Protein AF-A0ABD6EZX1-F1 (afdb_monomer)

Structure (mmCIF, N/CA/C/O backbone):
data_AF-A0ABD6EZX1-F1
#
_entry.id   AF-A0ABD6EZX1-F1
#
loop_
_atom_site.group_PDB
_atom_site.id
_atom_site.type_symbol
_atom_site.label_atom_id
_atom_site.label_alt_id
_atom_site.label_comp_id
_atom_site.label_asym_id
_atom_site.label_entity_id
_atom_site.label_seq_id
_atom_site.pdbx_PDB_ins_code
_atom_site.Cartn_x
_atom_site.Cartn_y
_atom_site.Cartn_z
_atom_site.occupancy
_atom_site.B_iso_or_equiv
_atom_site.auth_seq_id
_atom_site.auth_comp_id
_atom_site.auth_asym_id
_atom_site.auth_atom_id
_atom_site.pdbx_PDB_model_num
ATOM 1 N N . MET A 1 1 ? 20.249 -20.708 8.966 1.00 37.97 1 MET A N 1
ATOM 2 C CA . MET A 1 1 ? 19.880 -19.512 9.747 1.00 37.97 1 MET A CA 1
ATOM 3 C C . MET A 1 1 ? 21.130 -19.026 10.443 1.00 37.97 1 MET A C 1
ATOM 5 O O . MET A 1 1 ? 21.779 -19.834 11.094 1.00 37.97 1 MET A O 1
ATOM 9 N N . ALA A 1 2 ? 21.524 -17.777 10.199 1.00 37.38 2 ALA A N 1
ATOM 10 C CA . ALA A 1 2 ? 22.667 -17.176 10.873 1.00 37.38 2 ALA A CA 1
ATOM 11 C C . ALA A 1 2 ? 22.335 -17.024 12.365 1.00 37.38 2 ALA A C 1
ATOM 13 O O . ALA A 1 2 ? 21.270 -16.522 12.713 1.00 37.38 2 ALA A O 1
ATOM 14 N N . GLU A 1 3 ? 23.211 -17.531 13.223 1.00 50.78 3 GLU A N 1
ATOM 15 C CA . GLU A 1 3 ? 23.008 -17.590 14.668 1.00 50.78 3 GLU A CA 1
ATOM 16 C C . GLU A 1 3 ? 23.220 -16.188 15.264 1.00 50.78 3 GLU A C 1
ATOM 18 O O . GLU A 1 3 ? 24.321 -15.633 15.209 1.00 50.78 3 GLU A O 1
ATOM 23 N N . VAL A 1 4 ? 22.144 -15.583 15.770 1.00 57.59 4 VAL A N 1
ATOM 24 C CA . VAL A 1 4 ? 22.177 -14.297 16.479 1.00 57.59 4 VAL A CA 1
ATOM 25 C C . VAL A 1 4 ? 22.844 -14.555 17.834 1.00 57.59 4 VAL A C 1
ATOM 27 O O . VAL A 1 4 ? 22.287 -15.251 18.678 1.00 57.59 4 VAL A O 1
ATOM 30 N N . ARG A 1 5 ? 24.072 -14.051 18.029 1.00 60.81 5 ARG A N 1
ATOM 31 C CA . ARG A 1 5 ? 24.817 -14.227 19.292 1.00 60.81 5 ARG A CA 1
ATOM 32 C C . ARG A 1 5 ? 24.122 -13.544 20.475 1.00 60.81 5 ARG A C 1
ATOM 34 O O . ARG A 1 5 ? 23.451 -12.525 20.307 1.00 60.81 5 ARG A O 1
ATOM 41 N N . SER A 1 6 ? 24.303 -14.104 21.671 1.00 61.53 6 SER A N 1
ATOM 42 C CA . SER A 1 6 ? 23.833 -13.495 22.917 1.00 61.53 6 SER A CA 1
ATOM 43 C C . SER A 1 6 ? 24.505 -12.139 23.121 1.00 61.53 6 SER A C 1
ATOM 45 O O . SER A 1 6 ? 25.699 -11.995 22.876 1.00 61.53 6 SER A O 1
ATOM 47 N N . VAL A 1 7 ? 23.750 -11.154 23.613 1.00 57.66 7 VAL A N 1
ATOM 48 C CA . VAL A 1 7 ? 24.270 -9.808 23.926 1.00 57.66 7 VAL A CA 1
ATOM 49 C C . VAL A 1 7 ? 25.392 -9.858 24.975 1.00 57.66 7 VAL A C 1
ATOM 51 O O . VAL A 1 7 ? 26.218 -8.960 25.033 1.00 57.66 7 VAL A O 1
ATOM 54 N N . VAL A 1 8 ? 25.461 -10.941 25.757 1.00 56.22 8 VAL A N 1
ATOM 55 C CA . VAL A 1 8 ? 26.504 -11.189 26.767 1.00 56.22 8 VAL A CA 1
ATOM 56 C C . VAL A 1 8 ? 27.870 -11.531 26.146 1.00 56.22 8 VAL A C 1
ATOM 58 O O . VAL A 1 8 ? 28.884 -11.351 26.808 1.00 56.22 8 VAL A O 1
ATOM 61 N N . ASP A 1 9 ? 27.914 -11.971 24.884 1.00 57.88 9 ASP A N 1
ATOM 62 C CA . ASP A 1 9 ? 29.142 -12.416 24.199 1.00 57.88 9 ASP A CA 1
ATOM 63 C C . ASP A 1 9 ? 29.724 -11.344 23.249 1.00 57.88 9 ASP A C 1
ATOM 65 O O . ASP A 1 9 ? 30.585 -11.638 22.415 1.00 57.88 9 ASP A O 1
ATOM 69 N N . LEU A 1 10 ? 29.205 -10.112 23.303 1.00 64.12 10 LEU A N 1
ATOM 70 C CA . LEU A 1 10 ? 29.638 -8.996 22.461 1.00 64.12 10 LEU A CA 1
ATOM 71 C C . LEU A 1 10 ? 30.652 -8.149 23.241 1.00 64.12 10 LEU A C 1
ATOM 73 O O . LEU A 1 10 ? 30.267 -7.285 24.016 1.00 64.12 10 LEU A O 1
ATOM 77 N N . GLU A 1 11 ? 31.942 -8.442 23.061 1.00 63.09 11 GLU A N 1
ATOM 78 C CA . GLU A 1 11 ? 33.039 -7.817 23.824 1.00 63.09 11 GLU A CA 1
ATOM 79 C C . GLU A 1 11 ? 33.514 -6.470 23.243 1.00 63.09 11 GLU A C 1
ATOM 81 O O . GLU A 1 11 ? 34.068 -5.659 23.978 1.00 63.09 11 GLU A O 1
ATOM 86 N N . ASP A 1 12 ? 33.272 -6.216 21.950 1.00 69.44 12 ASP A N 1
ATOM 87 C CA . ASP A 1 12 ? 33.777 -5.042 21.228 1.00 69.44 12 ASP A CA 1
ATOM 88 C C . ASP A 1 12 ? 32.668 -4.309 20.449 1.00 69.44 12 ASP A C 1
ATOM 90 O O . ASP A 1 12 ? 31.756 -4.925 19.890 1.00 69.44 12 ASP A O 1
ATOM 94 N N . GLU A 1 13 ? 32.810 -2.989 20.296 1.00 63.91 13 GLU A N 1
ATOM 95 C CA . GLU A 1 13 ? 31.897 -2.108 19.540 1.00 63.91 13 GLU A CA 1
ATOM 96 C C . GLU A 1 13 ? 31.703 -2.572 18.079 1.00 63.91 13 GLU A C 1
ATOM 98 O O . GLU A 1 13 ? 30.592 -2.578 17.549 1.00 63.91 13 GLU A O 1
ATOM 103 N N . SER A 1 14 ? 32.758 -3.113 17.453 1.00 66.88 14 SER A N 1
ATOM 104 C CA . SER A 1 14 ? 32.678 -3.720 16.115 1.00 66.88 14 SER A CA 1
ATOM 105 C C . SER A 1 14 ? 31.788 -4.972 16.066 1.00 66.88 14 SER A C 1
ATOM 107 O O . SER A 1 14 ? 31.205 -5.257 15.018 1.00 66.88 14 SER A O 1
ATOM 109 N N . ALA A 1 15 ? 31.693 -5.739 17.157 1.00 69.56 15 ALA A N 1
ATOM 110 C CA . ALA A 1 15 ? 30.834 -6.921 17.241 1.00 69.56 15 ALA A CA 1
ATOM 111 C C . ALA A 1 15 ? 29.364 -6.522 17.447 1.00 69.56 15 ALA A C 1
ATOM 113 O O . ALA A 1 15 ? 28.467 -7.150 16.878 1.00 69.56 15 ALA A O 1
ATOM 114 N N . VAL A 1 16 ? 29.123 -5.443 18.200 1.00 70.56 16 VAL A N 1
ATOM 115 C CA . VAL A 1 16 ? 27.800 -4.826 18.368 1.00 70.56 16 VAL A CA 1
ATOM 116 C C . VAL A 1 16 ? 27.284 -4.289 17.033 1.00 70.56 16 VAL A C 1
ATOM 118 O O . VAL A 1 16 ? 26.168 -4.623 16.635 1.00 70.56 16 VAL A O 1
ATOM 121 N N . GLU A 1 17 ? 28.100 -3.549 16.279 1.00 71.56 17 GLU A N 1
ATOM 122 C CA . GLU A 1 17 ? 27.718 -3.055 14.950 1.00 71.56 17 GLU A CA 1
ATOM 123 C C . GLU A 1 17 ? 27.384 -4.183 13.964 1.00 71.56 17 GLU A C 1
ATOM 125 O O . GLU A 1 17 ? 26.407 -4.098 13.213 1.00 71.56 17 GLU A O 1
ATOM 130 N N . GLU A 1 18 ? 28.185 -5.253 13.943 1.00 76.25 18 GLU A N 1
ATOM 131 C CA . GLU A 1 18 ? 27.935 -6.401 13.070 1.00 76.25 18 GLU A CA 1
ATOM 132 C C . GLU A 1 18 ? 26.616 -7.099 13.436 1.00 76.25 18 GLU A C 1
ATOM 134 O O . GLU A 1 18 ? 25.849 -7.497 12.554 1.00 76.25 18 GLU A O 1
ATOM 139 N N . GLN A 1 19 ? 26.321 -7.208 14.733 1.00 78.56 19 GLN A N 1
ATOM 140 C CA . GLN A 1 19 ? 25.079 -7.780 15.238 1.00 78.56 19 GLN A CA 1
ATOM 141 C C . GLN A 1 19 ? 23.859 -6.912 14.893 1.00 78.56 19 GLN A C 1
ATOM 143 O O . GLN A 1 19 ? 22.831 -7.445 14.471 1.00 78.56 19 GLN A O 1
ATOM 148 N N . VAL A 1 20 ? 23.975 -5.585 14.998 1.00 78.50 20 VAL A N 1
ATOM 149 C CA . VAL A 1 20 ? 22.918 -4.641 14.601 1.00 78.50 20 VAL A CA 1
ATOM 150 C C . VAL A 1 20 ? 22.624 -4.750 13.104 1.00 78.50 20 VAL A C 1
ATOM 152 O O . VAL A 1 20 ? 21.460 -4.870 12.724 1.00 78.50 20 VAL A O 1
ATOM 155 N N . ARG A 1 21 ? 23.652 -4.809 12.243 1.00 80.19 21 ARG A N 1
ATOM 156 C CA . ARG A 1 21 ? 23.456 -4.995 10.791 1.00 80.19 21 ARG A CA 1
ATOM 157 C C . ARG A 1 21 ? 22.767 -6.322 10.464 1.00 80.19 21 ARG A C 1
ATOM 159 O O . ARG A 1 21 ? 21.935 -6.378 9.559 1.00 80.19 21 ARG A O 1
ATOM 166 N N . LYS A 1 22 ? 23.091 -7.396 11.194 1.00 80.25 22 LYS A N 1
ATOM 167 C CA . LYS A 1 22 ? 22.432 -8.703 11.034 1.00 80.25 22 LYS A CA 1
ATOM 168 C C . LYS A 1 22 ? 20.963 -8.656 11.450 1.00 80.25 22 LYS A C 1
ATOM 170 O O . LYS A 1 22 ? 20.132 -9.189 10.722 1.00 80.25 22 LYS A O 1
ATOM 175 N N . LEU A 1 23 ? 20.639 -8.003 12.568 1.00 82.25 23 LEU A N 1
ATOM 176 C CA . LEU A 1 23 ? 19.254 -7.840 13.022 1.00 82.25 23 LEU A CA 1
ATOM 177 C C . LEU A 1 23 ? 18.429 -6.992 12.051 1.00 82.25 23 LEU A C 1
ATOM 179 O O . LEU A 1 23 ? 17.342 -7.415 11.690 1.00 82.25 23 LEU A O 1
ATOM 183 N N . GLN A 1 24 ? 18.970 -5.878 11.550 1.00 82.88 24 GLN A N 1
ATOM 184 C CA . GLN A 1 24 ? 18.295 -5.042 10.547 1.00 82.88 24 GLN A CA 1
ATOM 185 C C . GLN A 1 24 ? 18.042 -5.793 9.232 1.00 82.88 24 GLN A C 1
ATOM 187 O O . GLN A 1 24 ? 16.992 -5.640 8.616 1.00 82.88 24 GLN A O 1
ATOM 192 N N . SER A 1 25 ? 18.989 -6.634 8.803 1.00 86.75 25 SER A N 1
ATOM 193 C CA . SER A 1 25 ? 18.814 -7.492 7.625 1.00 86.75 25 SER A CA 1
ATOM 194 C C . SER A 1 25 ? 17.710 -8.539 7.832 1.00 86.75 25 SER A C 1
ATOM 196 O O . SER A 1 25 ? 16.893 -8.759 6.939 1.00 86.75 25 SER A O 1
ATOM 198 N N . LEU A 1 26 ? 17.644 -9.154 9.020 1.00 83.25 26 LEU A N 1
ATOM 199 C CA . LEU A 1 26 ? 16.590 -10.110 9.378 1.00 83.25 26 LEU A CA 1
ATOM 200 C C . LEU A 1 26 ? 15.216 -9.442 9.522 1.00 83.25 26 LEU A C 1
ATOM 202 O O . LEU A 1 26 ? 14.224 -10.007 9.070 1.00 83.25 26 LEU A O 1
ATOM 206 N N . GLU A 1 27 ? 15.162 -8.249 10.112 1.00 84.44 27 GLU A N 1
ATOM 207 C CA . GLU A 1 27 ? 13.952 -7.429 10.224 1.00 84.44 27 GLU A CA 1
ATOM 208 C C . GLU A 1 27 ? 13.418 -7.079 8.833 1.00 84.44 27 GLU A C 1
ATOM 210 O O . GLU A 1 27 ? 12.264 -7.364 8.531 1.00 84.44 27 GLU A O 1
ATOM 215 N N . HIS A 1 28 ? 14.281 -6.594 7.937 1.00 83.62 28 HIS A N 1
ATOM 216 C CA . HIS A 1 28 ? 13.883 -6.265 6.571 1.00 83.62 28 HIS A CA 1
ATOM 217 C C . HIS A 1 28 ? 13.411 -7.490 5.770 1.00 83.62 28 HIS A C 1
ATOM 219 O O . HIS A 1 28 ? 12.444 -7.407 5.010 1.00 83.62 28 HIS A O 1
ATOM 225 N N . ALA A 1 29 ? 14.061 -8.645 5.953 1.00 85.81 29 ALA A N 1
ATOM 226 C CA . ALA A 1 29 ? 13.625 -9.892 5.330 1.00 85.81 29 ALA A CA 1
ATOM 227 C C . ALA A 1 29 ? 12.218 -10.294 5.810 1.00 85.81 29 ALA A C 1
ATOM 229 O O . ALA A 1 29 ? 11.347 -10.566 4.982 1.00 85.81 29 ALA A O 1
ATOM 230 N N . LEU A 1 30 ? 11.958 -10.239 7.121 1.00 87.94 30 LEU A N 1
ATOM 231 C CA . LEU A 1 30 ? 10.631 -10.506 7.689 1.00 87.94 30 LEU A CA 1
ATOM 232 C C . LEU A 1 30 ? 9.580 -9.489 7.228 1.00 87.94 30 LEU A C 1
ATOM 234 O O . LEU A 1 30 ? 8.453 -9.866 6.927 1.00 87.94 30 LEU A O 1
ATOM 238 N N . GLU A 1 31 ? 9.922 -8.210 7.112 1.00 87.25 31 GLU A N 1
ATOM 239 C CA . GLU A 1 31 ? 9.001 -7.209 6.565 1.00 87.25 31 GLU A CA 1
ATOM 240 C C . GLU A 1 31 ? 8.613 -7.523 5.114 1.00 87.25 31 GLU A C 1
ATOM 242 O O . GLU A 1 31 ? 7.440 -7.415 4.751 1.00 87.25 31 GLU A O 1
ATOM 247 N N . SER A 1 32 ? 9.576 -7.957 4.294 1.00 87.81 32 SER A N 1
ATOM 248 C CA . SER A 1 32 ? 9.323 -8.301 2.892 1.00 87.81 32 SER A CA 1
ATOM 249 C C . SER A 1 32 ? 8.432 -9.543 2.737 1.00 87.81 32 SER A C 1
ATOM 251 O O . SER A 1 32 ? 7.501 -9.544 1.925 1.00 87.81 32 SER A O 1
ATOM 253 N N . GLU A 1 33 ? 8.641 -10.563 3.574 1.00 88.75 33 GLU A N 1
ATOM 254 C CA . GLU A 1 33 ? 7.891 -11.825 3.537 1.00 88.75 33 GLU A CA 1
ATOM 255 C C . GLU A 1 33 ? 6.531 -11.743 4.258 1.00 88.75 33 GLU A C 1
ATOM 257 O O . GLU A 1 33 ? 5.684 -12.625 4.100 1.00 88.75 33 GLU A O 1
ATOM 262 N N . HIS A 1 34 ? 6.253 -10.665 5.003 1.00 88.44 34 HIS A N 1
ATOM 263 C CA . HIS A 1 34 ? 4.986 -10.496 5.724 1.00 88.44 34 HIS A CA 1
ATOM 264 C C . HIS A 1 34 ? 3.763 -10.565 4.795 1.00 88.44 34 HIS A C 1
ATOM 266 O O . HIS A 1 34 ? 2.730 -11.143 5.142 1.00 88.44 34 HIS A O 1
ATOM 272 N N . SER A 1 35 ? 3.889 -10.013 3.585 1.00 87.81 35 SER A N 1
ATOM 273 C CA . SER A 1 35 ? 2.831 -10.066 2.571 1.00 87.81 35 SER A CA 1
ATOM 274 C C . SER A 1 35 ? 2.530 -11.498 2.105 1.00 87.81 35 SER A C 1
ATOM 276 O O . SER A 1 35 ? 1.368 -11.850 1.890 1.00 87.81 35 SER A O 1
ATOM 278 N N . GLU A 1 36 ? 3.548 -12.356 2.024 1.00 91.12 36 GLU A N 1
ATOM 279 C CA . GLU A 1 36 ? 3.399 -13.761 1.645 1.00 91.12 36 GLU A CA 1
ATOM 280 C C . GLU A 1 36 ? 2.713 -14.570 2.749 1.00 91.12 36 GLU A C 1
ATOM 282 O O . GLU A 1 36 ? 1.825 -15.374 2.455 1.00 91.12 36 GLU A O 1
ATOM 287 N N . LEU A 1 37 ? 3.034 -14.304 4.021 1.00 91.12 37 LEU A N 1
ATOM 288 C CA . LEU A 1 37 ? 2.350 -14.925 5.159 1.00 91.12 37 LEU A CA 1
ATOM 289 C C . LEU A 1 37 ? 0.850 -14.589 5.180 1.00 91.12 37 LEU A C 1
ATOM 291 O O . LEU A 1 37 ? 0.020 -15.470 5.431 1.00 91.12 37 LEU A O 1
ATOM 2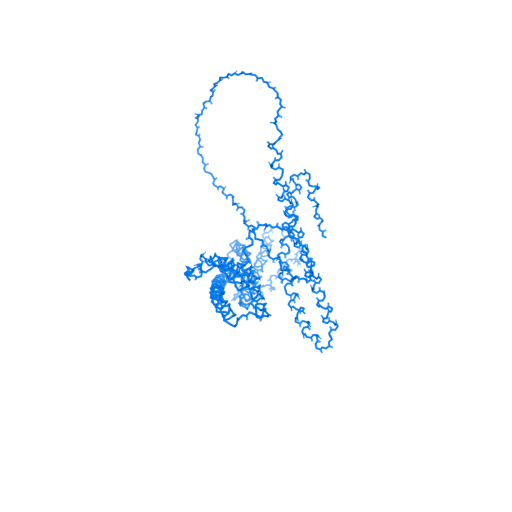95 N N . ILE A 1 38 ? 0.488 -13.334 4.890 1.00 90.38 38 ILE A N 1
ATOM 296 C CA . ILE A 1 38 ? -0.917 -12.914 4.781 1.00 90.38 38 ILE A CA 1
ATOM 297 C C . ILE A 1 38 ? -1.610 -13.676 3.647 1.00 90.38 38 ILE A C 1
ATOM 299 O O . ILE A 1 38 ? -2.695 -14.223 3.856 1.00 90.38 38 ILE A O 1
ATOM 303 N N . ASN A 1 39 ? -0.975 -13.767 2.476 1.00 90.44 39 ASN A N 1
ATOM 304 C CA . ASN A 1 39 ? -1.526 -14.485 1.325 1.00 90.44 39 ASN A CA 1
ATOM 305 C C . ASN A 1 39 ? -1.739 -15.976 1.632 1.00 90.44 39 ASN A C 1
ATOM 307 O O . ASN A 1 39 ? -2.802 -16.521 1.336 1.00 90.44 39 ASN A O 1
ATOM 311 N N . ILE A 1 40 ? -0.769 -16.636 2.272 1.00 91.25 40 ILE A N 1
ATOM 312 C CA . ILE A 1 40 ? -0.877 -18.044 2.685 1.00 91.25 40 ILE A CA 1
ATOM 313 C C . ILE A 1 40 ? -2.015 -18.233 3.697 1.00 91.25 40 ILE A C 1
ATOM 315 O O . ILE A 1 40 ? -2.798 -19.174 3.568 1.00 91.25 40 ILE A O 1
ATOM 319 N N . SER A 1 41 ? -2.155 -17.320 4.661 1.00 90.69 41 SER A N 1
ATOM 320 C CA . SER A 1 41 ? -3.232 -17.363 5.657 1.00 90.69 41 SER A CA 1
ATOM 321 C C . SER A 1 41 ? -4.613 -17.217 5.006 1.00 90.69 41 SER A C 1
ATOM 323 O O . SER A 1 41 ? -5.534 -17.963 5.334 1.00 90.69 41 SER A O 1
ATOM 325 N N . GLN A 1 42 ? -4.760 -16.314 4.031 1.00 89.31 42 GLN A N 1
ATOM 326 C CA . GLN A 1 42 ? -6.004 -16.139 3.270 1.00 89.31 42 GLN A CA 1
ATOM 327 C C . GLN A 1 42 ? -6.335 -17.371 2.416 1.00 89.31 42 GLN A C 1
ATOM 329 O O . GLN A 1 42 ? -7.455 -17.881 2.480 1.00 89.31 42 GLN A O 1
ATOM 334 N N . LEU A 1 43 ? -5.353 -17.904 1.680 1.00 91.50 43 LEU A N 1
ATOM 335 C CA . LEU A 1 43 ? -5.519 -19.118 0.875 1.00 91.50 43 LEU A CA 1
ATOM 336 C C . LEU A 1 43 ? -5.901 -20.328 1.732 1.00 91.50 43 LEU A C 1
ATOM 338 O O . LEU A 1 43 ? -6.715 -21.152 1.315 1.00 91.50 43 LEU A O 1
ATOM 342 N N . ALA A 1 44 ? -5.349 -20.439 2.938 1.00 88.44 44 ALA A N 1
ATOM 343 C CA . ALA A 1 44 ? -5.693 -21.512 3.853 1.00 88.44 44 ALA A CA 1
ATOM 344 C C . ALA A 1 44 ? -7.111 -21.377 4.419 1.00 88.44 44 ALA A C 1
ATOM 346 O O . ALA A 1 44 ? -7.806 -22.385 4.527 1.00 88.44 44 ALA A O 1
ATOM 347 N N . VAL A 1 45 ? -7.584 -20.160 4.709 1.00 89.62 45 VAL A N 1
ATOM 348 C CA . VAL A 1 45 ? -8.989 -19.917 5.088 1.00 89.62 45 VAL A CA 1
ATOM 349 C C . VAL A 1 45 ? -9.934 -20.319 3.952 1.00 89.62 45 VAL A C 1
ATOM 351 O O . VAL A 1 45 ? -10.924 -21.017 4.185 1.00 89.62 45 VAL A O 1
ATOM 354 N N . GLU A 1 46 ? -9.607 -19.960 2.707 1.00 90.38 46 GLU A N 1
ATOM 355 C CA . GLU A 1 46 ? -10.373 -20.398 1.537 1.00 90.38 46 GLU A CA 1
ATOM 356 C C . GLU A 1 46 ? -10.361 -21.925 1.384 1.00 90.38 46 GLU A C 1
ATOM 358 O O . GLU A 1 46 ? -11.408 -22.535 1.153 1.00 90.38 46 GLU A O 1
ATOM 363 N N . LEU A 1 47 ? -9.202 -22.564 1.549 1.00 88.69 47 LEU A N 1
ATOM 364 C CA . LEU A 1 47 ? -9.055 -24.014 1.454 1.00 88.69 47 LEU A CA 1
ATOM 365 C C . LEU A 1 47 ? -9.864 -24.741 2.537 1.00 88.69 47 LEU A C 1
ATOM 367 O O . LEU A 1 47 ? -10.586 -25.688 2.224 1.00 88.69 47 LEU A O 1
ATOM 371 N N . VAL A 1 48 ? -9.802 -24.267 3.7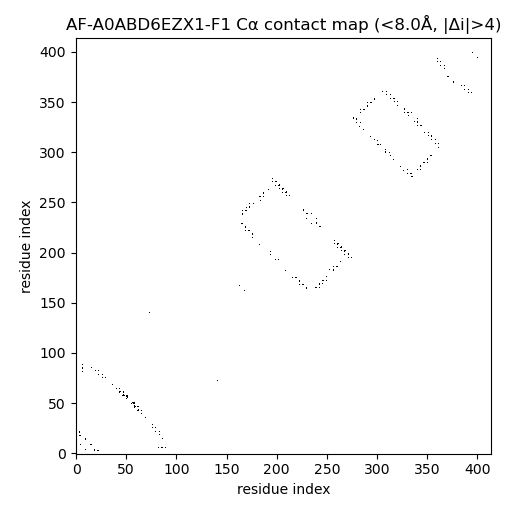84 1.00 91.56 48 VAL A N 1
ATOM 372 C CA . VAL A 1 48 ? -10.597 -24.782 4.908 1.00 91.56 48 VAL A CA 1
ATOM 373 C C . VAL A 1 48 ? -12.082 -24.685 4.579 1.00 91.56 48 VAL A C 1
ATOM 375 O O . VAL A 1 48 ? -12.768 -25.699 4.642 1.00 91.56 48 VAL A O 1
ATOM 378 N N . SER A 1 49 ? -12.561 -23.529 4.107 1.00 90.25 49 SER A N 1
ATOM 379 C CA . SER A 1 49 ? -13.977 -23.345 3.756 1.00 90.25 49 SER A CA 1
ATOM 380 C C . SER A 1 49 ? -14.470 -24.297 2.654 1.00 90.25 49 SER A C 1
ATOM 382 O O . SER A 1 49 ? -15.633 -24.703 2.653 1.00 90.25 49 SER A O 1
ATOM 384 N N . ARG A 1 50 ? -13.586 -24.696 1.724 1.00 90.19 50 ARG A N 1
ATOM 385 C CA . ARG A 1 50 ? -13.899 -25.638 0.636 1.00 90.19 50 ARG A CA 1
ATOM 386 C C . ARG A 1 50 ? -13.858 -27.097 1.079 1.00 90.19 50 ARG A C 1
ATOM 388 O O . ARG A 1 50 ? -14.638 -27.900 0.571 1.00 90.19 50 ARG A O 1
ATOM 395 N N . ILE A 1 51 ? -12.944 -27.452 1.982 1.00 90.06 51 ILE A N 1
ATOM 396 C CA . ILE A 1 51 ? -12.735 -28.840 2.414 1.00 90.06 51 ILE A CA 1
ATOM 397 C C . ILE A 1 51 ? -13.662 -29.208 3.576 1.00 90.06 51 ILE A C 1
ATOM 399 O O . ILE A 1 51 ? -14.147 -30.336 3.618 1.00 90.06 51 ILE A O 1
ATOM 403 N N . GLU A 1 52 ? -13.990 -28.273 4.466 1.00 90.50 52 GLU A N 1
ATOM 404 C CA . GLU A 1 52 ? -14.806 -28.487 5.670 1.00 90.50 52 GLU A CA 1
ATOM 405 C C . GLU A 1 52 ? -16.159 -29.197 5.442 1.00 90.50 52 GLU A C 1
ATOM 407 O O . GLU A 1 52 ? -16.479 -30.092 6.228 1.00 90.50 52 GLU A O 1
ATOM 412 N N . PRO A 1 53 ? -16.918 -28.943 4.353 1.00 87.75 53 PRO A N 1
ATOM 413 C CA . PRO A 1 53 ? -18.161 -29.669 4.068 1.00 87.75 53 PRO A CA 1
ATOM 414 C C . PRO A 1 53 ? -17.956 -31.146 3.694 1.00 87.75 53 PRO A C 1
ATOM 416 O O . PRO A 1 53 ? -18.891 -31.939 3.782 1.00 87.75 53 PRO A O 1
ATOM 419 N N . SER A 1 54 ? -16.759 -31.507 3.220 1.00 86.38 54 SER A N 1
ATOM 420 C CA . SER A 1 54 ? -16.448 -32.826 2.647 1.00 86.38 54 SER A CA 1
ATOM 421 C C . SER A 1 54 ? -15.517 -33.667 3.524 1.00 86.38 54 SER A C 1
ATOM 423 O O . SER A 1 54 ? -15.668 -34.886 3.581 1.00 86.38 54 SER A O 1
ATOM 425 N N . ASN A 1 55 ? -14.579 -33.027 4.226 1.00 87.44 55 ASN A N 1
ATOM 426 C CA . ASN A 1 55 ? -13.600 -33.669 5.090 1.00 87.44 55 ASN A CA 1
ATOM 427 C C . ASN A 1 55 ? -13.117 -32.718 6.204 1.00 87.44 55 ASN A C 1
ATOM 429 O O . ASN A 1 55 ? -12.061 -32.091 6.116 1.00 87.44 55 ASN A O 1
ATOM 433 N N . GLY A 1 56 ? -13.874 -32.650 7.301 1.00 84.75 56 GLY A N 1
ATOM 434 C CA . GLY A 1 56 ? -13.515 -31.827 8.462 1.00 84.75 56 GLY A CA 1
ATOM 435 C C . GLY A 1 56 ? -12.177 -32.198 9.123 1.00 84.75 56 GLY A C 1
ATOM 436 O O . GLY A 1 56 ? -11.568 -31.348 9.768 1.00 84.75 56 GLY A O 1
ATOM 437 N N . SER A 1 57 ? -11.679 -33.430 8.944 1.00 89.69 57 SER A N 1
ATOM 438 C CA . SER A 1 57 ? -10.373 -33.847 9.480 1.00 89.69 57 SER A CA 1
ATOM 439 C C . SER A 1 57 ? -9.225 -33.118 8.783 1.00 89.69 57 SER A C 1
ATOM 441 O O . SER A 1 57 ? -8.352 -32.570 9.452 1.00 89.69 57 SER A O 1
ATOM 443 N N . ASP A 1 58 ? -9.248 -33.053 7.453 1.00 86.75 58 ASP A N 1
ATOM 444 C CA . ASP A 1 58 ? -8.205 -32.374 6.673 1.00 86.75 58 ASP A CA 1
ATOM 445 C C . ASP A 1 58 ? -8.267 -30.854 6.873 1.00 86.75 58 ASP A C 1
ATOM 447 O O . ASP A 1 58 ? -7.235 -30.199 7.001 1.00 86.75 58 ASP A O 1
ATOM 451 N N . ALA A 1 59 ? -9.474 -30.292 7.004 1.00 88.62 59 ALA A N 1
ATOM 452 C CA . ALA A 1 59 ? -9.661 -28.885 7.359 1.00 88.62 59 ALA A CA 1
ATOM 453 C C . ALA A 1 59 ? -9.039 -28.541 8.729 1.00 88.62 59 ALA A C 1
ATOM 455 O O . ALA A 1 59 ? -8.410 -27.493 8.879 1.00 88.62 59 ALA A O 1
ATOM 456 N N . ASN A 1 60 ? -9.143 -29.440 9.718 1.00 88.38 60 ASN A N 1
ATOM 457 C CA . ASN A 1 60 ? -8.482 -29.271 11.016 1.00 88.38 60 ASN A CA 1
ATOM 458 C C . ASN A 1 60 ? -6.948 -29.304 10.903 1.00 88.38 60 ASN A C 1
ATOM 460 O O . ASN A 1 60 ? -6.281 -28.540 11.599 1.00 88.38 60 ASN A O 1
ATOM 464 N N . VAL A 1 61 ? -6.390 -30.148 10.026 1.00 93.06 61 VAL A N 1
ATOM 465 C CA . VAL A 1 61 ? -4.938 -30.204 9.777 1.00 93.06 61 VAL A CA 1
ATOM 466 C C . VAL A 1 61 ? -4.443 -28.893 9.169 1.00 93.06 61 VAL A C 1
ATOM 468 O O . VAL A 1 61 ? -3.445 -28.353 9.636 1.00 93.06 61 VAL A O 1
ATOM 471 N N . VAL A 1 62 ? -5.160 -28.347 8.182 1.00 89.31 62 VAL A N 1
ATOM 472 C CA . VAL A 1 62 ? -4.805 -27.061 7.559 1.00 89.31 62 VAL A CA 1
ATOM 473 C C . VAL A 1 62 ? -4.864 -25.915 8.576 1.00 89.31 62 VAL A C 1
ATOM 475 O O . VAL A 1 62 ? -3.937 -25.111 8.620 1.00 89.31 62 VAL A O 1
ATOM 478 N N . ARG A 1 63 ? -5.892 -25.868 9.442 1.00 91.50 63 ARG A N 1
ATOM 479 C CA . ARG A 1 63 ? -5.967 -24.867 10.526 1.00 91.50 63 ARG A CA 1
ATOM 480 C C . ARG A 1 63 ? -4.768 -24.969 11.473 1.00 91.50 63 ARG A C 1
ATOM 482 O O . ARG A 1 63 ? -4.086 -23.976 11.685 1.00 91.50 63 ARG A O 1
ATOM 489 N N . SER A 1 64 ? -4.445 -26.179 11.934 1.00 92.56 64 SER A N 1
ATOM 490 C CA . SER A 1 64 ? -3.291 -26.405 12.815 1.00 92.56 64 SER A CA 1
ATOM 491 C C . SER A 1 64 ? -1.958 -26.005 12.174 1.00 92.56 64 SER A C 1
ATOM 493 O O . SER A 1 64 ? -1.086 -25.493 12.864 1.00 92.56 64 SER A O 1
ATOM 495 N N . GLN A 1 65 ? -1.777 -26.242 10.871 1.00 92.00 65 GLN A N 1
ATOM 496 C CA . GLN A 1 65 ? -0.539 -25.881 10.175 1.00 92.00 65 GLN A CA 1
ATOM 497 C C . GLN A 1 65 ? -0.368 -24.368 10.036 1.00 92.00 65 GLN A C 1
ATOM 499 O O . GLN A 1 65 ? 0.749 -23.875 10.170 1.00 92.00 65 GLN A O 1
ATOM 504 N N . ILE A 1 66 ? -1.451 -23.632 9.780 1.00 93.12 66 ILE A N 1
ATOM 505 C CA . ILE A 1 66 ? -1.402 -22.167 9.747 1.00 93.12 66 ILE A CA 1
ATOM 506 C C . ILE A 1 66 ? -1.143 -21.599 11.133 1.00 93.12 66 ILE A C 1
ATOM 508 O O . ILE A 1 66 ? -0.269 -20.748 11.259 1.00 93.12 66 ILE A O 1
ATOM 512 N N . ASP A 1 67 ? -1.813 -22.119 12.161 1.00 91.25 67 ASP A N 1
ATOM 513 C CA . ASP A 1 67 ? -1.577 -21.698 13.543 1.00 91.25 67 ASP A CA 1
ATOM 514 C C . ASP A 1 67 ? -0.100 -21.899 13.939 1.00 91.25 67 ASP A C 1
ATOM 516 O O . ASP A 1 67 ? 0.523 -20.988 14.486 1.00 91.25 67 ASP A O 1
ATOM 520 N N . ASP A 1 68 ? 0.501 -23.042 13.582 1.00 92.44 68 ASP A N 1
ATOM 521 C CA . ASP A 1 68 ? 1.924 -23.323 13.813 1.00 92.44 68 ASP A CA 1
ATOM 522 C C . ASP A 1 68 ? 2.850 -22.345 13.064 1.00 92.44 68 ASP A C 1
ATOM 524 O O . ASP A 1 68 ? 3.875 -21.914 13.602 1.00 92.44 68 ASP A O 1
ATOM 528 N N . ILE A 1 69 ? 2.526 -22.002 11.812 1.00 90.62 69 ILE A N 1
ATOM 529 C CA . ILE A 1 69 ? 3.316 -21.064 10.999 1.00 90.62 69 ILE A CA 1
ATOM 530 C C . ILE A 1 69 ? 3.223 -19.650 11.581 1.00 90.62 69 ILE A C 1
ATOM 532 O O . ILE A 1 69 ? 4.257 -19.007 11.770 1.00 90.62 69 ILE A O 1
ATOM 536 N N . THR A 1 70 ? 2.020 -19.182 11.915 1.00 90.56 70 THR A N 1
ATOM 537 C CA . THR A 1 70 ? 1.797 -17.870 12.536 1.00 90.56 70 THR A CA 1
ATOM 538 C C . THR A 1 70 ? 2.491 -17.782 13.893 1.00 90.56 70 THR A C 1
ATOM 540 O O . THR A 1 70 ? 3.205 -16.819 14.152 1.00 90.56 70 THR A O 1
ATOM 543 N N . GLN A 1 71 ? 2.405 -18.824 14.724 1.00 89.56 71 GLN A N 1
ATOM 544 C CA . GLN A 1 71 ? 3.100 -18.855 16.011 1.00 89.56 71 GLN A CA 1
ATOM 545 C C . GLN A 1 71 ? 4.627 -18.785 15.851 1.00 89.56 71 GLN A C 1
ATOM 547 O O . GLN A 1 71 ? 5.308 -18.113 16.631 1.00 89.56 71 GLN A O 1
ATOM 552 N N . ARG A 1 72 ? 5.194 -19.473 14.851 1.00 89.50 72 ARG A N 1
ATOM 553 C CA . ARG A 1 72 ? 6.635 -19.396 14.554 1.00 89.50 72 ARG A CA 1
ATOM 554 C C . ARG A 1 72 ? 7.042 -18.008 14.083 1.00 89.50 72 ARG A C 1
ATOM 556 O O . ARG A 1 72 ? 8.093 -17.528 14.500 1.00 89.50 72 ARG A O 1
ATOM 563 N N . TRP A 1 73 ? 6.221 -17.380 13.246 1.00 90.44 73 TRP A N 1
ATOM 564 C CA . TRP A 1 73 ? 6.430 -16.008 12.799 1.00 90.44 73 TRP A CA 1
ATOM 565 C C . TRP A 1 73 ? 6.463 -15.034 13.980 1.00 90.44 73 TRP A C 1
ATOM 567 O O . TRP A 1 73 ? 7.443 -14.313 14.153 1.00 90.44 73 TRP A O 1
ATOM 577 N N . ASP A 1 74 ? 5.453 -15.087 14.849 1.00 85.88 74 ASP A N 1
ATOM 578 C CA . ASP A 1 74 ? 5.377 -14.249 16.050 1.00 85.88 74 ASP A CA 1
ATOM 579 C C . ASP A 1 74 ? 6.577 -14.481 16.980 1.00 85.88 74 ASP A C 1
ATOM 581 O O . ASP A 1 74 ? 7.124 -13.540 17.559 1.00 85.88 74 ASP A O 1
ATOM 585 N N . GLY A 1 75 ? 7.032 -15.733 17.089 1.00 86.50 75 GLY A N 1
ATOM 586 C CA . GLY A 1 75 ? 8.240 -16.091 17.827 1.00 86.50 75 GLY A CA 1
ATOM 587 C C . GLY A 1 75 ? 9.507 -15.448 17.256 1.00 86.50 75 GLY A C 1
ATOM 588 O O . GLY A 1 75 ? 10.333 -14.954 18.023 1.00 86.50 75 GLY A O 1
ATOM 589 N N . LEU A 1 76 ? 9.662 -15.413 15.928 1.00 85.56 76 LEU A N 1
ATOM 590 C CA . LEU A 1 76 ? 10.799 -14.761 15.267 1.00 85.56 76 LEU A CA 1
ATOM 591 C C . LEU A 1 76 ? 10.781 -13.244 15.475 1.00 85.56 76 LEU A C 1
ATOM 593 O O . LEU A 1 76 ? 11.809 -12.676 15.843 1.00 85.56 76 LEU A O 1
ATOM 597 N N . VAL A 1 77 ? 9.618 -12.609 15.308 1.00 86.56 77 VAL A N 1
ATOM 598 C CA . VAL A 1 77 ? 9.441 -11.165 15.532 1.00 86.56 77 VAL A CA 1
ATOM 599 C C . VAL A 1 77 ? 9.759 -10.807 16.985 1.00 86.56 77 VAL A C 1
ATOM 601 O O . VAL A 1 77 ? 10.592 -9.939 17.242 1.00 86.56 77 VAL A O 1
ATOM 604 N N . SER A 1 78 ? 9.186 -11.538 17.947 1.00 85.38 78 SER A N 1
ATOM 605 C CA . SER A 1 78 ? 9.444 -11.310 19.374 1.00 85.38 78 SER A CA 1
ATOM 606 C C . SER A 1 78 ? 10.922 -11.477 19.735 1.00 85.38 78 SER A C 1
ATOM 608 O O . SER A 1 78 ? 11.434 -10.730 20.569 1.00 85.38 78 SER A O 1
ATOM 610 N N . ASN A 1 79 ? 11.611 -12.446 19.127 1.00 83.44 79 ASN A N 1
ATOM 611 C CA . ASN A 1 79 ? 13.031 -12.687 19.371 1.00 83.44 79 ASN A CA 1
ATOM 612 C C . ASN A 1 79 ? 13.899 -11.530 18.840 1.00 83.44 79 ASN A C 1
ATOM 614 O O . ASN A 1 79 ? 14.782 -11.031 19.538 1.00 83.44 79 ASN A O 1
ATOM 618 N N . ILE A 1 80 ? 13.607 -11.030 17.635 1.00 83.62 80 ILE A N 1
ATOM 619 C CA . ILE A 1 80 ? 14.301 -9.864 17.065 1.00 83.62 80 ILE A CA 1
ATOM 620 C C . ILE A 1 80 ? 14.059 -8.609 17.913 1.00 83.62 80 ILE A C 1
ATOM 622 O O . ILE A 1 80 ? 15.008 -7.876 18.207 1.00 83.62 80 ILE A O 1
ATOM 626 N N . ASP A 1 81 ? 12.831 -8.392 18.386 1.00 81.50 81 ASP A N 1
ATOM 627 C CA . ASP A 1 81 ? 12.495 -7.281 19.282 1.00 81.50 81 ASP A CA 1
ATOM 628 C C . ASP A 1 81 ? 13.203 -7.381 20.638 1.00 81.50 81 ASP A C 1
ATOM 630 O O . ASP A 1 81 ? 13.595 -6.372 21.237 1.00 81.50 81 ASP A O 1
ATOM 634 N N . GLU A 1 82 ? 13.355 -8.591 21.172 1.00 83.31 82 GLU A N 1
ATOM 635 C CA . GLU A 1 82 ? 14.091 -8.841 22.407 1.00 83.31 82 GLU A CA 1
ATOM 636 C C . GLU A 1 82 ? 15.588 -8.568 22.238 1.00 83.31 82 GLU A C 1
ATOM 638 O O . GLU A 1 82 ? 16.143 -7.794 23.022 1.00 83.31 82 GLU A O 1
ATOM 643 N N . HIS A 1 83 ? 16.219 -9.083 21.178 1.00 80.44 83 HIS A N 1
ATOM 644 C CA . HIS A 1 83 ? 17.625 -8.803 20.871 1.00 80.44 83 HIS A CA 1
ATOM 645 C C . HIS A 1 83 ? 17.883 -7.314 20.610 1.00 80.44 83 HIS A C 1
ATOM 647 O O . HIS A 1 83 ? 18.842 -6.752 21.139 1.00 80.44 83 HIS A O 1
ATOM 653 N N . THR A 1 84 ? 16.992 -6.639 19.882 1.00 82.88 84 THR A N 1
ATOM 654 C CA . THR A 1 84 ? 17.086 -5.194 19.629 1.00 82.88 84 THR A CA 1
ATOM 655 C C . THR A 1 84 ? 16.960 -4.392 20.925 1.00 82.88 84 THR A C 1
ATOM 657 O O . THR A 1 84 ? 17.711 -3.445 21.157 1.00 82.88 84 THR A O 1
ATOM 660 N N . ARG A 1 85 ? 16.041 -4.770 21.827 1.00 79.44 85 ARG A N 1
ATOM 661 C CA . ARG A 1 85 ? 15.920 -4.126 23.148 1.00 79.44 85 ARG A CA 1
ATOM 662 C C . ARG A 1 85 ? 17.122 -4.407 24.044 1.00 79.44 85 ARG A C 1
ATOM 664 O O . ARG A 1 85 ? 17.496 -3.526 24.815 1.00 79.44 85 ARG A O 1
ATOM 671 N N . ALA A 1 86 ? 17.691 -5.607 23.980 1.00 78.25 86 ALA A N 1
ATOM 672 C CA . ALA A 1 86 ? 18.858 -5.983 24.764 1.00 78.25 86 ALA A CA 1
ATOM 673 C C . ALA A 1 86 ? 20.106 -5.194 24.331 1.00 78.25 86 ALA A C 1
ATOM 675 O O . ALA A 1 86 ? 20.784 -4.655 25.201 1.00 78.25 86 ALA A O 1
ATOM 676 N N . LEU A 1 87 ? 20.330 -5.015 23.023 1.00 76.88 87 LEU A N 1
ATOM 677 C CA . LEU A 1 87 ? 21.426 -4.193 22.484 1.00 76.88 87 LEU A CA 1
ATOM 678 C C . LEU A 1 87 ? 21.293 -2.707 22.847 1.00 76.88 87 LEU A C 1
ATOM 680 O O . LEU A 1 87 ? 22.236 -2.088 23.325 1.00 76.88 87 LEU A O 1
ATOM 684 N N . VAL A 1 88 ? 20.093 -2.135 22.711 1.00 75.31 88 VAL A N 1
ATOM 685 C CA . VAL A 1 88 ? 19.850 -0.728 23.089 1.00 75.31 88 VAL A CA 1
ATOM 686 C C . VAL A 1 88 ? 20.051 -0.505 24.595 1.00 75.31 88 VAL A C 1
ATOM 688 O O . VAL A 1 88 ? 20.447 0.577 25.029 1.00 75.31 88 VAL A O 1
ATOM 691 N N . LYS A 1 89 ? 19.760 -1.517 25.422 1.00 72.75 89 LYS A N 1
ATOM 692 C CA . LYS A 1 89 ? 20.023 -1.458 26.864 1.00 72.75 89 LYS A CA 1
ATOM 693 C C . LYS A 1 89 ? 21.515 -1.585 27.176 1.00 72.75 89 LYS A C 1
ATOM 695 O O . LYS A 1 89 ? 21.956 -0.846 28.048 1.00 72.75 89 LYS A O 1
ATOM 700 N N . SER A 1 90 ? 22.261 -2.457 26.488 1.00 67.25 90 SER A N 1
ATOM 701 C CA . SER A 1 90 ? 23.703 -2.634 26.716 1.00 67.25 90 SER A CA 1
ATOM 702 C C . SER A 1 90 ? 24.507 -1.387 26.331 1.00 67.25 90 SER A C 1
ATOM 704 O O . SER A 1 90 ? 25.304 -0.912 27.136 1.00 67.25 90 SER A O 1
ATOM 706 N N . GLU A 1 91 ? 24.197 -0.771 25.188 1.00 58.50 91 GLU A N 1
ATOM 707 C CA . GLU A 1 91 ? 24.814 0.486 24.729 1.00 58.50 91 GLU A CA 1
ATOM 708 C C . GLU A 1 91 ? 24.562 1.642 25.720 1.00 58.50 91 GLU A C 1
ATOM 710 O O . GLU A 1 91 ? 25.451 2.427 26.053 1.00 58.50 91 GLU A O 1
ATOM 715 N N . LYS A 1 92 ? 23.351 1.706 26.293 1.00 50.88 92 LYS A N 1
ATOM 716 C CA . LYS A 1 92 ? 22.997 2.710 27.306 1.00 50.88 92 LYS A CA 1
ATOM 717 C C . LYS A 1 92 ? 23.653 2.455 28.669 1.00 50.88 92 LYS A C 1
ATOM 719 O O . LYS A 1 92 ? 23.844 3.401 29.428 1.00 50.88 92 LYS A O 1
ATOM 724 N N . THR A 1 93 ? 23.995 1.208 28.994 1.00 45.09 93 THR A N 1
ATOM 725 C CA . THR A 1 93 ? 24.715 0.872 30.233 1.00 45.09 93 THR A CA 1
ATOM 726 C C . THR A 1 93 ? 26.225 1.072 30.132 1.00 45.09 93 THR A C 1
ATOM 728 O O . THR A 1 93 ? 26.841 1.382 31.148 1.00 45.09 93 THR A O 1
ATOM 731 N N . GLU A 1 94 ? 26.823 0.975 28.943 1.00 45.53 94 GLU A N 1
ATOM 732 C CA . GLU A 1 94 ? 28.252 1.273 28.746 1.00 45.53 94 GLU A CA 1
ATOM 733 C C . GLU A 1 94 ? 28.544 2.782 28.764 1.00 45.53 94 GLU A C 1
ATOM 735 O O . GLU A 1 94 ? 29.547 3.205 29.344 1.00 45.53 94 GLU A O 1
ATOM 740 N N . GLY A 1 95 ? 27.622 3.616 28.260 1.00 43.03 95 GLY A N 1
ATOM 741 C CA . GLY A 1 95 ? 27.727 5.081 28.345 1.00 43.03 95 GLY A CA 1
ATOM 742 C C . GLY A 1 95 ? 27.714 5.641 29.778 1.00 43.03 95 GLY A C 1
ATOM 743 O O . GLY A 1 95 ? 28.378 6.640 30.054 1.00 43.03 95 GLY A O 1
ATOM 744 N N . ASP A 1 96 ? 27.033 4.971 30.714 1.00 39.97 96 ASP A N 1
ATOM 745 C CA . ASP A 1 96 ? 27.000 5.361 32.136 1.00 39.97 96 ASP A CA 1
ATOM 746 C C . ASP A 1 96 ? 28.163 4.761 32.955 1.00 39.97 96 ASP A C 1
ATOM 748 O O . ASP A 1 96 ? 28.449 5.221 34.066 1.00 39.97 96 ASP A O 1
ATOM 752 N N . HIS A 1 97 ? 28.882 3.766 32.420 1.00 37.56 97 HIS A N 1
ATOM 753 C CA . HIS A 1 97 ? 29.990 3.112 33.125 1.00 37.56 97 HIS A CA 1
ATOM 754 C C . HIS A 1 97 ? 31.357 3.793 32.897 1.00 37.56 97 HIS A C 1
ATOM 756 O O . HIS A 1 97 ? 32.300 3.535 33.648 1.00 37.56 97 HIS A O 1
ATOM 762 N N . LEU A 1 98 ? 31.462 4.726 31.940 1.00 40.88 98 LEU A N 1
ATOM 763 C CA . LEU A 1 98 ? 32.683 5.505 31.669 1.00 40.88 98 LEU A CA 1
ATOM 764 C C . LEU A 1 98 ? 32.772 6.852 32.417 1.00 40.88 98 LEU A C 1
ATOM 766 O O . LEU A 1 98 ? 33.831 7.476 32.416 1.00 40.88 98 LEU A O 1
ATOM 770 N N . GLN A 1 99 ? 31.720 7.292 33.123 1.00 37.59 99 GLN A N 1
ATOM 771 C CA . GLN A 1 99 ? 31.747 8.529 33.931 1.00 37.59 99 GLN A CA 1
ATOM 772 C C . GLN A 1 99 ? 31.874 8.315 35.451 1.00 37.59 99 GLN A C 1
ATOM 774 O O . GLN A 1 99 ? 31.954 9.292 36.198 1.00 37.59 99 GLN A O 1
ATOM 779 N N . ARG A 1 100 ? 31.956 7.067 35.942 1.00 33.38 100 ARG A N 1
ATOM 780 C CA . ARG A 1 100 ? 32.014 6.770 37.392 1.00 33.38 100 ARG A CA 1
ATOM 781 C C . ARG A 1 100 ? 33.241 5.986 37.866 1.00 33.38 100 ARG A C 1
ATOM 783 O O . ARG A 1 100 ? 33.222 5.417 38.954 1.00 33.38 100 ARG A O 1
ATOM 790 N N . SER A 1 101 ? 34.330 6.017 37.108 1.00 30.38 101 SER A N 1
ATOM 791 C CA . SER A 1 101 ? 35.627 5.483 37.537 1.00 30.38 101 SER A CA 1
ATOM 792 C C . SER A 1 101 ? 36.748 6.454 37.182 1.00 30.38 101 SER A C 1
ATOM 794 O O . SER A 1 101 ? 37.501 6.210 36.254 1.00 30.38 101 SER A O 1
ATOM 796 N N . ASN A 1 102 ? 36.811 7.586 37.886 1.00 30.61 102 ASN A N 1
ATOM 797 C CA . ASN A 1 102 ? 38.032 8.371 38.100 1.00 30.61 102 ASN A CA 1
ATOM 798 C C . ASN A 1 102 ? 37.781 9.331 39.270 1.00 30.61 102 ASN A C 1
ATOM 800 O O . ASN A 1 102 ? 37.539 10.524 39.113 1.00 30.61 102 ASN A O 1
ATOM 804 N N . SER A 1 103 ? 37.778 8.772 40.476 1.00 32.69 103 SER A N 1
ATOM 805 C CA . SER A 1 103 ? 37.910 9.526 41.715 1.00 32.69 103 SER A CA 1
ATOM 806 C C . SER A 1 103 ? 38.885 8.762 42.597 1.00 32.69 103 SER A C 1
ATOM 808 O O . SER A 1 103 ? 38.711 7.560 42.783 1.00 32.69 103 SER A O 1
ATOM 810 N N . VAL A 1 104 ? 39.855 9.508 43.136 1.00 32.09 104 VAL A N 1
ATOM 811 C CA . VAL A 1 104 ? 40.952 9.110 44.034 1.00 32.09 104 VAL A CA 1
ATOM 812 C C . VAL A 1 104 ? 42.232 8.656 43.311 1.00 32.09 104 VAL A C 1
ATOM 814 O O . VAL A 1 104 ? 42.420 7.477 43.051 1.00 32.09 104 VAL A O 1
ATOM 817 N N . ASP A 1 105 ? 43.127 9.598 42.981 1.00 29.98 105 ASP A N 1
ATOM 818 C CA . ASP A 1 105 ? 44.327 9.836 43.804 1.00 29.98 105 ASP A CA 1
ATOM 819 C C . ASP A 1 105 ? 45.132 11.086 43.376 1.00 29.98 105 ASP A C 1
ATOM 821 O O . ASP A 1 105 ? 44.911 11.687 42.330 1.00 29.98 105 ASP A O 1
ATOM 825 N N . GLU A 1 106 ? 45.986 11.521 44.298 1.00 30.83 106 GLU A N 1
ATOM 826 C CA . GLU A 1 106 ? 46.461 12.874 44.601 1.00 30.83 106 GLU A CA 1
ATOM 827 C C . GLU A 1 106 ? 47.546 13.542 43.711 1.00 30.83 106 GLU A C 1
ATOM 829 O O . GLU A 1 106 ? 48.456 12.892 43.213 1.00 30.83 106 GLU A O 1
ATOM 834 N N . LYS A 1 107 ? 47.517 14.894 43.757 1.00 31.17 107 LYS A N 1
ATOM 835 C CA . LYS A 1 107 ? 48.625 15.893 43.822 1.00 31.17 107 LYS A CA 1
ATOM 836 C C . LYS A 1 107 ? 49.627 16.027 42.655 1.00 31.17 107 LYS A C 1
ATOM 838 O O . LYS A 1 107 ? 50.424 15.136 42.398 1.00 31.17 107 LYS A O 1
ATOM 843 N N . ILE A 1 108 ? 49.745 17.252 42.116 1.00 31.00 108 ILE A N 1
ATOM 844 C CA . ILE A 1 108 ? 50.847 18.217 42.376 1.00 31.00 108 ILE A CA 1
ATOM 845 C C . ILE A 1 108 ? 50.547 19.564 41.671 1.00 31.00 108 ILE A C 1
ATOM 847 O O . ILE A 1 108 ? 49.937 19.611 40.607 1.00 31.00 108 ILE A O 1
ATOM 851 N N . GLU A 1 109 ? 50.943 20.639 42.351 1.00 30.75 109 GLU A N 1
ATOM 852 C CA . GLU A 1 109 ? 50.781 22.075 42.096 1.00 30.75 109 GLU A CA 1
ATOM 853 C C . GLU A 1 109 ? 51.562 22.682 40.906 1.00 30.75 109 GLU A C 1
ATOM 855 O O . GLU A 1 109 ? 52.557 22.139 40.438 1.00 30.75 109 GLU A O 1
ATOM 860 N N . GLU A 1 110 ? 51.127 23.910 40.576 1.00 29.61 110 GLU A N 1
ATOM 861 C CA . GLU A 1 110 ? 51.898 25.085 40.116 1.00 29.61 110 GLU A CA 1
ATOM 862 C C . GLU A 1 110 ? 52.256 25.297 38.619 1.00 29.61 110 GLU A C 1
ATOM 864 O O . GLU A 1 110 ? 53.219 24.775 38.077 1.00 29.61 110 GLU A O 1
ATOM 869 N N . GLN A 1 111 ? 51.509 26.250 38.029 1.00 26.64 111 GLN A N 1
ATOM 870 C CA . GLN A 1 111 ? 51.994 27.560 37.536 1.00 26.64 111 GLN A CA 1
ATOM 871 C C . GLN A 1 111 ? 52.846 27.635 36.245 1.00 26.64 111 GLN A C 1
ATOM 873 O O . GLN A 1 111 ? 53.991 27.207 36.216 1.00 26.64 111 GLN A O 1
ATOM 878 N N . LEU A 1 112 ? 52.323 28.342 35.222 1.00 29.95 112 LEU A N 1
ATOM 879 C CA . LEU A 1 112 ? 52.876 29.577 34.605 1.00 29.95 112 LEU A CA 1
ATOM 880 C C . LEU A 1 112 ? 52.432 29.780 33.127 1.00 29.95 112 LEU A C 1
ATOM 882 O O . LEU A 1 112 ? 52.739 28.982 32.255 1.00 29.95 112 LEU A O 1
ATOM 886 N N . VAL A 1 113 ? 51.767 30.923 32.894 1.00 29.27 113 VAL A N 1
ATOM 887 C CA . VAL A 1 113 ? 52.078 31.981 31.896 1.00 29.27 113 VAL A CA 1
ATOM 888 C C . VAL A 1 113 ? 52.018 31.690 30.375 1.00 29.27 113 VAL A C 1
ATOM 890 O O . VAL A 1 113 ? 52.923 31.111 29.796 1.00 29.27 113 VAL A O 1
ATOM 893 N N . ALA A 1 114 ? 50.993 32.321 29.781 1.00 29.22 114 ALA A N 1
ATOM 894 C CA . ALA A 1 114 ? 50.952 33.215 28.604 1.00 29.22 114 ALA A CA 1
ATOM 895 C C . ALA A 1 114 ? 51.176 32.738 27.151 1.00 29.22 114 ALA A C 1
ATOM 897 O O . ALA A 1 114 ? 52.143 32.071 26.816 1.00 29.22 114 ALA A O 1
ATOM 898 N N . ASP A 1 115 ? 50.282 33.303 26.322 1.00 26.48 115 ASP A N 1
ATOM 899 C CA . ASP A 1 115 ? 50.422 33.793 24.944 1.00 26.48 115 ASP A CA 1
ATOM 900 C C . ASP A 1 115 ? 50.851 32.833 23.824 1.00 26.48 115 ASP A C 1
ATOM 902 O O . ASP A 1 115 ? 52.016 32.489 23.701 1.00 26.48 115 ASP A O 1
ATOM 906 N N . GLU A 1 116 ? 49.938 32.589 22.870 1.00 30.81 116 GLU A N 1
ATOM 907 C CA . GLU A 1 116 ? 50.109 33.120 21.505 1.00 30.81 116 GLU A CA 1
ATOM 908 C C . GLU A 1 116 ? 48.825 33.030 20.645 1.00 30.81 116 GLU A C 1
ATOM 910 O O . GLU A 1 116 ? 48.377 31.971 20.220 1.00 30.81 116 GLU A O 1
ATOM 915 N N . LYS A 1 117 ? 48.245 34.211 20.402 1.00 30.88 117 LYS A N 1
ATOM 916 C CA . LYS A 1 117 ? 48.009 34.818 19.078 1.00 30.88 117 LYS A CA 1
ATOM 917 C C . LYS A 1 117 ? 47.239 34.021 18.004 1.00 30.88 117 LYS A C 1
ATOM 919 O O . LYS A 1 117 ? 47.781 33.207 17.264 1.00 30.88 117 LYS A O 1
ATOM 924 N N . LEU A 1 118 ? 45.984 34.439 17.827 1.00 30.36 118 LEU A N 1
ATOM 925 C CA . LEU A 1 118 ? 45.086 34.131 16.714 1.00 30.36 118 LEU A CA 1
ATOM 926 C C . LEU A 1 118 ? 45.045 35.322 15.729 1.00 30.36 118 LEU A C 1
ATOM 928 O O . LEU A 1 118 ? 44.729 36.427 16.153 1.00 30.36 118 LEU A O 1
ATOM 932 N N . GLU A 1 119 ? 45.374 35.092 14.454 1.00 30.62 119 GLU A N 1
ATOM 933 C CA . GLU A 1 119 ? 45.019 35.833 13.212 1.00 30.62 119 GLU A CA 1
ATOM 934 C C . GLU A 1 119 ? 45.840 35.161 12.079 1.00 30.62 119 GLU A C 1
ATOM 936 O O . GLU A 1 119 ? 47.024 34.918 12.280 1.00 30.62 119 GLU A O 1
ATOM 941 N N . LYS A 1 120 ? 45.382 34.791 10.874 1.00 30.08 120 LYS A N 1
ATOM 942 C CA . LYS A 1 120 ? 44.304 35.251 9.985 1.00 30.08 120 LYS A CA 1
ATOM 943 C C . LYS A 1 120 ? 44.139 34.245 8.809 1.00 30.08 120 LYS A C 1
ATOM 945 O O . LYS A 1 120 ? 45.148 33.793 8.283 1.00 30.08 120 LYS A O 1
ATOM 950 N N . ILE A 1 121 ? 42.891 34.083 8.343 1.00 28.14 121 ILE A N 1
ATOM 951 C CA . ILE A 1 121 ? 42.401 34.048 6.935 1.00 28.14 121 ILE A CA 1
ATOM 952 C C . ILE A 1 121 ? 42.856 32.913 5.986 1.00 28.14 121 ILE A C 1
ATOM 954 O O . ILE A 1 121 ? 43.999 32.890 5.543 1.00 28.14 121 ILE A O 1
ATOM 958 N N . THR A 1 122 ? 41.908 32.102 5.493 1.00 28.67 122 THR A N 1
ATOM 959 C CA . THR A 1 122 ? 41.331 32.218 4.124 1.00 28.67 122 THR A CA 1
ATOM 960 C C . THR A 1 122 ? 40.144 31.268 3.928 1.00 28.67 122 THR A C 1
ATOM 962 O O . THR A 1 122 ? 40.145 30.153 4.441 1.00 28.67 122 THR A O 1
ATOM 965 N N . ASP A 1 123 ? 39.146 31.783 3.211 1.00 26.91 123 ASP A N 1
ATOM 966 C CA . ASP A 1 123 ? 37.911 31.156 2.736 1.00 26.91 123 ASP A CA 1
ATOM 967 C C . ASP A 1 123 ? 38.170 29.994 1.756 1.00 26.91 123 ASP A C 1
ATOM 969 O O . ASP A 1 123 ? 39.134 30.050 0.994 1.00 26.91 123 ASP A O 1
ATOM 973 N N . ASP A 1 124 ? 37.325 28.957 1.766 1.00 26.00 124 ASP A N 1
ATOM 974 C CA . ASP A 1 124 ? 36.402 28.659 0.654 1.00 26.00 124 ASP A CA 1
ATOM 975 C C . ASP A 1 124 ? 35.575 27.381 0.903 1.00 26.00 124 ASP A C 1
ATOM 977 O O . ASP A 1 124 ? 35.980 26.456 1.610 1.00 26.00 124 ASP A O 1
ATOM 981 N N . ASP A 1 125 ? 34.381 27.410 0.317 1.00 29.28 125 ASP A N 1
ATOM 982 C CA . ASP A 1 125 ? 33.246 26.491 0.382 1.00 29.28 125 ASP A CA 1
ATOM 983 C C . ASP A 1 125 ? 33.542 24.999 0.130 1.00 29.28 125 ASP A C 1
ATOM 985 O O . ASP A 1 125 ? 34.212 24.644 -0.835 1.00 29.28 125 ASP A O 1
ATOM 989 N N . ASP A 1 126 ? 32.882 24.114 0.894 1.00 27.62 126 ASP A N 1
ATOM 990 C CA . ASP A 1 126 ? 32.078 23.045 0.279 1.00 27.62 126 ASP A CA 1
ATOM 991 C C . ASP A 1 126 ? 31.076 22.434 1.278 1.00 27.62 126 ASP A C 1
ATOM 993 O O . ASP A 1 126 ? 31.428 21.885 2.328 1.00 27.62 126 ASP A O 1
ATOM 997 N N . ALA A 1 127 ? 29.792 22.531 0.943 1.00 31.20 127 ALA A N 1
ATOM 998 C CA . ALA A 1 127 ? 28.687 21.996 1.721 1.00 31.20 127 ALA A CA 1
ATOM 999 C C . ALA A 1 127 ? 28.495 20.496 1.437 1.00 31.20 127 ALA A C 1
ATOM 1001 O O . ALA A 1 127 ? 28.057 20.097 0.359 1.00 31.20 127 ALA A O 1
ATOM 1002 N N . LYS A 1 128 ? 28.726 19.654 2.450 1.00 30.34 128 LYS A N 1
ATOM 1003 C CA . LYS A 1 128 ? 28.192 18.286 2.531 1.00 30.34 128 LYS A CA 1
ATOM 1004 C C . LYS A 1 128 ? 27.392 18.141 3.822 1.00 30.34 128 LYS A C 1
ATOM 1006 O O . LYS A 1 128 ? 27.943 17.854 4.879 1.00 30.34 128 LYS A O 1
ATOM 1011 N N . HIS A 1 129 ? 26.079 18.326 3.726 1.00 28.89 129 HIS A N 1
ATOM 1012 C CA . HIS A 1 129 ? 25.151 17.820 4.730 1.00 28.89 129 HIS A CA 1
ATOM 1013 C C . HIS A 1 129 ? 24.845 16.356 4.407 1.00 28.89 129 HIS A C 1
ATOM 1015 O O . HIS A 1 129 ? 24.121 16.051 3.464 1.00 28.89 129 HIS A O 1
ATOM 1021 N N . THR A 1 130 ? 25.442 15.453 5.179 1.00 28.45 130 THR A N 1
ATOM 1022 C CA . THR A 1 130 ? 24.988 14.069 5.327 1.00 28.45 130 THR A CA 1
ATOM 1023 C C . THR A 1 130 ? 23.728 14.058 6.182 1.00 28.45 130 THR A C 1
ATOM 1025 O O . THR A 1 130 ? 23.710 14.603 7.286 1.00 28.45 130 THR A O 1
ATOM 1028 N N . GLU A 1 131 ? 22.680 13.467 5.620 1.00 26.27 131 GLU A N 1
ATOM 1029 C CA . GLU A 1 131 ? 21.355 13.302 6.198 1.00 26.27 131 GLU A CA 1
ATOM 1030 C C . GLU A 1 131 ? 21.388 12.436 7.462 1.00 26.27 131 GLU A C 1
ATOM 1032 O O . GLU A 1 131 ? 22.007 11.373 7.517 1.00 26.27 131 GLU A O 1
ATOM 1037 N N . THR A 1 132 ? 20.691 12.926 8.480 1.00 29.61 132 THR A N 1
ATOM 1038 C CA . THR A 1 132 ? 20.394 12.249 9.738 1.00 29.61 132 THR A CA 1
ATOM 1039 C C . THR A 1 132 ? 19.326 11.170 9.517 1.00 29.61 132 THR A C 1
ATOM 1041 O O . THR A 1 132 ? 18.361 11.377 8.785 1.00 29.61 132 THR A O 1
ATOM 1044 N N . SER A 1 133 ? 19.515 10.029 10.177 1.00 29.22 133 SER A N 1
ATOM 1045 C CA . SER A 1 133 ? 18.772 8.763 10.103 1.00 29.22 133 SER A CA 1
ATOM 1046 C C . SER A 1 133 ? 17.231 8.842 10.094 1.00 29.22 133 SER A C 1
ATOM 1048 O O . SER A 1 133 ? 16.654 9.694 10.776 1.00 29.22 133 SER A O 1
ATOM 1050 N N . PRO A 1 134 ? 16.534 7.888 9.437 1.00 32.81 134 PRO A N 1
ATOM 1051 C CA . PRO A 1 134 ? 15.086 7.764 9.518 1.00 32.81 134 PRO A CA 1
ATOM 1052 C C . PRO A 1 134 ? 14.628 7.007 10.772 1.00 32.81 134 PRO A C 1
ATOM 1054 O O . PRO A 1 134 ? 15.285 6.112 11.304 1.00 32.81 134 PRO A O 1
ATOM 1057 N N . ILE A 1 135 ? 13.453 7.424 11.229 1.00 29.88 135 ILE A N 1
ATOM 1058 C CA . ILE A 1 135 ? 12.770 7.039 12.457 1.00 29.88 135 ILE A CA 1
ATOM 1059 C C . ILE A 1 135 ? 12.153 5.639 12.332 1.00 29.88 135 ILE A C 1
ATOM 1061 O O . ILE A 1 135 ? 11.432 5.326 11.389 1.00 29.88 135 ILE A O 1
ATOM 1065 N N . ARG A 1 136 ? 12.439 4.840 13.360 1.00 27.47 136 ARG A N 1
ATOM 1066 C CA . ARG A 1 136 ? 11.945 3.504 13.710 1.00 27.47 136 ARG A CA 1
ATOM 1067 C C . ARG A 1 136 ? 10.417 3.382 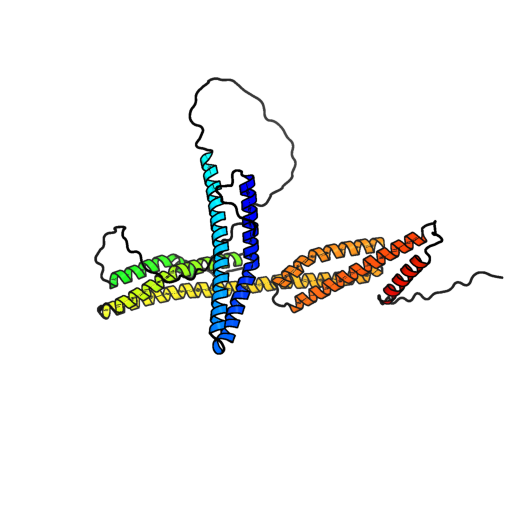13.595 1.00 27.47 136 ARG A C 1
ATOM 1069 O O . ARG A 1 136 ? 9.686 4.010 14.360 1.00 27.47 136 ARG A O 1
ATOM 1076 N N . THR A 1 137 ? 9.951 2.524 12.691 1.00 29.12 137 THR A N 1
ATOM 1077 C CA . THR A 1 137 ? 8.544 2.109 12.573 1.00 29.12 137 THR A CA 1
ATOM 1078 C C . THR A 1 137 ? 8.393 0.803 13.349 1.00 29.12 137 THR A C 1
ATOM 1080 O O . THR A 1 137 ? 8.986 -0.190 12.963 1.00 29.12 137 THR A O 1
ATOM 1083 N N . GLN A 1 138 ? 7.681 0.794 14.480 1.00 31.53 138 GLN A N 1
ATOM 1084 C CA . GLN A 1 138 ? 7.444 -0.450 15.226 1.00 31.53 138 GLN A CA 1
ATOM 1085 C C . GLN A 1 138 ? 6.172 -1.142 14.729 1.00 31.53 138 GLN A C 1
ATOM 1087 O O . GLN A 1 138 ? 5.089 -0.551 14.761 1.00 31.53 138 GLN A O 1
ATOM 1092 N N . LEU A 1 139 ? 6.328 -2.392 14.281 1.00 28.64 139 LEU A N 1
ATOM 1093 C CA . LEU A 1 139 ? 5.253 -3.301 13.899 1.00 28.64 139 LEU A CA 1
ATOM 1094 C C . LEU A 1 139 ? 4.450 -3.787 15.116 1.00 28.64 139 LEU A C 1
ATOM 1096 O O . LEU A 1 139 ? 4.962 -3.989 16.214 1.00 28.64 139 LEU A O 1
ATOM 1100 N N . SER A 1 140 ? 3.151 -3.968 14.888 1.00 27.81 140 SER A N 1
ATOM 1101 C CA . SER A 1 140 ? 2.155 -4.412 15.861 1.00 27.81 140 SER A CA 1
ATOM 1102 C C . SER A 1 140 ? 1.924 -5.917 15.716 1.00 27.81 140 SER A C 1
ATOM 1104 O O . SER A 1 140 ? 1.265 -6.341 14.771 1.00 27.81 140 SER A O 1
ATOM 1106 N N . THR A 1 141 ? 2.406 -6.713 16.671 1.00 27.73 141 THR A N 1
ATOM 1107 C CA . THR A 1 141 ? 2.108 -8.153 16.776 1.00 27.73 141 THR A CA 1
ATOM 1108 C C . THR A 1 141 ? 0.690 -8.356 17.326 1.00 27.73 141 THR A C 1
ATOM 1110 O O . THR A 1 141 ? 0.343 -7.821 18.381 1.00 27.73 141 THR A O 1
ATOM 1113 N N . VAL A 1 142 ? -0.149 -9.106 16.606 1.00 27.12 142 VAL A N 1
ATOM 1114 C CA . VAL A 1 142 ? -1.512 -9.488 17.012 1.00 27.12 142 VAL A CA 1
ATOM 1115 C C . VAL A 1 142 ? -1.428 -10.802 17.785 1.00 27.12 142 VAL A C 1
ATOM 1117 O O . VAL A 1 142 ? -1.166 -11.838 17.194 1.00 27.12 142 VAL A O 1
ATOM 1120 N N . GLN A 1 143 ? -1.673 -10.780 19.097 1.00 28.30 143 GLN A N 1
ATOM 1121 C CA . GLN A 1 143 ? -1.814 -12.003 19.892 1.00 28.30 143 GLN A CA 1
ATOM 1122 C C . GLN A 1 143 ? -3.290 -12.301 20.173 1.00 28.30 143 GLN A C 1
ATOM 1124 O O . GLN A 1 143 ? -4.006 -11.470 20.732 1.00 28.30 143 GLN A O 1
ATOM 1129 N N . TYR A 1 144 ? -3.730 -13.513 19.829 1.00 25.84 144 TYR A N 1
ATOM 1130 C CA . TYR A 1 144 ? -4.986 -14.088 20.307 1.00 25.84 144 TYR A CA 1
ATOM 1131 C C . TYR A 1 144 ? -4.756 -14.699 21.693 1.00 25.84 144 TYR A C 1
ATOM 1133 O O . TYR A 1 144 ? -4.047 -15.693 21.845 1.00 25.84 144 TYR A O 1
ATOM 1141 N N . SER A 1 145 ? -5.339 -14.097 22.729 1.00 29.75 145 SER A N 1
ATOM 1142 C CA . SER A 1 145 ? -5.218 -14.604 24.095 1.00 29.75 145 SER A CA 1
ATOM 1143 C C . SER A 1 145 ? -6.095 -15.839 24.308 1.00 29.75 145 SER A C 1
ATOM 1145 O O . SER A 1 145 ? -7.325 -15.777 24.292 1.00 29.75 145 SER A O 1
ATOM 1147 N N . LYS A 1 146 ? -5.420 -16.963 24.555 1.00 25.59 146 LYS A N 1
ATOM 1148 C CA . LYS A 1 146 ? -5.951 -18.187 25.153 1.00 25.59 146 LYS A CA 1
ATOM 1149 C C . LYS A 1 146 ? -6.409 -17.896 26.588 1.00 25.59 146 LYS A C 1
ATOM 1151 O O . LYS A 1 146 ? -5.702 -17.246 27.353 1.00 25.59 146 LYS A O 1
ATOM 1156 N N . SER A 1 147 ? -7.605 -18.367 26.928 1.00 36.84 147 SER A N 1
ATOM 1157 C CA . SER A 1 147 ? -8.200 -18.269 28.262 1.00 36.84 147 SER A CA 1
ATOM 1158 C C . SER A 1 147 ? -7.403 -19.108 29.264 1.00 36.84 147 SER A C 1
ATOM 1160 O O . SER A 1 147 ? -7.287 -20.314 29.061 1.00 36.84 147 SER A O 1
ATOM 1162 N N . GLU A 1 148 ? -6.886 -18.497 30.334 1.00 26.16 148 GLU A N 1
ATOM 1163 C CA . GLU A 1 148 ? -6.582 -19.205 31.581 1.00 26.16 148 GLU A CA 1
ATOM 1164 C C . GLU A 1 148 ? -6.522 -18.261 32.801 1.00 26.16 148 GLU A C 1
ATOM 1166 O O . GLU A 1 148 ? -6.066 -17.122 32.742 1.00 26.16 148 GLU A O 1
ATOM 1171 N N . GLN A 1 149 ? -7.084 -18.795 33.884 1.00 30.80 149 GLN A N 1
ATOM 1172 C CA . GLN A 1 149 ? -7.330 -18.318 35.247 1.00 30.80 149 GLN A CA 1
ATOM 1173 C C . GLN A 1 149 ? -6.392 -17.288 35.915 1.00 30.80 149 GLN A C 1
ATOM 1175 O O . GLN A 1 149 ? -5.172 -17.397 35.912 1.00 30.80 149 GLN A O 1
ATOM 1180 N N . MET A 1 150 ? -7.072 -16.383 36.638 1.00 37.84 150 MET A N 1
ATOM 1181 C CA . MET A 1 150 ? -6.722 -15.644 37.866 1.00 37.84 150 MET A CA 1
ATOM 1182 C C . MET A 1 150 ? -5.351 -15.895 38.520 1.00 37.84 150 MET A C 1
ATOM 1184 O O . MET A 1 150 ? -5.036 -17.021 38.909 1.00 37.84 150 MET A O 1
ATOM 1188 N N . PRO A 1 151 ? -4.730 -14.794 38.976 1.00 31.02 151 PRO A N 1
ATOM 1189 C CA . PRO A 1 151 ? -4.254 -14.726 40.350 1.00 31.02 151 PRO A CA 1
ATOM 1190 C C . PRO A 1 151 ? -4.853 -13.527 41.097 1.00 31.02 151 PRO A C 1
ATOM 1192 O O . PRO A 1 151 ? -4.743 -12.369 40.696 1.00 31.02 151 PRO A O 1
ATOM 1195 N N . SER A 1 152 ? -5.471 -13.820 42.237 1.00 39.47 152 SER A N 1
ATOM 1196 C CA . SER A 1 152 ? -5.762 -12.841 43.279 1.00 39.47 152 SER A CA 1
ATOM 1197 C C . SER A 1 152 ? -4.474 -12.493 44.026 1.00 39.47 152 SER A C 1
ATOM 1199 O O . SER A 1 152 ? -3.805 -13.415 44.472 1.00 39.47 152 SER A O 1
ATOM 1201 N N . THR A 1 153 ? -4.190 -11.200 44.229 1.00 32.50 153 THR A N 1
ATOM 1202 C CA . THR A 1 153 ? -3.691 -10.617 45.498 1.00 32.50 153 THR A CA 1
ATOM 1203 C C . THR A 1 153 ? -3.482 -9.099 45.365 1.00 32.50 153 THR A C 1
ATOM 1205 O O . THR A 1 153 ? -2.651 -8.661 44.579 1.00 32.50 153 THR A O 1
ATOM 1208 N N . SER A 1 154 ? -4.267 -8.335 46.145 1.00 36.22 154 SER A N 1
ATOM 1209 C CA . SER A 1 154 ? -3.909 -7.172 47.002 1.00 36.22 154 SER A CA 1
ATOM 1210 C C . SER A 1 154 ? -2.606 -6.402 46.697 1.00 36.22 154 SER A C 1
ATOM 1212 O O . SER A 1 154 ? -1.555 -7.014 46.586 1.00 36.22 154 SER A O 1
ATOM 1214 N N . SER A 1 155 ? -2.505 -5.069 46.719 1.00 31.05 155 SER A N 1
ATOM 1215 C CA . SER A 1 155 ? -3.248 -4.036 47.462 1.00 31.05 155 SER A CA 1
ATOM 1216 C C . SER A 1 155 ? -2.688 -2.649 47.103 1.00 31.05 155 SER A C 1
ATOM 1218 O O . SER A 1 155 ? -1.470 -2.485 47.070 1.00 31.05 155 SER A O 1
ATOM 1220 N N . SER A 1 156 ? -3.539 -1.627 46.977 1.00 32.97 156 SER A N 1
ATOM 1221 C CA . SER A 1 156 ? -3.159 -0.239 47.279 1.00 32.97 156 SER A CA 1
ATOM 1222 C C . SER A 1 156 ? -4.368 0.496 47.850 1.00 32.97 156 SER A C 1
ATOM 1224 O O . SER A 1 156 ? -5.375 0.708 47.178 1.00 32.97 156 SER A O 1
ATOM 1226 N N . SER A 1 157 ? -4.283 0.797 49.142 1.00 41.88 157 SER A N 1
ATOM 1227 C CA . SER A 1 157 ? -5.351 1.354 49.963 1.00 41.88 157 SER A CA 1
ATOM 1228 C C . SER A 1 157 ? -5.670 2.801 49.579 1.00 41.88 157 SER A C 1
ATOM 1230 O O . SER A 1 157 ? -4.923 3.721 49.912 1.00 41.88 157 SER A O 1
ATOM 1232 N N . LYS A 1 158 ? -6.838 3.018 48.969 1.00 41.06 158 LYS A N 1
ATOM 1233 C CA . LYS A 1 158 ? -7.590 4.278 49.059 1.00 41.06 158 LYS A CA 1
ATOM 1234 C C . LYS A 1 158 ? -8.880 3.995 49.830 1.00 41.06 158 LYS A C 1
ATOM 1236 O O . LYS A 1 158 ? -9.466 2.930 49.683 1.00 41.06 158 LYS A O 1
ATOM 1241 N N . LYS A 1 159 ? -9.255 4.917 50.722 1.00 41.22 159 LYS A N 1
ATOM 1242 C CA . LYS A 1 159 ? -10.418 4.826 51.621 1.00 41.22 159 LYS A CA 1
ATOM 1243 C C . LYS A 1 159 ? -11.668 4.388 50.845 1.00 41.22 159 LYS A C 1
ATOM 1245 O O . LYS A 1 159 ? -12.124 5.133 49.985 1.00 41.22 159 LYS A O 1
ATOM 1250 N N . ILE A 1 160 ? -12.199 3.210 51.166 1.00 42.06 160 ILE A N 1
ATOM 1251 C CA . ILE A 1 160 ? -13.454 2.699 50.612 1.00 42.06 160 ILE A CA 1
ATOM 1252 C C . ILE A 1 160 ? -14.585 3.430 51.339 1.00 42.06 160 ILE A C 1
ATOM 1254 O O . ILE A 1 160 ? -14.808 3.221 52.530 1.00 42.06 160 ILE A O 1
ATOM 1258 N N . VAL A 1 161 ? -15.230 4.355 50.637 1.00 51.09 161 VAL A N 1
ATOM 1259 C CA . VAL A 1 161 ? -16.603 4.759 50.942 1.00 51.09 161 VAL A CA 1
ATOM 1260 C C . VAL A 1 161 ? -17.470 3.608 50.427 1.00 51.09 161 VAL A C 1
ATOM 1262 O O . VAL A 1 161 ? -17.295 3.219 49.274 1.00 51.09 161 VAL A O 1
ATOM 1265 N N . ASP A 1 162 ? -18.331 3.028 51.268 1.00 57.75 162 ASP A N 1
ATOM 1266 C CA . ASP A 1 162 ? -19.340 2.039 50.848 1.00 57.75 162 ASP A CA 1
ATOM 1267 C C . ASP A 1 162 ? -20.340 2.743 49.917 1.00 57.75 162 ASP A C 1
ATOM 1269 O O . ASP A 1 162 ? -21.362 3.271 50.350 1.00 57.75 162 ASP A O 1
ATOM 1273 N N . LEU A 1 163 ? -19.978 2.852 48.641 1.00 69.62 163 LEU A N 1
ATOM 1274 C CA . LEU A 1 163 ? -20.832 3.382 47.585 1.00 69.62 163 LEU A CA 1
ATOM 1275 C C . LEU A 1 163 ? -21.832 2.302 47.180 1.00 69.62 163 LEU A C 1
ATOM 1277 O O . LEU A 1 163 ? -21.472 1.123 47.095 1.00 69.62 163 LEU A O 1
ATOM 1281 N N . SER A 1 164 ? -23.073 2.701 46.904 1.00 83.62 164 SER A N 1
ATOM 1282 C CA . SER A 1 164 ? -24.086 1.796 46.350 1.00 83.62 164 SER A CA 1
ATOM 1283 C C . SER A 1 164 ? -23.578 1.159 45.043 1.00 83.62 164 SER A C 1
ATOM 1285 O O . SER A 1 164 ? -22.864 1.833 44.298 1.00 83.62 164 SER A O 1
ATOM 1287 N N . PRO A 1 165 ? -23.944 -0.094 44.703 1.00 81.31 165 PRO A N 1
ATOM 1288 C CA . PRO A 1 165 ? -23.593 -0.706 43.416 1.00 81.31 165 PRO A CA 1
ATOM 1289 C C . PRO A 1 165 ? -23.917 0.185 42.203 1.00 81.31 165 PRO A C 1
ATOM 1291 O O . PRO A 1 165 ? -23.143 0.233 41.252 1.00 81.31 165 PRO A O 1
ATOM 1294 N N . LEU A 1 166 ? -25.009 0.959 42.275 1.00 85.50 166 LEU A N 1
ATOM 1295 C CA . LEU A 1 166 ? -25.358 1.967 41.270 1.00 85.50 166 LEU A CA 1
ATOM 1296 C C . LEU A 1 166 ? -24.322 3.100 41.193 1.00 85.50 166 LEU A C 1
ATOM 1298 O O . LEU A 1 166 ? -23.900 3.489 40.110 1.00 85.50 166 LEU A O 1
ATOM 1302 N N . GLU A 1 167 ? -23.914 3.645 42.337 1.00 86.62 167 GLU A N 1
ATOM 1303 C CA . GLU A 1 167 ? -22.942 4.742 42.401 1.00 86.62 167 GLU A CA 1
ATOM 1304 C C . GLU A 1 167 ? -21.549 4.280 41.960 1.00 86.62 167 GLU A C 1
ATOM 1306 O O . GLU A 1 167 ? -20.818 5.048 41.344 1.00 86.62 167 GLU A O 1
ATOM 1311 N N . GLN A 1 168 ? -21.183 3.024 42.232 1.00 87.81 168 GLN A N 1
ATOM 1312 C CA . GLN A 1 168 ? -19.941 2.429 41.731 1.00 87.81 168 GLN A CA 1
ATOM 1313 C C . GLN A 1 168 ? -19.947 2.346 40.202 1.00 87.81 168 GLN A C 1
ATOM 1315 O O . GLN A 1 168 ? -18.983 2.777 39.575 1.00 87.81 168 GLN A O 1
ATOM 1320 N N . PHE A 1 169 ? -21.048 1.880 39.607 1.00 88.94 169 PHE A N 1
ATOM 1321 C CA . PHE A 1 169 ? -21.198 1.828 38.155 1.00 88.94 169 PHE A CA 1
ATOM 1322 C C . PHE A 1 169 ? -21.170 3.216 37.512 1.00 88.94 169 PHE A C 1
ATOM 1324 O O . PHE A 1 169 ? -20.412 3.426 36.572 1.00 88.94 169 PHE A O 1
ATOM 1331 N N . ILE A 1 170 ? -21.924 4.184 38.045 1.00 90.25 170 ILE A N 1
ATOM 1332 C CA . ILE A 1 170 ? -21.915 5.566 37.536 1.00 90.25 170 ILE A CA 1
ATOM 1333 C C . ILE A 1 170 ? -20.497 6.149 37.597 1.00 90.25 170 ILE A C 1
ATOM 1335 O O . ILE A 1 170 ? -20.022 6.693 36.605 1.00 90.25 170 ILE A O 1
ATOM 1339 N N . ASN A 1 171 ? -19.777 5.954 38.708 1.00 90.06 171 ASN A N 1
ATOM 1340 C CA . ASN A 1 171 ? -18.388 6.403 38.825 1.00 90.06 171 ASN A CA 1
ATOM 1341 C C . ASN A 1 171 ? -17.456 5.710 37.817 1.00 90.06 171 ASN A C 1
ATOM 1343 O O . ASN A 1 171 ? -16.526 6.339 37.321 1.00 90.06 171 ASN A O 1
ATOM 1347 N N . HIS A 1 172 ? -17.668 4.426 37.512 1.00 89.19 172 HIS A N 1
ATOM 1348 C CA . HIS A 1 172 ? -16.891 3.737 36.480 1.00 89.19 172 HIS A CA 1
ATOM 1349 C C . HIS A 1 172 ? -17.215 4.257 35.076 1.00 89.19 172 HIS A C 1
ATOM 1351 O O . HIS A 1 172 ? -16.295 4.425 34.275 1.00 89.19 172 HIS A O 1
ATOM 1357 N N . VAL A 1 173 ? -18.485 4.549 34.774 1.00 90.81 173 VAL A N 1
ATOM 1358 C CA . VAL A 1 173 ? -18.874 5.196 33.511 1.00 90.81 173 VAL A CA 1
ATOM 1359 C C . VAL A 1 173 ? -18.204 6.566 33.394 1.00 90.81 173 VAL A C 1
ATOM 1361 O O . VAL A 1 173 ? -17.613 6.852 32.354 1.00 90.81 173 VAL A O 1
ATOM 1364 N N . ASP A 1 174 ? -18.201 7.365 34.464 1.00 91.00 174 ASP A N 1
ATOM 1365 C CA . ASP A 1 174 ? -17.522 8.665 34.510 1.00 91.00 174 ASP A CA 1
ATOM 1366 C C . ASP A 1 174 ? -16.006 8.542 34.305 1.00 91.00 174 ASP A C 1
ATOM 1368 O O . ASP A 1 174 ? -15.435 9.269 33.499 1.00 91.00 174 ASP A O 1
ATOM 1372 N N . ASP A 1 175 ? -15.341 7.578 34.949 1.00 91.06 175 ASP A N 1
ATOM 1373 C CA . ASP A 1 175 ? -13.890 7.375 34.801 1.00 91.06 175 ASP A CA 1
ATOM 1374 C C . ASP A 1 175 ? -13.514 6.941 33.368 1.00 91.06 175 ASP A C 1
ATOM 1376 O O . ASP A 1 175 ? -12.464 7.311 32.823 1.00 91.06 175 ASP A O 1
ATOM 1380 N N . VAL A 1 176 ? -14.389 6.171 32.707 1.00 88.69 176 VAL A N 1
ATOM 1381 C CA . VAL A 1 176 ? -14.230 5.837 31.287 1.00 88.69 176 VAL A CA 1
ATOM 1382 C C . VAL A 1 176 ? -14.501 7.060 30.410 1.00 88.69 176 VAL A C 1
ATOM 1384 O O . VAL A 1 176 ? -13.695 7.312 29.514 1.00 88.69 176 VAL A O 1
ATOM 1387 N N . MET A 1 177 ? -15.546 7.845 30.686 1.00 88.12 177 MET A N 1
ATOM 1388 C CA . MET A 1 177 ? -15.862 9.095 29.980 1.00 88.12 177 MET A CA 1
ATOM 1389 C C . MET A 1 177 ? -14.740 10.127 30.075 1.00 88.12 177 MET A C 1
ATOM 1391 O O . MET A 1 177 ? -14.314 10.660 29.052 1.00 88.12 177 MET A O 1
ATOM 1395 N N . ASP A 1 178 ? -14.175 10.336 31.261 1.00 89.44 178 ASP A N 1
ATOM 1396 C CA . ASP A 1 178 ? -13.011 11.196 31.479 1.00 89.44 178 ASP A CA 1
ATOM 1397 C C . ASP A 1 178 ? -11.802 10.703 30.676 1.00 89.44 178 ASP A C 1
ATOM 1399 O O . ASP A 1 178 ? -11.044 11.479 30.081 1.00 89.44 178 ASP A O 1
ATOM 1403 N N . GLY A 1 179 ? -11.652 9.380 30.587 1.00 85.44 179 GLY A N 1
ATOM 1404 C CA . GLY A 1 179 ? -10.680 8.728 29.720 1.00 85.44 179 GLY A CA 1
ATOM 1405 C C . GLY A 1 179 ? -10.899 8.972 28.221 1.00 85.44 179 GLY A C 1
ATOM 1406 O O . GLY A 1 179 ? -9.942 8.803 27.460 1.00 85.44 179 GLY A O 1
ATOM 1407 N N . LEU A 1 180 ? -12.109 9.360 27.804 1.00 88.44 180 LEU A N 1
ATOM 1408 C CA . LEU A 1 180 ? -12.497 9.686 26.427 1.00 88.44 180 LEU A CA 1
ATOM 1409 C C . LEU A 1 180 ? -12.547 11.189 26.148 1.00 88.44 180 LEU A C 1
ATOM 1411 O O . LEU A 1 180 ? -12.585 11.563 24.978 1.00 88.44 180 LEU A O 1
ATOM 1415 N N . SER A 1 181 ? -12.482 12.059 27.160 1.00 87.81 181 SER A N 1
ATOM 1416 C CA . SER A 1 181 ? -12.606 13.515 26.991 1.00 87.81 181 SER A CA 1
ATOM 1417 C C . SER A 1 181 ? -11.678 14.077 25.912 1.00 87.81 181 SER A C 1
ATOM 1419 O O . SER A 1 181 ? -12.118 14.823 25.042 1.00 87.81 181 SER A O 1
ATOM 1421 N N . LYS A 1 182 ? -10.418 13.623 25.857 1.00 87.88 182 LYS A N 1
ATOM 1422 C CA . LYS A 1 182 ? -9.468 14.038 24.806 1.00 87.88 182 LYS A CA 1
ATOM 1423 C C . LYS A 1 182 ? -9.890 13.605 23.396 1.00 87.88 182 LYS A C 1
ATOM 1425 O O . LYS A 1 182 ? -9.625 14.320 22.432 1.00 87.88 182 LYS A O 1
ATOM 1430 N N . LEU A 1 183 ? -10.513 12.432 23.259 1.00 89.50 183 LEU A N 1
ATOM 1431 C CA . LEU A 1 183 ? -11.045 11.936 21.985 1.00 89.50 183 LEU A CA 1
ATOM 1432 C C . LEU A 1 183 ? -12.323 12.683 21.592 1.00 89.50 183 LEU A C 1
ATOM 1434 O O . LEU A 1 183 ? -12.493 13.010 20.418 1.00 89.50 183 LEU A O 1
ATOM 1438 N N . SER A 1 184 ? -13.188 12.996 22.556 1.00 88.31 184 SER A N 1
ATOM 1439 C CA . SER A 1 184 ? -14.395 13.798 22.336 1.00 88.31 184 SER A CA 1
ATOM 1440 C C . SER A 1 184 ? -14.046 15.225 21.891 1.00 88.31 184 SER A C 1
ATOM 1442 O O . SER A 1 184 ? -14.521 15.690 20.853 1.00 88.31 184 SER A O 1
ATOM 1444 N N . GLU A 1 185 ? -13.121 15.891 22.590 1.00 90.44 185 GLU A N 1
ATOM 1445 C CA . GLU A 1 185 ? -12.611 17.220 22.226 1.00 90.44 185 GLU A CA 1
ATOM 1446 C C . GLU A 1 185 ? -11.981 17.225 20.831 1.00 90.44 185 GLU A C 1
ATOM 1448 O O . GLU A 1 185 ? -12.241 18.122 20.022 1.00 90.44 185 GLU A O 1
ATOM 1453 N N . TRP A 1 186 ? -11.186 16.200 20.512 1.00 90.81 186 TRP A N 1
ATOM 1454 C CA . TRP A 1 186 ? -10.625 16.028 19.175 1.00 90.81 186 TRP A CA 1
ATOM 1455 C C . TRP A 1 186 ? -11.729 15.859 18.125 1.00 90.81 186 TRP A C 1
ATOM 1457 O O . TRP A 1 186 ? -11.709 16.535 17.105 1.00 90.81 186 TRP A O 1
ATOM 1467 N N . THR A 1 187 ? -12.741 15.035 18.393 1.00 89.25 187 THR A N 1
ATOM 1468 C CA . THR A 1 187 ? -13.869 14.775 17.478 1.00 89.25 187 THR A CA 1
ATOM 1469 C C . THR A 1 187 ? -14.630 16.058 17.124 1.00 89.25 187 THR A C 1
ATOM 1471 O O . THR A 1 187 ? -15.112 16.201 16.000 1.00 89.25 187 THR A O 1
ATOM 1474 N N . ILE A 1 188 ? -14.723 17.002 18.067 1.00 86.94 188 ILE A N 1
ATOM 1475 C CA . ILE A 1 188 ? -15.374 18.307 17.879 1.00 86.94 188 ILE A CA 1
ATOM 1476 C C . ILE A 1 188 ? -14.456 19.302 17.155 1.00 86.94 188 ILE A C 1
ATOM 1478 O O . ILE A 1 188 ? -14.921 20.068 16.313 1.00 86.94 188 ILE A O 1
ATOM 1482 N N . SER A 1 189 ? -13.165 19.315 17.493 1.00 85.31 189 SER A N 1
ATOM 1483 C CA . SER A 1 189 ? -12.198 20.295 16.976 1.00 85.31 189 SER A CA 1
ATOM 1484 C C . SER A 1 189 ? -11.557 19.902 15.641 1.00 85.31 189 SER A C 1
ATOM 1486 O O . SER A 1 189 ? -11.025 20.769 14.947 1.00 85.31 189 SER A O 1
ATOM 1488 N N . PHE A 1 190 ? -11.609 18.625 15.257 1.00 84.25 190 PHE A N 1
ATOM 1489 C CA . PHE A 1 190 ? -10.992 18.121 14.036 1.00 84.25 190 PHE A CA 1
ATOM 1490 C C . PHE A 1 190 ? -11.723 18.628 12.784 1.00 84.25 190 PHE A C 1
ATOM 1492 O O . PHE A 1 190 ? -12.883 18.292 12.531 1.00 84.25 190 PHE A O 1
ATOM 1499 N N . GLN A 1 191 ? -11.019 19.424 11.978 1.00 75.88 191 GLN A N 1
ATOM 1500 C CA . GLN A 1 191 ? -11.523 19.984 10.725 1.00 75.88 191 GLN A CA 1
ATOM 1501 C C . GLN A 1 191 ? -11.039 19.172 9.519 1.00 75.88 191 GLN A C 1
ATOM 1503 O O . GLN A 1 191 ? -9.891 18.742 9.459 1.00 75.88 191 GLN A O 1
ATOM 1508 N N . SER A 1 192 ? -11.922 18.989 8.536 1.00 68.25 192 SER A N 1
ATOM 1509 C CA . SER A 1 192 ? -11.704 18.152 7.345 1.00 68.25 192 SER A CA 1
ATOM 1510 C C . SER A 1 192 ? -10.885 18.824 6.229 1.00 68.25 192 SER A C 1
ATOM 1512 O O . SER A 1 192 ? -10.940 18.376 5.086 1.00 68.25 192 SER A O 1
ATOM 1514 N N . GLU A 1 193 ? -10.153 19.905 6.514 1.00 74.00 193 GLU A N 1
ATOM 1515 C CA . GLU A 1 193 ? -9.300 20.561 5.516 1.00 74.00 193 GLU A CA 1
ATOM 1516 C C . GLU A 1 193 ? -7.962 19.823 5.379 1.00 74.00 193 GLU A C 1
ATOM 1518 O O . GLU A 1 193 ? -6.966 20.109 6.045 1.00 74.00 193 GLU A O 1
ATOM 1523 N N . TRP A 1 194 ? -7.951 18.837 4.489 1.00 83.06 194 TRP A N 1
ATOM 1524 C CA . TRP A 1 194 ? -6.775 18.044 4.142 1.00 83.06 194 TRP A CA 1
ATOM 1525 C C . TRP A 1 194 ? -6.356 18.231 2.679 1.00 83.06 194 TRP A C 1
ATOM 1527 O O . TRP A 1 194 ? -7.184 18.423 1.789 1.00 83.06 194 TRP A O 1
ATOM 1537 N N . ASN A 1 195 ? -5.045 18.197 2.439 1.00 82.25 195 ASN A N 1
ATOM 1538 C CA . ASN A 1 195 ? -4.379 18.420 1.159 1.00 82.25 195 ASN A CA 1
ATOM 1539 C C . ASN A 1 195 ? -3.231 17.409 0.953 1.00 82.25 195 ASN A C 1
ATOM 1541 O O . ASN A 1 195 ? -2.919 16.610 1.832 1.00 82.25 195 ASN A O 1
ATOM 1545 N N . ALA A 1 196 ? -2.597 17.415 -0.223 1.00 77.88 196 ALA A N 1
ATOM 1546 C CA . ALA A 1 196 ? -1.574 16.420 -0.571 1.00 77.88 196 ALA A CA 1
ATOM 1547 C C . ALA A 1 196 ? -0.380 16.370 0.403 1.00 77.88 196 ALA A C 1
ATOM 1549 O O . ALA A 1 196 ? 0.173 15.295 0.636 1.00 77.88 196 ALA A O 1
ATOM 1550 N N . ASP A 1 197 ? -0.037 17.497 1.026 1.00 80.62 197 ASP A N 1
ATOM 1551 C CA . ASP A 1 197 ? 1.125 17.597 1.907 1.00 80.62 197 ASP A CA 1
ATOM 1552 C C . ASP A 1 197 ? 0.825 17.077 3.318 1.00 80.62 197 ASP A C 1
ATOM 1554 O O . ASP A 1 197 ? 1.682 16.454 3.951 1.00 80.62 197 ASP A O 1
ATOM 1558 N N . ASN A 1 198 ? -0.402 17.283 3.810 1.00 85.62 198 ASN A N 1
ATOM 1559 C CA . ASN A 1 198 ? -0.781 16.932 5.179 1.00 85.62 198 ASN A CA 1
ATOM 1560 C C . ASN A 1 198 ? -1.531 15.595 5.305 1.00 85.62 198 ASN A C 1
ATOM 1562 O O . ASN A 1 198 ? -1.651 15.076 6.413 1.00 85.62 198 ASN A O 1
ATOM 1566 N N . VAL A 1 199 ? -1.992 14.985 4.208 1.00 85.06 199 VAL A N 1
ATOM 1567 C CA . VAL A 1 199 ? -2.832 13.773 4.260 1.00 85.06 199 VAL A CA 1
ATOM 1568 C C . VAL A 1 199 ? -2.152 12.584 4.911 1.00 85.06 199 VAL A C 1
ATOM 1570 O O . VAL A 1 199 ? -2.789 11.883 5.693 1.00 85.06 199 VAL A O 1
ATOM 1573 N N . ARG A 1 200 ? -0.850 12.383 4.683 1.00 82.69 200 ARG A N 1
ATOM 1574 C CA . ARG A 1 200 ? -0.101 11.325 5.384 1.00 82.69 200 ARG A CA 1
ATOM 1575 C C . ARG A 1 200 ? -0.080 11.544 6.894 1.00 82.69 200 ARG A C 1
ATOM 1577 O O . ARG A 1 200 ? -0.223 10.589 7.652 1.00 82.69 200 ARG A O 1
ATOM 1584 N N . GLU A 1 201 ? 0.060 12.791 7.329 1.00 87.19 201 GLU A N 1
ATOM 1585 C CA . GLU A 1 201 ? 0.057 13.134 8.750 1.00 87.19 201 GLU A CA 1
ATOM 1586 C C . GLU A 1 201 ? -1.341 13.018 9.366 1.00 87.19 201 GLU A C 1
ATOM 1588 O O . GLU A 1 201 ? -1.506 12.505 10.475 1.00 87.19 201 GLU A O 1
ATOM 1593 N N . MET A 1 202 ? -2.375 13.394 8.613 1.00 87.69 202 MET A N 1
ATOM 1594 C CA . MET A 1 202 ? -3.766 13.214 9.027 1.00 87.69 202 MET A CA 1
ATOM 1595 C C . MET A 1 202 ? -4.137 11.732 9.148 1.00 87.69 202 MET A C 1
ATOM 1597 O O . MET A 1 202 ? -4.806 11.354 10.111 1.00 87.69 202 MET A O 1
ATOM 1601 N N . VAL A 1 203 ? -3.654 10.873 8.241 1.00 86.44 203 VAL A N 1
ATOM 1602 C CA . VAL A 1 203 ? -3.820 9.412 8.340 1.00 86.44 203 VAL A CA 1
ATOM 1603 C C . VAL A 1 203 ? -3.164 8.881 9.612 1.00 86.44 203 VAL A C 1
ATOM 1605 O O . VAL A 1 203 ? -3.828 8.171 10.367 1.00 86.44 203 VAL A O 1
ATOM 1608 N N . ARG A 1 204 ? -1.916 9.268 9.912 1.00 87.75 204 ARG A N 1
ATOM 1609 C CA . ARG A 1 204 ? -1.241 8.858 11.161 1.00 87.75 204 ARG A CA 1
ATOM 1610 C C . ARG A 1 204 ? -1.987 9.322 12.404 1.00 87.75 204 ARG A C 1
ATOM 1612 O O . ARG A 1 204 ? -2.136 8.559 13.360 1.00 87.75 204 ARG A O 1
ATOM 1619 N N . THR A 1 205 ? -2.485 10.556 12.387 1.00 89.75 205 THR A N 1
ATOM 1620 C CA . THR A 1 205 ? -3.269 11.115 13.492 1.00 89.75 205 THR A CA 1
ATOM 1621 C C . THR A 1 205 ? -4.538 10.290 13.710 1.00 89.75 205 THR A C 1
ATOM 1623 O O . THR A 1 205 ? -4.785 9.830 14.824 1.00 89.75 205 THR A O 1
ATOM 1626 N N . CYS A 1 206 ? -5.301 10.010 12.649 1.00 89.19 206 CYS A N 1
ATOM 1627 C CA . CYS A 1 206 ? -6.518 9.198 12.738 1.00 89.19 206 CYS A CA 1
ATOM 1628 C C . CYS A 1 206 ? -6.225 7.757 13.176 1.00 89.19 206 CYS A C 1
ATOM 1630 O O . CYS A 1 206 ? -6.958 7.209 13.993 1.00 89.19 206 CYS A O 1
ATOM 1632 N N . GLN A 1 207 ? -5.135 7.149 12.698 1.00 89.56 207 GLN A N 1
ATOM 1633 C CA . GLN A 1 207 ? -4.695 5.818 13.133 1.00 89.56 207 GLN A CA 1
ATOM 1634 C C . GLN A 1 207 ? -4.318 5.791 14.618 1.00 89.56 207 GLN A C 1
ATOM 1636 O O . GLN A 1 207 ? -4.673 4.850 15.327 1.00 89.56 207 GLN A O 1
ATOM 1641 N N . THR A 1 208 ? -3.655 6.840 15.111 1.00 91.25 208 THR A N 1
ATOM 1642 C CA . THR A 1 208 ? -3.350 6.996 16.540 1.00 91.25 208 THR A CA 1
ATOM 1643 C C . THR A 1 208 ? -4.640 7.075 17.354 1.00 91.25 208 THR A C 1
ATOM 1645 O O . THR A 1 208 ? -4.784 6.367 18.347 1.00 91.25 208 THR A O 1
ATOM 1648 N N . LYS A 1 209 ? -5.629 7.852 16.892 1.00 90.75 209 LYS A N 1
ATOM 1649 C CA . LYS A 1 209 ? -6.938 7.944 17.557 1.00 90.75 209 LYS A CA 1
ATOM 1650 C C . LYS A 1 209 ? -7.736 6.642 17.504 1.00 90.75 209 LYS A C 1
ATOM 1652 O O . LYS A 1 209 ? -8.359 6.272 18.494 1.00 90.75 209 LYS A O 1
ATOM 1657 N N . LEU A 1 210 ? -7.652 5.894 16.406 1.00 89.56 210 LEU A N 1
ATOM 1658 C CA . LEU A 1 210 ? -8.233 4.556 16.297 1.00 89.56 210 LEU A CA 1
ATOM 1659 C C . LEU A 1 210 ? -7.601 3.581 17.306 1.00 89.56 210 LEU A C 1
ATOM 1661 O O . LEU A 1 210 ? -8.300 2.763 17.901 1.00 89.56 210 LEU A O 1
ATOM 1665 N N . LYS A 1 211 ? -6.284 3.670 17.517 1.00 89.19 211 LYS A N 1
ATOM 1666 C CA . LYS A 1 211 ? -5.587 2.873 18.532 1.00 89.19 211 LYS A CA 1
ATOM 1667 C C . LYS A 1 211 ? -6.054 3.237 19.944 1.00 89.19 211 LYS A C 1
ATOM 1669 O O . LYS A 1 211 ? -6.369 2.334 20.712 1.00 89.19 211 LYS A O 1
ATOM 1674 N N . GLU A 1 212 ? -6.173 4.531 20.249 1.00 90.19 212 GLU A N 1
ATOM 1675 C CA . GLU A 1 212 ? -6.721 5.009 21.528 1.00 90.19 212 GLU A CA 1
ATOM 1676 C C . GLU A 1 212 ? -8.144 4.463 21.772 1.00 90.19 212 GLU A C 1
ATOM 1678 O O . GLU A 1 212 ? -8.425 3.981 22.867 1.00 90.19 212 GLU A O 1
ATOM 1683 N N . ILE A 1 213 ? -9.023 4.445 20.756 1.00 90.00 213 ILE A N 1
ATOM 1684 C CA . ILE A 1 213 ? -10.347 3.795 20.852 1.00 90.00 213 ILE A CA 1
ATOM 1685 C C . ILE A 1 213 ? -10.199 2.310 21.197 1.00 90.00 213 ILE A C 1
ATOM 1687 O O . ILE A 1 213 ? -10.820 1.837 22.146 1.00 90.00 213 ILE A O 1
ATOM 1691 N N . LYS A 1 214 ? -9.381 1.558 20.451 1.00 88.38 214 LYS A N 1
ATOM 1692 C CA . LYS A 1 214 ? -9.223 0.109 20.669 1.00 88.38 214 LYS A CA 1
ATOM 1693 C C . LYS A 1 214 ? -8.729 -0.225 22.076 1.00 88.38 214 LYS A C 1
ATOM 1695 O O . LYS A 1 214 ? -9.193 -1.187 22.678 1.00 88.38 214 LYS A O 1
ATOM 1700 N N . GLU A 1 215 ? -7.824 0.580 22.626 1.00 88.88 215 GLU A N 1
ATOM 1701 C CA . GLU A 1 215 ? -7.358 0.419 24.008 1.00 88.88 215 GLU A CA 1
ATOM 1702 C C . GLU A 1 215 ? -8.506 0.603 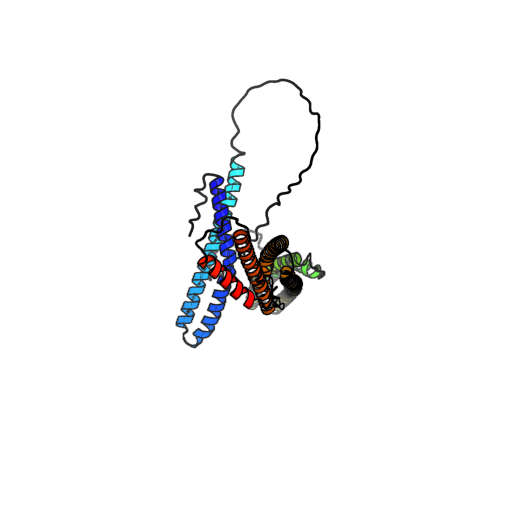25.019 1.00 88.88 215 GLU A C 1
ATOM 1704 O O . GLU A 1 215 ? -8.598 -0.132 26.007 1.00 88.88 215 GLU A O 1
ATOM 1709 N N . LYS A 1 216 ? -9.421 1.544 24.756 1.00 87.81 216 LYS A N 1
ATOM 1710 C CA . LYS A 1 216 ? -10.586 1.821 25.610 1.00 87.81 216 LYS A CA 1
ATOM 1711 C C . LYS A 1 216 ? -11.731 0.821 25.435 1.00 87.81 216 LYS A C 1
ATOM 1713 O O . LYS A 1 216 ? -12.496 0.642 26.376 1.00 87.81 216 LYS A O 1
ATOM 1718 N N . GLU A 1 217 ? -11.813 0.116 24.308 1.00 90.12 217 GLU A N 1
ATOM 1719 C CA . GLU A 1 217 ? -12.876 -0.858 24.003 1.00 90.12 217 GLU A CA 1
ATOM 1720 C C . GLU A 1 217 ? -13.006 -1.955 25.077 1.00 90.12 217 GLU A C 1
ATOM 1722 O O . GLU A 1 217 ? -14.110 -2.360 25.435 1.00 90.12 217 GLU A O 1
ATOM 1727 N N . SER A 1 218 ? -11.884 -2.400 25.652 1.00 88.38 218 SER A N 1
ATOM 1728 C CA . SER A 1 218 ? -11.885 -3.373 26.755 1.00 88.38 218 SER A CA 1
ATOM 1729 C C . SER A 1 218 ? -12.607 -2.864 28.009 1.00 88.38 218 SER A C 1
ATOM 1731 O O . SER A 1 218 ? -13.317 -3.627 28.661 1.00 88.38 218 SER A O 1
ATOM 1733 N N . ARG A 1 219 ? -12.478 -1.567 28.317 1.00 88.94 219 ARG A N 1
ATOM 1734 C CA . ARG A 1 219 ? -13.169 -0.923 29.442 1.00 88.94 219 ARG A CA 1
ATOM 1735 C C . ARG A 1 219 ? -14.657 -0.744 29.161 1.00 88.94 219 ARG A C 1
ATOM 1737 O O . ARG A 1 219 ? -15.459 -0.917 30.067 1.00 88.94 219 ARG A O 1
ATOM 1744 N N . VAL A 1 220 ? -15.035 -0.470 27.912 1.00 89.94 220 VAL A N 1
ATOM 1745 C CA . VAL A 1 220 ? -16.450 -0.404 27.507 1.00 89.94 220 VAL A CA 1
ATOM 1746 C C . VAL A 1 220 ? -17.139 -1.756 27.696 1.00 89.94 220 VAL A C 1
ATOM 1748 O O . VAL A 1 220 ? -18.192 -1.826 28.318 1.00 89.94 220 VAL A O 1
ATOM 1751 N N . LYS A 1 221 ? -16.493 -2.848 27.270 1.00 90.19 221 LYS A N 1
ATOM 1752 C CA . LYS A 1 221 ? -16.989 -4.219 27.496 1.00 90.19 221 LYS A CA 1
ATOM 1753 C C . LYS A 1 221 ? -17.106 -4.566 28.983 1.00 90.19 221 LYS A C 1
ATOM 1755 O O . LYS A 1 221 ? -17.990 -5.322 29.389 1.00 90.19 221 LYS A O 1
ATOM 1760 N N . GLN A 1 222 ? -16.214 -4.018 29.808 1.00 90.44 222 GLN A N 1
ATOM 1761 C CA . GLN A 1 222 ? -16.311 -4.157 31.256 1.00 90.44 222 GLN A CA 1
ATOM 1762 C C . GLN A 1 222 ? -17.558 -3.443 31.801 1.00 90.44 222 GLN A C 1
ATOM 1764 O O . GLN A 1 222 ? -18.291 -4.059 32.569 1.00 90.44 222 GLN A O 1
ATOM 1769 N N . LEU A 1 223 ? -17.852 -2.214 31.357 1.00 90.62 223 LEU A N 1
ATOM 1770 C CA . LEU A 1 223 ? -19.078 -1.497 31.736 1.00 90.62 223 LEU A CA 1
ATOM 1771 C C . LEU A 1 223 ? -20.347 -2.250 31.310 1.00 90.62 223 LEU A C 1
ATOM 1773 O O . LEU A 1 223 ? -21.276 -2.363 32.102 1.00 90.62 223 LEU A O 1
ATOM 1777 N N . GLU A 1 224 ? -20.379 -2.837 30.110 1.00 88.75 224 GLU A N 1
ATOM 1778 C CA . GLU A 1 224 ? -21.499 -3.692 29.674 1.00 88.75 224 GLU A CA 1
ATOM 1779 C C . GLU A 1 224 ? -21.711 -4.873 30.632 1.00 88.75 224 GLU A C 1
ATOM 1781 O O . GLU A 1 224 ? -22.835 -5.188 31.019 1.00 88.75 224 GLU A O 1
ATOM 1786 N N . THR A 1 225 ? -20.616 -5.503 31.067 1.00 90.50 225 THR A N 1
ATOM 1787 C CA . THR A 1 225 ? -20.664 -6.621 32.016 1.00 90.50 225 THR A CA 1
ATOM 1788 C C . THR A 1 225 ? -21.142 -6.168 33.398 1.00 90.50 225 THR A C 1
ATOM 1790 O O . THR A 1 225 ? -21.923 -6.871 34.036 1.00 90.50 225 THR A O 1
ATOM 1793 N N . GLU A 1 226 ? -20.698 -5.002 33.870 1.00 88.44 226 GLU A N 1
ATOM 1794 C CA . GLU A 1 226 ? -21.135 -4.420 35.144 1.00 88.44 226 GLU A CA 1
ATOM 1795 C C . GLU A 1 226 ? -22.620 -4.036 35.112 1.00 88.44 226 GLU A C 1
ATOM 1797 O O . GLU A 1 226 ? -23.339 -4.307 36.072 1.00 88.44 226 GLU A O 1
ATOM 1802 N N . LEU A 1 227 ? -23.117 -3.507 33.990 1.00 88.81 227 LEU A N 1
ATOM 1803 C CA . LEU A 1 227 ? -24.539 -3.226 33.801 1.00 88.81 227 LEU A CA 1
ATOM 1804 C C . LEU A 1 227 ? -25.380 -4.513 33.855 1.00 88.81 227 LEU A C 1
ATOM 1806 O O . LEU A 1 227 ? -26.430 -4.542 34.496 1.00 88.81 227 LEU A O 1
ATOM 1810 N N . GLU A 1 228 ? -24.915 -5.604 33.242 1.00 87.56 228 GLU A N 1
ATOM 1811 C CA . GLU A 1 228 ? -25.579 -6.911 33.356 1.00 87.56 228 GLU A CA 1
ATOM 1812 C C . GLU A 1 228 ? -25.534 -7.464 34.787 1.00 87.56 228 GLU A C 1
ATOM 1814 O O . GLU A 1 228 ? -26.529 -7.994 35.287 1.00 87.56 228 GLU A O 1
ATOM 1819 N N . GLN A 1 229 ? -24.421 -7.282 35.500 1.00 87.88 229 GLN A N 1
ATOM 1820 C CA . GLN A 1 229 ? -24.335 -7.648 36.915 1.00 87.88 229 GLN A CA 1
ATOM 1821 C C . GLN A 1 229 ? -25.338 -6.855 37.757 1.00 87.88 229 GLN A C 1
ATOM 1823 O O . GLN A 1 229 ? -26.030 -7.454 38.583 1.00 87.88 229 GLN A O 1
ATOM 1828 N N . LEU A 1 230 ? -25.495 -5.551 37.505 1.00 86.69 230 LEU A N 1
ATOM 1829 C CA . LEU A 1 230 ? -26.507 -4.725 38.161 1.00 86.69 230 LEU A CA 1
ATOM 1830 C C . LEU A 1 230 ? -27.926 -5.233 37.875 1.00 86.69 230 LEU A C 1
ATOM 1832 O O . LEU A 1 230 ? -28.724 -5.361 38.803 1.00 86.69 230 LEU A O 1
ATOM 1836 N N . LYS A 1 231 ? -28.227 -5.621 36.630 1.00 84.69 231 LYS A N 1
ATOM 1837 C CA . LYS A 1 231 ? -29.521 -6.233 36.275 1.00 84.69 231 LYS A CA 1
ATOM 1838 C C . LYS A 1 231 ? -29.798 -7.518 37.058 1.00 84.69 231 LYS A C 1
ATOM 1840 O O . LYS A 1 231 ? -30.942 -7.788 37.411 1.00 84.69 231 LYS A O 1
ATOM 1845 N N . THR A 1 232 ? -28.763 -8.296 37.378 1.00 85.00 232 THR A N 1
ATOM 1846 C CA . THR A 1 232 ? -28.898 -9.516 38.196 1.00 85.00 232 THR A CA 1
ATOM 1847 C C . THR A 1 232 ? -28.902 -9.271 39.710 1.00 85.00 232 THR A C 1
ATOM 1849 O O . THR A 1 232 ? -29.308 -10.153 40.466 1.00 85.00 232 THR A O 1
ATOM 1852 N N . ALA A 1 233 ? -28.485 -8.088 40.174 1.00 80.00 233 ALA A N 1
ATOM 1853 C CA . ALA A 1 233 ? -28.238 -7.793 41.588 1.00 80.00 233 ALA A CA 1
ATOM 1854 C C . ALA A 1 233 ? -29.487 -7.399 42.406 1.00 80.00 233 ALA A C 1
ATOM 1856 O O . ALA A 1 233 ? -29.354 -6.982 43.555 1.00 80.00 233 ALA A O 1
ATOM 1857 N N . ASN A 1 234 ? -30.702 -7.589 41.875 1.00 75.81 234 ASN A N 1
ATOM 1858 C CA . ASN A 1 234 ? -31.965 -7.350 42.594 1.00 75.81 234 ASN A CA 1
ATOM 1859 C C . ASN A 1 234 ? -32.119 -5.894 43.106 1.00 75.81 234 ASN A C 1
ATOM 1861 O O . ASN A 1 234 ? -32.630 -5.651 44.202 1.00 75.81 234 ASN A O 1
ATOM 1865 N N . ILE A 1 235 ? -31.630 -4.932 42.319 1.00 84.00 235 ILE A N 1
ATOM 1866 C CA . ILE A 1 235 ? -31.708 -3.485 42.578 1.00 84.00 235 ILE A CA 1
ATOM 1867 C C . ILE A 1 235 ? -33.121 -2.976 42.247 1.00 84.00 235 ILE A C 1
ATOM 1869 O O . ILE A 1 235 ? -33.866 -3.641 41.531 1.00 84.00 235 ILE A O 1
ATOM 1873 N N . SER A 1 236 ? -33.496 -1.804 42.766 1.00 87.31 236 SER A N 1
ATOM 1874 C CA . SER A 1 236 ? -34.756 -1.139 42.414 1.00 87.31 236 SER A CA 1
ATOM 1875 C C . SER A 1 236 ? -34.842 -0.874 40.906 1.00 87.31 236 SER A C 1
ATOM 1877 O O . SER A 1 236 ? -33.856 -0.458 40.295 1.00 87.31 236 SER A O 1
ATOM 1879 N N . ASP A 1 237 ? -36.031 -1.035 40.321 1.00 86.50 237 ASP A N 1
ATOM 1880 C CA . ASP A 1 237 ? -36.286 -0.725 38.906 1.00 86.50 237 ASP A CA 1
ATOM 1881 C C . ASP A 1 237 ? -35.947 0.742 38.566 1.00 86.50 237 ASP A C 1
ATOM 1883 O O . ASP A 1 237 ? -35.485 1.036 37.464 1.00 86.50 237 ASP A O 1
ATOM 1887 N N . GLU A 1 238 ? -36.118 1.664 39.523 1.00 88.31 238 GLU A N 1
ATOM 1888 C CA . GLU A 1 238 ? -35.758 3.084 39.370 1.00 88.31 238 GLU A CA 1
ATOM 1889 C C . GLU A 1 238 ? -34.237 3.289 39.243 1.00 88.31 238 GLU A C 1
ATOM 1891 O O . GLU A 1 238 ? -33.776 4.057 38.397 1.00 88.31 238 GLU A O 1
ATOM 1896 N N . ASP A 1 239 ? -33.451 2.563 40.042 1.00 86.00 239 ASP A N 1
ATOM 1897 C CA . ASP A 1 239 ? -31.984 2.618 40.022 1.00 86.00 239 ASP A CA 1
ATOM 1898 C C . ASP A 1 239 ? -31.422 1.975 38.749 1.00 86.00 239 ASP A C 1
ATOM 1900 O O . ASP A 1 239 ? -30.468 2.475 38.151 1.00 86.00 239 ASP A O 1
ATOM 1904 N N . LEU A 1 240 ? -32.048 0.889 38.296 1.00 88.19 240 LEU A N 1
ATOM 1905 C CA . LEU A 1 240 ? -31.691 0.196 37.062 1.00 88.19 240 LEU A CA 1
ATOM 1906 C C . LEU A 1 240 ? -32.014 1.037 35.820 1.00 88.19 240 LEU A C 1
ATOM 1908 O O . LEU A 1 240 ? -31.201 1.094 34.899 1.00 88.19 240 LEU A O 1
ATOM 1912 N N . SER A 1 241 ? -33.157 1.734 35.808 1.00 88.50 241 SER A N 1
ATOM 1913 C CA . SER A 1 241 ? -33.480 2.704 34.753 1.00 88.50 241 SER A CA 1
ATOM 1914 C C . SER A 1 241 ? -32.428 3.806 34.690 1.00 88.50 241 SER A C 1
ATOM 1916 O O . SER A 1 241 ? -31.926 4.111 33.615 1.00 88.50 241 SER A O 1
ATOM 1918 N N . ARG A 1 242 ? -32.024 4.348 35.845 1.00 90.50 242 ARG A N 1
ATOM 1919 C CA . ARG A 1 242 ? -31.000 5.393 35.910 1.00 90.50 242 ARG A CA 1
ATOM 1920 C C . ARG A 1 242 ? -29.631 4.917 35.414 1.00 90.50 242 ARG A C 1
ATOM 1922 O O . ARG A 1 242 ? -28.946 5.675 34.735 1.00 90.50 242 ARG A O 1
ATOM 1929 N N . ALA A 1 243 ? -29.224 3.690 35.749 1.00 89.12 243 ALA A N 1
ATOM 1930 C CA . ALA A 1 243 ? -27.989 3.097 35.232 1.00 89.12 243 ALA A CA 1
ATOM 1931 C C . ALA A 1 243 ? -28.030 2.933 33.705 1.00 89.12 243 ALA A C 1
ATOM 1933 O O . ALA A 1 243 ? -27.049 3.247 33.033 1.00 89.12 243 ALA A O 1
ATOM 1934 N N . ASN A 1 244 ? -29.165 2.476 33.162 1.00 89.56 244 ASN A N 1
ATOM 1935 C CA . ASN A 1 244 ? -29.356 2.347 31.718 1.00 89.56 244 ASN A CA 1
ATOM 1936 C C . ASN A 1 244 ? -29.283 3.705 31.015 1.00 89.56 244 ASN A C 1
ATOM 1938 O O . ASN A 1 244 ? -28.521 3.818 30.063 1.00 89.56 244 ASN A O 1
ATOM 1942 N N . ASP A 1 245 ? -29.997 4.728 31.498 1.00 91.94 245 ASP A N 1
ATOM 1943 C CA . ASP A 1 245 ? -29.981 6.069 30.893 1.00 91.94 245 ASP A CA 1
ATOM 1944 C C . ASP A 1 245 ? -28.546 6.630 30.836 1.00 91.94 245 ASP A C 1
ATOM 1946 O O . ASP A 1 245 ? -28.095 7.133 29.808 1.00 91.94 245 ASP A O 1
ATOM 1950 N N . TYR A 1 246 ? -27.781 6.462 31.921 1.00 91.06 246 TYR A N 1
ATOM 1951 C CA . TYR A 1 246 ? -26.387 6.914 31.991 1.00 91.06 246 TYR A CA 1
ATOM 1952 C C . TYR A 1 246 ? -25.469 6.154 31.022 1.00 91.06 246 TYR A C 1
ATOM 1954 O O . TYR A 1 246 ? -24.575 6.729 30.398 1.00 91.06 246 TYR A O 1
ATOM 1962 N N . PHE A 1 247 ? -25.691 4.846 30.877 1.00 91.25 247 PHE A N 1
ATOM 1963 C CA . PHE A 1 247 ? -24.950 4.020 29.932 1.00 91.25 247 PHE A CA 1
ATOM 1964 C C . PHE A 1 247 ? -25.343 4.302 28.471 1.00 91.25 247 PHE A C 1
ATOM 1966 O O . PHE A 1 247 ? -24.492 4.218 27.583 1.00 91.25 247 PHE A O 1
ATOM 1973 N N . GLU A 1 248 ? -26.598 4.666 28.200 1.00 92.38 248 GLU A N 1
ATOM 1974 C CA . GLU A 1 248 ? -27.055 5.095 26.874 1.00 92.38 248 GLU A CA 1
ATOM 1975 C C . GLU A 1 248 ? -26.392 6.410 26.449 1.00 92.38 248 GLU A C 1
ATOM 1977 O O . GLU A 1 248 ? -25.859 6.482 25.338 1.00 92.38 248 GLU A O 1
ATOM 1982 N N . ASP A 1 249 ? -26.332 7.408 27.338 1.00 90.88 249 ASP A N 1
ATOM 1983 C CA . ASP A 1 249 ? -25.626 8.674 27.090 1.00 90.88 249 ASP A CA 1
ATOM 1984 C C . ASP A 1 249 ? -24.139 8.431 26.774 1.00 90.88 249 ASP A C 1
ATOM 1986 O O . ASP A 1 249 ? -23.603 8.940 25.780 1.00 90.88 249 ASP A O 1
ATOM 1990 N N . PHE A 1 250 ? -23.487 7.579 27.574 1.00 92.75 250 PHE A N 1
ATOM 1991 C CA . PHE A 1 250 ? -22.125 7.109 27.323 1.00 92.75 250 PHE A CA 1
ATOM 1992 C C . PHE A 1 250 ? -21.992 6.453 25.938 1.00 92.75 250 PHE A C 1
ATOM 1994 O O . PHE A 1 250 ? -21.102 6.793 25.153 1.00 92.75 250 PHE A O 1
ATOM 2001 N N . THR A 1 251 ? -22.889 5.520 25.613 1.00 92.38 251 THR A N 1
ATOM 2002 C CA . THR A 1 251 ? -22.848 4.739 24.368 1.00 92.38 251 THR A CA 1
ATOM 2003 C C . THR A 1 251 ? -23.048 5.626 23.145 1.00 92.38 251 THR A C 1
ATOM 2005 O O . THR A 1 251 ? -22.405 5.415 22.109 1.00 92.38 251 THR A O 1
ATOM 2008 N N . HIS A 1 252 ? -23.907 6.639 23.250 1.00 92.62 252 HIS A N 1
ATOM 2009 C CA . HIS A 1 252 ? -24.121 7.619 22.195 1.00 92.62 252 HIS A CA 1
ATOM 2010 C C . HIS A 1 252 ? -22.842 8.419 21.913 1.00 92.62 252 HIS A C 1
ATOM 2012 O O . HIS A 1 252 ? -22.432 8.549 20.755 1.00 92.62 252 HIS A O 1
ATOM 2018 N N . GLU A 1 253 ? -22.165 8.907 22.955 1.00 90.44 253 GLU A N 1
ATOM 2019 C CA . GLU A 1 253 ? -20.918 9.659 22.799 1.00 90.44 253 GLU A CA 1
ATOM 2020 C C . GLU A 1 253 ? -19.770 8.783 22.273 1.00 90.44 253 GLU A C 1
ATOM 2022 O O . GLU A 1 253 ? -19.071 9.172 21.332 1.00 90.44 253 GLU A O 1
ATOM 2027 N N . TRP A 1 254 ? -19.628 7.561 22.792 1.00 92.12 254 TRP A N 1
ATOM 2028 C CA . TRP A 1 254 ? -18.691 6.565 22.270 1.00 92.12 254 TRP A CA 1
ATOM 2029 C C . TRP A 1 254 ? -18.915 6.303 20.774 1.00 92.12 254 TRP A C 1
ATOM 2031 O O . TRP A 1 254 ? -17.984 6.396 19.968 1.00 92.12 254 TRP A O 1
ATOM 2041 N N . SER A 1 255 ? -20.163 6.050 20.375 1.00 92.06 255 SER A N 1
ATOM 2042 C CA . SER A 1 255 ? -20.530 5.786 18.979 1.00 92.06 255 SER A CA 1
ATOM 2043 C C . SER A 1 255 ? -20.237 6.980 18.072 1.00 92.06 255 SER A C 1
ATOM 2045 O O . SER A 1 255 ? -19.766 6.799 16.944 1.00 92.06 255 SER A O 1
ATOM 2047 N N . ARG A 1 256 ? -20.463 8.207 18.559 1.00 92.94 256 ARG A N 1
ATOM 2048 C CA . ARG A 1 256 ? -20.150 9.450 17.839 1.00 92.94 256 ARG A CA 1
ATOM 2049 C C . ARG A 1 256 ? -18.656 9.567 17.540 1.00 92.94 256 ARG A C 1
ATOM 2051 O O . ARG A 1 256 ? -18.287 9.853 16.399 1.00 92.94 256 ARG A O 1
ATOM 2058 N N . ILE A 1 257 ? -17.808 9.307 18.536 1.00 92.75 257 ILE A N 1
ATOM 2059 C CA . ILE A 1 257 ? -16.343 9.329 18.407 1.00 92.75 257 ILE A CA 1
ATOM 2060 C C . ILE A 1 257 ? -15.877 8.275 17.391 1.00 92.75 257 ILE A C 1
ATOM 2062 O O . ILE A 1 257 ? -15.160 8.597 16.438 1.00 92.75 257 ILE A O 1
ATOM 2066 N N . VAL A 1 258 ? -16.322 7.024 17.556 1.00 92.19 258 VAL A N 1
ATOM 2067 C CA . VAL A 1 258 ? -15.937 5.898 16.686 1.00 92.19 258 VAL A CA 1
ATOM 2068 C C . VAL A 1 258 ? -16.350 6.145 15.236 1.00 92.19 258 VAL A C 1
ATOM 2070 O O . VAL A 1 258 ? -15.538 5.960 14.324 1.00 92.19 258 VAL A O 1
ATOM 2073 N N . SER A 1 259 ? -17.586 6.601 15.017 1.00 91.19 259 SER A N 1
ATOM 2074 C CA . SER A 1 259 ? -18.110 6.878 13.674 1.00 91.19 259 SER A CA 1
ATOM 2075 C C . SER A 1 259 ? -17.318 7.994 13.006 1.00 91.19 259 SER A C 1
ATOM 2077 O O . SER A 1 259 ? -16.826 7.820 11.894 1.00 91.19 259 SER A O 1
ATOM 2079 N N . LYS A 1 260 ? -17.078 9.107 13.715 1.00 90.94 260 LYS A N 1
ATOM 2080 C CA . LYS A 1 260 ? -16.321 10.233 13.160 1.00 90.94 260 LYS A CA 1
ATOM 2081 C C . LYS A 1 260 ? -14.904 9.828 12.760 1.00 90.94 260 LYS A C 1
ATOM 2083 O O . LYS A 1 260 ? -14.470 10.203 11.673 1.00 90.94 260 LYS A O 1
ATOM 2088 N N . ILE A 1 261 ? -14.187 9.075 13.597 1.00 89.75 261 ILE A N 1
ATOM 2089 C CA . ILE A 1 261 ? -12.821 8.614 13.288 1.00 89.75 261 ILE A CA 1
ATOM 2090 C C . ILE A 1 261 ? -12.827 7.676 12.080 1.00 89.75 261 ILE A C 1
ATOM 2092 O O . ILE A 1 261 ? -11.998 7.832 11.182 1.00 89.75 261 ILE A O 1
ATOM 2096 N N . SER A 1 262 ? -13.786 6.753 12.022 1.00 90.38 262 SER A N 1
ATOM 2097 C CA . SER A 1 262 ? -13.911 5.787 10.927 1.00 90.38 262 SER A CA 1
ATOM 2098 C C . SER A 1 262 ? -14.239 6.467 9.595 1.00 90.38 262 SER A C 1
ATOM 2100 O O . SER A 1 262 ? -13.549 6.240 8.602 1.00 90.38 262 SER A O 1
ATOM 2102 N N . ASP A 1 263 ? -15.224 7.367 9.575 1.00 90.56 263 ASP A N 1
ATOM 2103 C CA . ASP A 1 263 ? -15.614 8.132 8.383 1.00 90.56 263 ASP A CA 1
ATOM 2104 C C . ASP A 1 263 ? -14.465 9.005 7.872 1.00 90.56 263 ASP A C 1
ATOM 2106 O O . ASP A 1 263 ? -14.210 9.108 6.667 1.00 90.56 263 ASP A O 1
ATOM 2110 N N . THR A 1 264 ? -13.734 9.607 8.810 1.00 90.62 264 THR A N 1
ATOM 2111 C CA . THR A 1 264 ? -12.570 10.443 8.530 1.00 90.62 264 THR A CA 1
ATOM 2112 C C . THR A 1 264 ? -11.446 9.617 7.900 1.00 90.62 264 THR A C 1
ATOM 2114 O O . THR A 1 264 ? -10.891 10.004 6.871 1.00 90.62 264 THR A O 1
ATOM 2117 N N . LEU A 1 265 ? -11.148 8.444 8.463 1.00 89.81 265 LEU A N 1
ATOM 2118 C CA . LEU A 1 265 ? -10.123 7.539 7.948 1.00 89.81 265 LEU A CA 1
ATOM 2119 C C . LEU A 1 265 ? -10.488 6.978 6.566 1.00 89.81 265 LEU A C 1
ATOM 2121 O O . LEU A 1 265 ? -9.630 6.921 5.687 1.00 89.81 265 LEU A O 1
ATOM 2125 N N . ASN A 1 266 ? -11.755 6.622 6.345 1.00 89.06 266 ASN A N 1
ATOM 2126 C CA . ASN A 1 266 ? -12.247 6.158 5.045 1.00 89.06 266 ASN A CA 1
ATOM 2127 C C . ASN A 1 266 ? -12.139 7.252 3.975 1.00 89.06 266 ASN A C 1
ATOM 2129 O O . ASN A 1 266 ? -11.689 6.997 2.853 1.00 89.06 266 ASN A O 1
ATOM 2133 N N . SER A 1 267 ? -12.495 8.488 4.334 1.00 90.62 267 SER A N 1
ATOM 2134 C CA . SER A 1 267 ? -12.370 9.649 3.449 1.00 90.62 267 SER A CA 1
ATOM 2135 C C . SER A 1 267 ? -10.905 9.923 3.091 1.00 90.62 267 SER A C 1
ATOM 2137 O O . SER A 1 267 ? -10.579 10.096 1.916 1.00 90.62 267 SER A O 1
ATOM 2139 N N . LEU A 1 268 ? -10.002 9.876 4.078 1.00 89.38 268 LEU A N 1
ATOM 2140 C CA . LEU A 1 268 ? -8.556 10.010 3.868 1.00 89.38 268 LEU A CA 1
ATOM 2141 C C . LEU A 1 268 ? -7.976 8.895 3.009 1.00 89.38 268 LEU A C 1
ATOM 2143 O O . LEU A 1 268 ? -7.160 9.166 2.135 1.00 89.38 268 LEU A O 1
ATOM 2147 N N . SER A 1 269 ? -8.379 7.649 3.251 1.00 87.50 269 SER A N 1
ATOM 2148 C CA . SER A 1 269 ? -7.920 6.495 2.478 1.00 87.50 269 SER A CA 1
ATOM 2149 C C . SER A 1 269 ? -8.318 6.633 1.009 1.00 87.50 269 SER A C 1
ATOM 2151 O O . SER A 1 269 ? -7.482 6.462 0.121 1.00 87.50 269 SER A O 1
ATOM 2153 N N . THR A 1 270 ? -9.562 7.051 0.758 1.00 87.12 270 THR A N 1
ATOM 2154 C CA . THR A 1 270 ? -10.063 7.331 -0.592 1.00 87.12 270 THR A CA 1
ATOM 2155 C C . THR A 1 270 ? -9.260 8.450 -1.251 1.00 87.12 270 THR A C 1
ATOM 2157 O O . THR A 1 270 ? -8.767 8.282 -2.364 1.00 87.12 270 THR A O 1
ATOM 2160 N N . TYR A 1 271 ? -9.060 9.572 -0.556 1.00 87.50 271 TYR A N 1
ATOM 2161 C CA . TYR A 1 271 ? -8.290 10.694 -1.090 1.00 87.50 271 TYR A CA 1
ATOM 2162 C C . TYR A 1 271 ? -6.823 10.319 -1.368 1.00 87.50 271 TYR A C 1
ATOM 2164 O O . TYR A 1 271 ? -6.296 10.613 -2.441 1.00 87.50 271 TYR A O 1
ATOM 2172 N N . ASN A 1 272 ? -6.171 9.600 -0.452 1.00 86.44 272 ASN A N 1
ATOM 2173 C CA . ASN A 1 272 ? -4.795 9.137 -0.626 1.00 86.44 272 ASN A CA 1
ATOM 2174 C C . ASN A 1 272 ? -4.660 8.202 -1.837 1.00 86.44 272 ASN A C 1
ATOM 2176 O O . ASN A 1 272 ? -3.723 8.334 -2.621 1.00 86.44 272 ASN A O 1
ATOM 2180 N N . ARG A 1 273 ? -5.641 7.316 -2.047 1.00 84.88 273 ARG A N 1
ATOM 2181 C CA . ARG A 1 273 ? -5.700 6.475 -3.245 1.00 84.88 273 ARG A CA 1
ATOM 2182 C C . ARG A 1 273 ? -5.814 7.311 -4.518 1.00 84.88 273 ARG A C 1
ATOM 2184 O O . ARG A 1 273 ? -5.081 7.050 -5.463 1.00 84.88 273 ARG A O 1
ATOM 2191 N N . THR A 1 274 ? -6.664 8.339 -4.538 1.00 85.75 274 THR A N 1
ATOM 2192 C CA . THR A 1 274 ? -6.790 9.211 -5.721 1.00 85.75 274 THR A CA 1
ATOM 2193 C C . THR A 1 274 ? -5.512 9.992 -6.028 1.00 85.75 274 THR A C 1
ATOM 2195 O O . THR A 1 274 ? -5.178 10.180 -7.196 1.00 85.75 274 THR A O 1
ATOM 2198 N N . LEU A 1 275 ? -4.762 10.414 -5.003 1.00 83.25 275 LEU A N 1
ATOM 2199 C CA . LEU A 1 275 ? -3.449 11.035 -5.191 1.00 83.25 275 LEU A CA 1
ATOM 2200 C C . LEU A 1 275 ? -2.446 10.049 -5.785 1.00 83.25 275 LEU A C 1
ATOM 2202 O O . LEU A 1 275 ? -1.807 10.360 -6.784 1.00 83.25 275 LEU A O 1
ATOM 2206 N N . GLN A 1 276 ? -2.364 8.843 -5.223 1.00 84.19 276 GLN A N 1
ATOM 2207 C CA . GLN A 1 276 ? -1.477 7.801 -5.729 1.00 84.19 276 GLN A CA 1
ATOM 2208 C C . GLN A 1 276 ? -1.824 7.403 -7.172 1.00 84.19 276 GLN A C 1
ATOM 2210 O O . GLN A 1 276 ? -0.928 7.240 -7.999 1.00 84.19 276 GLN A O 1
ATOM 2215 N N . GLU A 1 277 ? -3.111 7.290 -7.506 1.00 85.06 277 GLU A N 1
ATOM 2216 C CA . GLU A 1 277 ? -3.576 7.052 -8.877 1.00 85.06 277 GLU A CA 1
ATOM 2217 C C . GLU A 1 277 ? -3.178 8.209 -9.806 1.00 85.06 277 GLU A C 1
ATOM 2219 O O . GLU A 1 277 ? -2.732 7.976 -10.925 1.00 85.06 277 GLU A O 1
ATOM 2224 N N . LYS A 1 278 ? -3.264 9.467 -9.361 1.00 85.75 278 LYS A N 1
ATOM 2225 C CA . LYS A 1 278 ? -2.818 10.618 -10.161 1.00 85.75 278 LYS A CA 1
ATOM 2226 C C . LYS A 1 278 ? -1.305 10.605 -10.409 1.00 85.75 278 LYS A C 1
ATOM 2228 O O . LYS A 1 278 ? -0.879 10.829 -11.542 1.00 85.75 278 LYS A O 1
ATOM 2233 N N . ASP A 1 279 ? -0.510 10.324 -9.380 1.00 86.88 279 ASP A N 1
ATOM 2234 C CA . ASP A 1 279 ? 0.952 10.288 -9.477 1.00 86.88 279 ASP A CA 1
ATOM 2235 C C . ASP A 1 279 ? 1.418 9.147 -10.389 1.00 86.88 279 ASP A C 1
ATOM 2237 O O . ASP A 1 279 ? 2.234 9.347 -11.288 1.00 86.88 279 ASP A O 1
ATOM 2241 N N . THR A 1 280 ? 0.844 7.956 -10.221 1.00 89.25 280 THR A N 1
ATOM 2242 C CA . THR A 1 280 ? 1.156 6.796 -11.068 1.00 89.25 280 THR A CA 1
ATOM 2243 C C . THR A 1 280 ? 0.724 7.004 -12.523 1.00 89.25 280 THR A C 1
ATOM 2245 O O . THR A 1 280 ? 1.512 6.721 -13.425 1.00 89.25 280 THR A O 1
ATOM 2248 N N . ASN A 1 281 ? -0.446 7.603 -12.776 1.00 89.81 281 ASN A N 1
ATOM 2249 C CA . ASN A 1 281 ? -0.866 7.988 -14.129 1.00 89.81 281 ASN A CA 1
ATOM 2250 C C . ASN A 1 281 ? 0.081 9.017 -14.772 1.00 89.81 281 ASN A C 1
ATOM 2252 O O . ASN A 1 281 ? 0.363 8.938 -15.967 1.00 89.81 281 ASN A O 1
ATOM 2256 N N . SER A 1 282 ? 0.613 9.963 -13.991 1.00 91.38 282 SER A N 1
ATOM 2257 C CA . SER A 1 282 ? 1.611 10.916 -14.491 1.00 91.38 282 SER A CA 1
ATOM 2258 C C . SER A 1 282 ? 2.911 10.222 -14.906 1.00 91.38 282 SER A C 1
ATOM 2260 O O . SER A 1 282 ? 3.524 10.620 -15.896 1.00 91.38 282 SER A O 1
ATOM 2262 N N . ILE A 1 283 ? 3.340 9.192 -14.168 1.00 92.31 283 ILE A N 1
ATOM 2263 C CA . ILE A 1 283 ? 4.526 8.397 -14.516 1.00 92.31 283 ILE A CA 1
ATOM 2264 C C . ILE A 1 283 ? 4.265 7.579 -15.787 1.00 92.31 283 ILE A C 1
ATOM 2266 O O . ILE A 1 283 ? 5.137 7.525 -16.650 1.00 92.31 283 ILE A O 1
ATOM 2270 N N . ILE A 1 284 ? 3.074 6.988 -15.933 1.00 92.75 284 ILE A N 1
ATOM 2271 C CA . ILE A 1 284 ? 2.671 6.255 -17.146 1.00 92.75 284 ILE A CA 1
ATOM 2272 C C . ILE A 1 284 ? 2.750 7.154 -18.375 1.00 92.75 284 ILE A C 1
ATOM 2274 O O . ILE A 1 284 ? 3.412 6.788 -19.342 1.00 92.75 284 ILE A O 1
ATOM 2278 N N . ALA A 1 285 ? 2.133 8.337 -18.322 1.00 93.94 285 ALA A N 1
ATOM 2279 C CA . ALA A 1 285 ? 2.162 9.286 -19.432 1.00 93.94 285 ALA A CA 1
ATOM 2280 C C . ALA A 1 285 ? 3.602 9.680 -19.797 1.00 93.94 285 ALA A C 1
ATOM 2282 O O . ALA A 1 285 ? 3.982 9.649 -20.963 1.00 93.94 285 ALA A O 1
ATOM 2283 N N . HIS A 1 286 ? 4.434 9.963 -18.790 1.00 94.75 286 HIS A N 1
ATOM 2284 C CA . HIS A 1 286 ? 5.838 10.296 -19.007 1.00 94.75 286 HIS A CA 1
ATOM 2285 C C . HIS A 1 286 ? 6.634 9.151 -19.658 1.00 94.75 286 HIS A C 1
ATOM 2287 O O . HIS A 1 286 ? 7.446 9.395 -20.550 1.00 94.75 286 HIS A O 1
ATOM 2293 N N . LEU A 1 287 ? 6.410 7.905 -19.228 1.00 94.69 287 LEU A N 1
ATOM 2294 C CA . LEU A 1 287 ? 7.062 6.737 -19.821 1.00 94.69 287 LEU A CA 1
ATOM 2295 C C . LEU A 1 287 ? 6.580 6.471 -21.247 1.00 94.69 287 LEU A C 1
ATOM 2297 O O . LEU A 1 287 ? 7.397 6.115 -22.092 1.00 94.69 287 LEU A O 1
ATOM 2301 N N . ASP A 1 288 ? 5.293 6.657 -21.533 1.00 94.69 288 ASP A N 1
ATOM 2302 C CA . ASP A 1 288 ? 4.755 6.478 -22.883 1.00 94.69 288 ASP A CA 1
ATOM 2303 C C . ASP A 1 288 ? 5.323 7.520 -23.860 1.00 94.69 288 ASP A C 1
ATOM 2305 O O . ASP A 1 288 ? 5.774 7.167 -24.955 1.00 94.69 288 ASP A O 1
ATOM 2309 N N . ASP A 1 289 ? 5.408 8.784 -23.431 1.00 95.00 289 ASP A N 1
ATOM 2310 C CA . ASP A 1 289 ? 6.053 9.865 -24.183 1.00 95.00 289 ASP A CA 1
ATOM 2311 C C . ASP A 1 289 ? 7.540 9.563 -24.430 1.00 95.00 289 ASP A C 1
ATOM 2313 O O . ASP A 1 289 ? 8.038 9.703 -25.553 1.00 95.00 289 ASP A O 1
ATOM 2317 N N . PHE A 1 290 ? 8.255 9.103 -23.396 1.00 95.81 290 PHE A N 1
ATOM 2318 C CA . PHE A 1 290 ? 9.656 8.698 -23.506 1.00 95.81 290 PHE A CA 1
ATOM 2319 C C . PHE A 1 290 ? 9.839 7.552 -24.507 1.00 95.81 290 PHE A C 1
ATOM 2321 O O . PHE A 1 290 ? 10.688 7.648 -25.391 1.00 95.81 290 PHE A O 1
ATOM 2328 N N . LEU A 1 291 ? 9.038 6.488 -24.414 1.00 94.88 291 LEU A N 1
ATOM 2329 C CA . LEU A 1 291 ? 9.136 5.323 -25.299 1.00 94.88 291 LEU A CA 1
ATOM 2330 C C . LEU A 1 291 ? 8.782 5.668 -26.746 1.00 94.88 291 LEU A C 1
ATOM 2332 O O . LEU A 1 291 ? 9.439 5.194 -27.673 1.00 94.88 291 LEU A O 1
ATOM 2336 N N . THR A 1 292 ? 7.800 6.544 -26.948 1.00 94.31 292 THR A N 1
ATOM 2337 C CA . THR A 1 292 ? 7.453 7.069 -28.273 1.00 94.31 292 THR A CA 1
ATOM 2338 C C . THR A 1 292 ? 8.606 7.892 -28.853 1.00 94.31 292 THR A C 1
ATOM 2340 O O . THR A 1 292 ? 8.984 7.720 -30.013 1.00 94.31 292 THR A O 1
ATOM 2343 N N . SER A 1 293 ? 9.229 8.749 -28.040 1.00 94.38 293 SER A N 1
ATOM 2344 C CA . SER A 1 293 ? 10.430 9.495 -28.429 1.00 94.38 293 SER A CA 1
ATOM 2345 C C . SER A 1 293 ? 11.605 8.561 -28.751 1.00 94.38 293 SER A C 1
ATOM 2347 O O . SER A 1 293 ? 12.268 8.728 -29.774 1.00 94.38 293 SER A O 1
ATOM 2349 N N . ALA A 1 294 ? 11.822 7.526 -27.939 1.00 93.50 294 ALA A N 1
ATOM 2350 C CA . ALA A 1 294 ? 12.852 6.516 -28.146 1.00 93.50 294 ALA A CA 1
ATOM 2351 C C . ALA A 1 294 ? 12.673 5.766 -29.474 1.00 93.50 294 ALA A C 1
ATOM 2353 O O . ALA A 1 294 ? 13.642 5.603 -30.217 1.00 93.50 294 ALA A O 1
ATOM 2354 N N . ALA A 1 295 ? 11.442 5.368 -29.806 1.00 91.38 295 ALA A N 1
ATOM 2355 C CA . ALA A 1 295 ? 11.112 4.750 -31.089 1.00 91.38 295 ALA A CA 1
ATOM 2356 C C . ALA A 1 295 ? 11.470 5.663 -32.274 1.00 91.38 295 ALA A C 1
ATOM 2358 O O . ALA A 1 295 ? 12.170 5.235 -33.193 1.00 91.38 295 ALA A O 1
ATOM 2359 N N . ASN A 1 296 ? 11.111 6.948 -32.200 1.00 90.88 296 ASN A N 1
ATOM 2360 C CA . ASN A 1 296 ? 11.463 7.937 -33.225 1.00 90.88 296 ASN A CA 1
ATOM 2361 C C . ASN A 1 296 ? 12.985 8.158 -33.334 1.00 90.88 296 ASN A C 1
ATOM 2363 O O . ASN A 1 296 ? 13.535 8.315 -34.429 1.00 90.88 296 ASN A O 1
ATOM 2367 N N . ILE A 1 297 ? 13.704 8.158 -32.206 1.00 89.19 297 ILE A N 1
ATOM 2368 C CA . ILE A 1 297 ? 15.171 8.240 -32.202 1.00 89.19 297 ILE A CA 1
ATOM 2369 C C . ILE A 1 297 ? 15.763 7.028 -32.925 1.00 89.19 297 ILE A C 1
ATOM 2371 O O . ILE A 1 297 ? 16.674 7.203 -33.730 1.00 89.19 297 ILE A O 1
ATOM 2375 N N . MET A 1 298 ? 15.256 5.816 -32.688 1.00 87.75 298 MET A N 1
ATOM 2376 C CA . MET A 1 298 ? 15.744 4.615 -33.373 1.00 87.75 298 MET A CA 1
ATOM 2377 C C . MET A 1 298 ? 15.487 4.668 -34.883 1.00 87.75 298 MET A C 1
ATOM 2379 O O . MET A 1 298 ? 16.399 4.386 -35.659 1.00 87.75 298 MET A O 1
ATOM 2383 N N . GLU A 1 299 ? 14.301 5.105 -35.310 1.00 88.00 299 GLU A N 1
ATOM 2384 C CA . GLU A 1 299 ? 13.971 5.256 -36.732 1.00 88.00 299 GLU A CA 1
ATOM 2385 C C . GLU A 1 299 ? 14.914 6.256 -37.426 1.00 88.00 299 GLU A C 1
ATOM 2387 O O . GLU A 1 299 ? 15.483 5.983 -38.486 1.00 88.00 299 GLU A O 1
ATOM 2392 N N . THR A 1 300 ? 15.176 7.395 -36.779 1.00 88.00 300 THR A N 1
ATOM 2393 C CA . THR A 1 300 ? 16.083 8.425 -37.313 1.00 88.00 300 THR A CA 1
ATOM 2394 C C . THR A 1 300 ? 17.564 8.045 -37.218 1.00 88.00 300 THR A C 1
ATOM 2396 O O . THR A 1 300 ? 18.362 8.476 -38.054 1.00 88.00 300 THR A O 1
ATOM 2399 N N . CYS A 1 301 ? 17.956 7.201 -36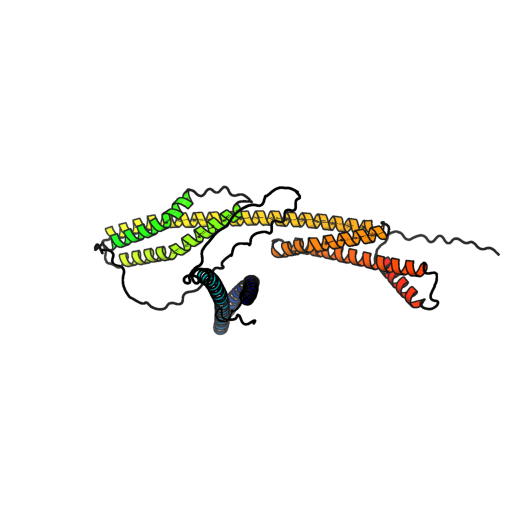.257 1.00 84.88 301 CYS A N 1
ATOM 2400 C CA . CYS A 1 301 ? 19.334 6.728 -36.085 1.00 84.88 301 CYS A CA 1
ATOM 2401 C C . CYS A 1 301 ? 19.868 5.992 -37.320 1.00 84.88 301 CYS A C 1
ATOM 2403 O O . CYS A 1 301 ? 21.073 6.003 -37.568 1.00 84.88 301 CYS A O 1
ATOM 2405 N N . ILE A 1 302 ? 19.005 5.387 -38.136 1.00 78.69 302 ILE A N 1
ATOM 2406 C CA . ILE A 1 302 ? 19.417 4.704 -39.372 1.00 78.69 302 ILE A CA 1
ATOM 2407 C C . ILE A 1 302 ? 20.057 5.689 -40.367 1.00 78.69 302 ILE A C 1
ATOM 2409 O O . ILE A 1 302 ? 20.980 5.325 -41.095 1.00 78.69 302 ILE A O 1
ATOM 2413 N N . GLN A 1 303 ? 19.635 6.955 -40.363 1.00 82.12 303 GLN A N 1
ATOM 2414 C CA . GLN A 1 303 ? 20.116 7.983 -41.293 1.00 82.12 303 GLN A CA 1
ATOM 2415 C C . GLN A 1 303 ? 21.310 8.784 -40.757 1.00 82.12 303 GLN A C 1
ATOM 2417 O O . GLN A 1 303 ? 21.923 9.550 -41.500 1.00 82.12 303 GLN A O 1
ATOM 2422 N N . THR A 1 304 ? 21.665 8.625 -39.479 1.00 83.31 304 THR A N 1
ATOM 2423 C CA . THR A 1 304 ? 22.790 9.355 -38.887 1.00 83.31 304 THR A CA 1
ATOM 2424 C C . THR A 1 304 ? 24.132 8.686 -39.175 1.00 83.31 304 THR A C 1
ATOM 2426 O O . THR A 1 304 ? 24.183 7.451 -39.255 1.00 83.31 304 THR A O 1
ATOM 2429 N N . PRO A 1 305 ? 25.226 9.472 -39.264 1.00 82.81 305 PRO A N 1
ATOM 2430 C CA . PRO A 1 305 ? 26.586 8.950 -39.322 1.00 82.81 305 PRO A CA 1
ATOM 2431 C C . PRO A 1 305 ? 26.888 8.002 -38.166 1.00 82.81 305 PRO A C 1
ATOM 2433 O O . PRO A 1 305 ? 26.302 8.095 -37.084 1.00 82.81 305 PRO A O 1
ATOM 2436 N N . PHE A 1 306 ? 27.828 7.096 -38.408 1.00 78.06 306 PHE A N 1
ATOM 2437 C CA . PHE A 1 306 ? 28.122 5.988 -37.516 1.00 78.06 306 PHE A CA 1
ATOM 2438 C C . PHE A 1 306 ? 28.501 6.437 -36.097 1.00 78.06 306 PHE A C 1
ATOM 2440 O O . PHE A 1 306 ? 27.894 5.975 -35.129 1.00 78.06 306 PHE A O 1
ATOM 2447 N N . GLU A 1 307 ? 29.463 7.357 -35.964 1.00 79.56 307 GLU A N 1
ATOM 2448 C CA . GLU A 1 307 ? 29.967 7.775 -34.650 1.00 79.56 307 GLU A CA 1
ATOM 2449 C C . GLU A 1 307 ? 28.868 8.446 -33.812 1.00 79.56 307 GLU A C 1
ATOM 2451 O O . GLU A 1 307 ? 28.802 8.300 -32.589 1.00 79.56 307 GLU A O 1
ATOM 2456 N N . GLU A 1 308 ? 27.962 9.164 -34.476 1.00 85.62 308 GLU A N 1
ATOM 2457 C CA . GLU A 1 308 ? 26.829 9.813 -33.827 1.00 85.62 308 GLU A CA 1
ATOM 2458 C C . GLU A 1 308 ? 25.736 8.807 -33.443 1.00 85.62 308 GLU A C 1
ATOM 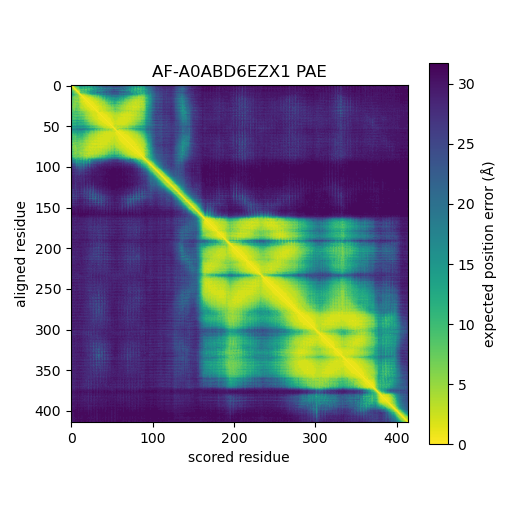2460 O O . GLU A 1 308 ? 25.176 8.892 -32.346 1.00 85.62 308 GLU A O 1
ATOM 2465 N N . ARG A 1 309 ? 25.475 7.815 -34.301 1.00 85.12 309 AR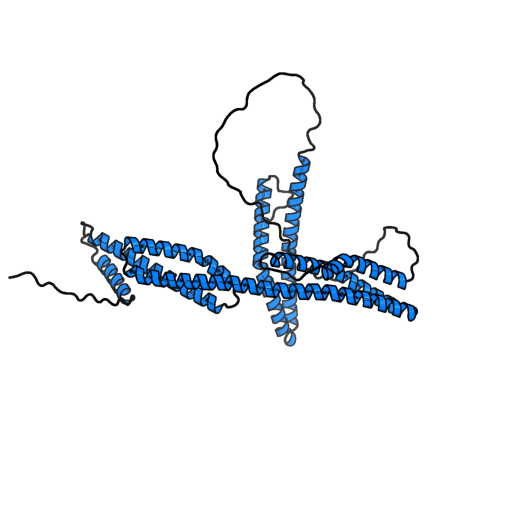G A N 1
ATOM 2466 C CA . ARG A 1 309 ? 24.526 6.725 -34.044 1.00 85.12 309 ARG A CA 1
ATOM 2467 C C . ARG A 1 309 ? 24.924 5.913 -32.814 1.00 85.12 309 ARG A C 1
ATOM 2469 O O . ARG A 1 309 ? 24.086 5.673 -31.948 1.00 85.12 309 ARG A O 1
ATOM 2476 N N . GLU A 1 310 ? 26.193 5.521 -32.702 1.00 84.38 310 GLU A N 1
ATOM 2477 C CA . GLU A 1 310 ? 26.692 4.753 -31.555 1.00 84.38 310 GLU A CA 1
ATOM 2478 C C . GLU A 1 310 ? 26.506 5.526 -30.240 1.00 84.38 310 GLU A C 1
ATOM 2480 O O . GLU A 1 310 ? 25.998 4.980 -29.253 1.00 84.38 310 GLU A O 1
ATOM 2485 N N . LYS A 1 311 ? 26.842 6.823 -30.240 1.00 88.31 311 LYS A N 1
ATOM 2486 C CA . LYS A 1 311 ? 26.652 7.702 -29.082 1.00 88.31 311 LYS A CA 1
ATOM 2487 C C . LYS A 1 311 ? 25.175 7.825 -28.694 1.00 88.31 311 LYS A C 1
ATOM 2489 O O . LYS A 1 311 ? 24.850 7.688 -27.515 1.00 88.31 311 LYS A O 1
ATOM 2494 N N . ARG A 1 312 ? 24.280 8.046 -29.665 1.00 88.81 312 ARG A N 1
ATOM 2495 C CA . ARG A 1 312 ? 22.827 8.147 -29.427 1.00 88.81 312 ARG A CA 1
ATOM 2496 C C . ARG A 1 312 ? 22.251 6.851 -28.856 1.00 88.81 312 ARG A C 1
ATOM 2498 O O . ARG A 1 312 ? 21.548 6.904 -27.853 1.00 88.81 312 ARG A O 1
ATOM 2505 N N . LEU A 1 313 ? 22.617 5.693 -29.411 1.00 89.19 313 LEU A N 1
ATOM 2506 C CA . LEU A 1 313 ? 22.177 4.386 -28.904 1.00 89.19 313 LEU A CA 1
ATOM 2507 C C . LEU A 1 313 ? 22.703 4.096 -27.491 1.00 89.19 313 LEU A C 1
ATOM 2509 O O . LEU A 1 313 ? 22.012 3.478 -26.683 1.00 89.19 313 LEU A O 1
ATOM 2513 N N . LYS A 1 314 ? 23.925 4.534 -27.163 1.00 88.38 314 LYS A N 1
ATOM 2514 C CA . LYS A 1 314 ? 24.474 4.412 -25.805 1.00 88.38 314 LYS A CA 1
ATOM 2515 C C . LYS A 1 314 ? 23.726 5.272 -24.791 1.00 88.38 314 LYS A C 1
ATOM 2517 O O . LYS A 1 314 ? 23.425 4.772 -23.710 1.00 88.38 314 LYS A O 1
ATOM 2522 N N . ASN A 1 315 ? 23.398 6.509 -25.149 1.00 90.94 315 ASN A N 1
ATOM 2523 C CA . ASN A 1 315 ? 22.604 7.390 -24.294 1.00 90.94 315 ASN A CA 1
ATOM 2524 C C . ASN A 1 315 ? 21.190 6.836 -24.085 1.00 90.94 315 ASN A C 1
ATOM 2526 O O . ASN A 1 315 ? 20.752 6.720 -22.945 1.00 90.94 315 ASN A O 1
ATOM 2530 N N . LEU A 1 316 ? 20.532 6.396 -25.162 1.00 92.06 316 LEU A N 1
ATOM 2531 C CA . LEU A 1 316 ? 19.186 5.831 -25.089 1.00 92.06 316 LEU A CA 1
ATOM 2532 C C . LEU A 1 316 ? 19.125 4.604 -24.167 1.00 92.06 316 LEU A C 1
ATOM 2534 O O . LEU A 1 316 ? 18.223 4.490 -23.347 1.00 92.06 316 LEU A O 1
ATOM 2538 N N . GLN A 1 317 ? 20.113 3.708 -24.237 1.00 89.88 317 GLN A N 1
ATOM 2539 C CA . GLN A 1 317 ? 20.176 2.565 -23.321 1.00 89.88 317 GLN A CA 1
ATOM 2540 C C . GLN A 1 317 ? 20.377 2.968 -21.856 1.00 89.88 317 GLN A C 1
ATOM 2542 O O . GLN A 1 317 ? 19.824 2.319 -20.971 1.00 89.88 317 GLN A O 1
ATOM 2547 N N . ALA A 1 318 ? 21.159 4.016 -21.584 1.00 90.94 318 ALA A N 1
ATOM 2548 C CA . ALA A 1 318 ? 21.326 4.516 -20.222 1.00 90.94 318 ALA A CA 1
ATOM 2549 C C . ALA A 1 318 ? 20.009 5.092 -19.671 1.00 90.94 318 ALA A C 1
ATOM 2551 O O . ALA A 1 318 ? 19.661 4.830 -18.520 1.00 90.94 318 ALA A O 1
ATOM 2552 N N . GLU A 1 319 ? 19.251 5.812 -20.502 1.00 92.75 319 GLU A N 1
ATOM 2553 C CA . GLU A 1 319 ? 17.932 6.344 -20.142 1.00 92.75 319 GLU A CA 1
ATOM 2554 C C . GLU A 1 319 ? 16.902 5.223 -19.928 1.00 92.75 319 GLU A C 1
ATOM 2556 O O . GLU A 1 319 ? 16.227 5.207 -18.901 1.00 92.75 319 GLU A O 1
ATOM 2561 N N . ILE A 1 320 ? 16.854 4.217 -20.809 1.00 91.31 320 ILE A N 1
ATOM 2562 C CA . ILE A 1 320 ? 16.020 3.009 -20.651 1.00 91.31 320 ILE A CA 1
ATOM 2563 C C . ILE A 1 320 ? 16.292 2.312 -19.311 1.00 91.31 320 ILE A C 1
ATOM 2565 O O . ILE A 1 320 ? 15.364 1.979 -18.573 1.00 91.31 320 ILE A O 1
ATOM 2569 N N . LEU A 1 321 ? 17.569 2.123 -18.959 1.00 88.88 321 LEU A N 1
ATOM 2570 C CA . LEU A 1 321 ? 17.954 1.525 -17.679 1.00 88.88 321 LEU A CA 1
ATOM 2571 C C . LEU A 1 321 ? 17.521 2.392 -16.493 1.00 88.88 321 LEU A C 1
ATOM 2573 O O . LEU A 1 321 ? 17.062 1.851 -15.489 1.00 88.88 321 LEU A O 1
ATOM 2577 N N . SER A 1 322 ? 17.618 3.717 -16.606 1.00 90.31 322 SER A N 1
ATOM 2578 C CA . SER A 1 322 ? 17.121 4.641 -15.580 1.00 90.31 322 SER A CA 1
ATOM 2579 C C . SER A 1 322 ? 15.607 4.488 -15.369 1.00 90.31 322 SER A C 1
ATOM 2581 O O . SER A 1 322 ? 15.142 4.356 -14.235 1.00 90.31 322 SER A O 1
ATOM 2583 N N . HIS A 1 323 ? 14.843 4.404 -16.463 1.00 91.75 323 HIS A N 1
ATOM 2584 C CA . HIS A 1 323 ? 13.383 4.290 -16.444 1.00 91.75 323 HIS A CA 1
ATOM 2585 C C . HIS A 1 323 ? 12.856 2.896 -16.064 1.00 91.75 323 HIS A C 1
ATOM 2587 O O . HIS A 1 323 ? 11.683 2.768 -15.708 1.00 91.75 323 HIS A O 1
ATOM 2593 N N . SER A 1 324 ? 13.707 1.863 -16.048 1.00 89.62 324 SER A N 1
ATOM 2594 C CA . SER A 1 324 ? 13.328 0.518 -15.584 1.00 89.62 324 SER A CA 1
ATOM 2595 C C . SER A 1 324 ? 12.816 0.509 -14.137 1.00 89.62 324 SER A C 1
ATOM 2597 O O . SER A 1 324 ? 11.845 -0.179 -13.832 1.00 89.62 324 SER A O 1
ATOM 2599 N N . LYS A 1 325 ? 13.388 1.350 -13.261 1.00 89.56 325 LYS A N 1
ATOM 2600 C CA . LYS A 1 325 ? 12.939 1.493 -11.866 1.00 89.56 325 LYS A CA 1
ATOM 2601 C C . LYS A 1 325 ? 11.521 2.054 -11.773 1.00 89.56 325 LYS A C 1
ATOM 2603 O O . LYS A 1 325 ? 10.737 1.598 -10.944 1.00 89.56 325 LYS A O 1
ATOM 2608 N N . SER A 1 326 ? 11.186 3.018 -12.631 1.00 91.19 326 SER A N 1
ATOM 2609 C CA . SER A 1 326 ? 9.839 3.592 -12.704 1.00 91.19 326 SER A CA 1
ATOM 2610 C C . SER A 1 326 ? 8.815 2.555 -13.163 1.00 91.19 326 SER A C 1
ATOM 2612 O O . SER A 1 326 ? 7.703 2.529 -12.644 1.00 91.19 326 SER A O 1
ATOM 2614 N N . LEU A 1 327 ? 9.201 1.661 -14.079 1.00 91.38 327 LEU A N 1
ATOM 2615 C CA . LEU A 1 327 ? 8.358 0.547 -14.508 1.00 91.38 327 LEU A CA 1
ATOM 2616 C C . LEU A 1 327 ? 8.110 -0.444 -13.357 1.00 91.38 327 LEU A C 1
ATOM 2618 O O . LEU A 1 327 ? 6.960 -0.768 -13.082 1.00 91.38 327 LEU A O 1
ATOM 2622 N N . THR A 1 328 ? 9.155 -0.853 -12.626 1.00 89.94 328 THR A N 1
ATOM 2623 C CA . THR A 1 328 ? 9.011 -1.733 -11.449 1.00 89.94 328 THR A CA 1
ATOM 2624 C C . THR A 1 328 ? 8.131 -1.104 -10.365 1.00 89.94 328 THR A C 1
ATOM 2626 O O . THR A 1 328 ? 7.307 -1.782 -9.753 1.00 89.94 328 THR A O 1
ATOM 2629 N N . PHE A 1 329 ? 8.251 0.209 -10.148 1.00 91.00 329 PHE A N 1
ATOM 2630 C CA . PHE A 1 329 ? 7.365 0.934 -9.238 1.00 91.00 329 PHE A CA 1
ATOM 2631 C C . PHE A 1 329 ? 5.896 0.852 -9.685 1.00 91.00 329 PHE A C 1
ATOM 2633 O O . PHE A 1 329 ? 5.023 0.576 -8.860 1.00 91.00 329 PHE A O 1
ATOM 2640 N N . LEU A 1 330 ? 5.610 1.045 -10.976 1.00 91.69 330 LEU A N 1
ATOM 2641 C CA . LEU A 1 330 ? 4.252 0.940 -11.518 1.00 91.69 330 LEU A CA 1
ATOM 2642 C C . LEU A 1 330 ? 3.697 -0.488 -11.447 1.00 91.69 330 LEU A C 1
ATOM 2644 O O . LEU A 1 330 ? 2.531 -0.664 -11.096 1.00 91.69 330 LEU A O 1
ATOM 2648 N N . GLU A 1 331 ? 4.519 -1.508 -11.702 1.00 90.44 331 GLU A N 1
ATOM 2649 C CA . GLU A 1 331 ? 4.127 -2.920 -11.569 1.00 90.44 331 GLU A CA 1
ATOM 2650 C C . GLU A 1 331 ? 3.604 -3.236 -10.166 1.00 90.44 331 GLU A C 1
ATOM 2652 O O . GLU A 1 331 ? 2.628 -3.973 -10.021 1.00 90.44 331 GLU A O 1
ATOM 2657 N N . GLN A 1 332 ? 4.193 -2.638 -9.133 1.00 88.44 332 GLN A N 1
ATOM 2658 C CA . GLN A 1 332 ? 3.772 -2.837 -7.748 1.00 88.44 332 GLN A CA 1
ATOM 2659 C C . GLN A 1 332 ? 2.568 -1.962 -7.371 1.00 88.44 332 GLN A C 1
ATOM 2661 O O . GLN A 1 332 ? 1.658 -2.432 -6.691 1.00 88.44 332 GLN A O 1
ATOM 2666 N N . ASN A 1 333 ? 2.528 -0.711 -7.838 1.00 84.38 333 ASN A N 1
ATOM 2667 C CA . ASN A 1 333 ? 1.658 0.321 -7.261 1.00 84.38 333 ASN A CA 1
ATOM 2668 C C . ASN A 1 333 ? 0.472 0.750 -8.138 1.00 84.38 333 ASN A C 1
ATOM 2670 O O . ASN A 1 333 ? -0.435 1.403 -7.625 1.00 84.38 333 ASN A O 1
ATOM 2674 N N . HIS A 1 334 ? 0.455 0.419 -9.432 1.00 87.50 334 HIS A N 1
ATOM 2675 C CA . HIS A 1 334 ? -0.636 0.799 -10.333 1.00 87.50 334 HIS A CA 1
ATOM 2676 C C . HIS A 1 334 ? -1.775 -0.229 -10.318 1.00 87.50 334 HIS A C 1
ATOM 2678 O O . HIS A 1 334 ? -1.533 -1.438 -10.227 1.00 87.50 334 HIS A O 1
ATOM 2684 N N . SER A 1 335 ? -3.019 0.247 -10.408 1.00 85.69 335 SER A N 1
ATOM 2685 C CA . SER A 1 335 ? -4.226 -0.588 -10.372 1.00 85.69 335 SER A CA 1
ATOM 2686 C C . SER A 1 335 ? -4.517 -1.263 -11.714 1.00 85.69 335 SER A C 1
ATOM 2688 O O . SER A 1 335 ? -4.874 -2.439 -11.738 1.00 85.69 335 SER A O 1
ATOM 2690 N N . ASP A 1 336 ? -4.322 -0.555 -12.826 1.00 89.19 336 ASP A N 1
ATOM 2691 C CA . ASP A 1 336 ? -4.445 -1.120 -14.167 1.00 89.19 336 ASP A CA 1
ATOM 2692 C C . ASP A 1 336 ? -3.128 -1.795 -14.574 1.00 89.19 336 ASP A C 1
ATOM 2694 O O . ASP A 1 336 ? -2.129 -1.149 -14.894 1.00 89.19 336 ASP A O 1
ATOM 2698 N N . LYS A 1 337 ? -3.123 -3.128 -14.504 1.00 91.12 337 LYS A N 1
ATOM 2699 C CA . LYS A 1 337 ? -1.967 -3.949 -14.875 1.00 91.12 337 LYS A CA 1
ATOM 2700 C C . LYS A 1 337 ? -1.795 -4.071 -16.387 1.00 91.12 337 LYS A C 1
ATOM 2702 O O . LYS A 1 337 ? -0.690 -4.354 -16.833 1.00 91.12 337 LYS A O 1
ATOM 2707 N N . GLU A 1 338 ? -2.847 -3.841 -17.171 1.00 92.94 338 GLU A N 1
ATOM 2708 C CA . GLU A 1 338 ? -2.787 -3.967 -18.626 1.00 92.94 338 GLU A CA 1
ATOM 2709 C C . GLU A 1 338 ? -1.933 -2.849 -19.230 1.00 92.94 338 GLU A C 1
ATOM 2711 O O . GLU A 1 338 ? -1.018 -3.133 -20.002 1.00 92.94 338 GLU A O 1
ATOM 2716 N N . SER A 1 339 ? -2.156 -1.592 -18.829 1.00 90.38 339 SER A N 1
ATOM 2717 C CA . SER A 1 339 ? -1.329 -0.463 -19.287 1.00 90.38 339 SER A CA 1
ATOM 2718 C C . SER A 1 339 ? 0.145 -0.607 -18.903 1.00 90.38 339 SER A C 1
ATOM 2720 O O . SER A 1 339 ? 1.028 -0.277 -19.697 1.00 90.38 339 SER A O 1
ATOM 2722 N N . VAL A 1 340 ? 0.433 -1.154 -17.720 1.00 93.62 340 VAL A N 1
ATOM 2723 C CA . VAL A 1 340 ? 1.811 -1.416 -17.277 1.00 93.62 340 VAL A CA 1
ATOM 2724 C C . VAL A 1 340 ? 2.471 -2.504 -18.127 1.00 93.62 340 VAL A C 1
ATOM 2726 O O . VAL A 1 340 ? 3.608 -2.326 -18.564 1.00 93.62 340 VAL A O 1
ATOM 2729 N N . GLU A 1 341 ? 1.762 -3.594 -18.430 1.00 92.94 341 GLU A N 1
ATOM 2730 C CA . GLU A 1 341 ? 2.270 -4.642 -19.326 1.00 92.94 341 GLU A CA 1
ATOM 2731 C C . GLU A 1 341 ? 2.467 -4.128 -20.763 1.00 92.94 341 GLU A C 1
ATOM 2733 O O . GLU A 1 341 ? 3.452 -4.477 -21.413 1.00 92.94 341 GLU A O 1
ATOM 2738 N N . GLN A 1 342 ? 1.610 -3.224 -21.251 1.00 94.06 342 GLN A N 1
ATOM 2739 C CA . GLN A 1 342 ? 1.814 -2.558 -22.544 1.00 94.06 342 GLN A CA 1
ATOM 2740 C C . GLN A 1 342 ? 3.082 -1.690 -22.550 1.00 94.06 342 GLN A C 1
ATOM 2742 O O . GLN A 1 342 ? 3.880 -1.776 -23.486 1.00 94.06 342 GLN A O 1
ATOM 2747 N N . LEU A 1 343 ? 3.314 -0.886 -21.505 1.00 94.00 343 LEU A N 1
ATOM 2748 C CA . LEU A 1 343 ? 4.548 -0.102 -21.357 1.00 94.00 343 LEU A CA 1
ATOM 2749 C C . LEU A 1 343 ? 5.787 -0.998 -21.281 1.00 94.00 343 LEU A C 1
ATOM 2751 O O . LEU A 1 343 ? 6.814 -0.690 -21.885 1.00 94.00 343 LEU A O 1
ATOM 2755 N N . LYS A 1 344 ? 5.693 -2.125 -20.574 1.00 94.88 344 LYS A N 1
ATOM 2756 C CA . LYS A 1 344 ? 6.764 -3.119 -20.469 1.00 94.88 344 LYS A CA 1
ATOM 2757 C C . LYS A 1 344 ? 7.087 -3.753 -21.815 1.00 94.88 344 LYS A C 1
ATOM 2759 O O . LYS A 1 344 ? 8.261 -3.847 -22.172 1.00 94.88 344 LYS A O 1
ATOM 2764 N N . ALA A 1 345 ? 6.065 -4.132 -22.578 1.00 94.50 345 ALA A N 1
ATOM 2765 C CA . ALA A 1 345 ? 6.229 -4.654 -23.928 1.00 94.50 345 ALA A CA 1
ATOM 2766 C C . ALA A 1 345 ? 6.918 -3.627 -24.840 1.00 94.50 345 ALA A C 1
ATOM 2768 O O . ALA A 1 345 ? 7.928 -3.955 -25.464 1.00 94.50 345 ALA A O 1
ATOM 2769 N N . LYS A 1 346 ? 6.458 -2.366 -24.833 1.00 93.62 346 LYS A N 1
ATOM 2770 C CA . LYS A 1 346 ? 7.095 -1.266 -25.578 1.00 93.62 346 LYS A CA 1
ATOM 2771 C C . LYS A 1 346 ? 8.552 -1.049 -25.150 1.00 93.62 346 LYS A C 1
ATOM 2773 O O . LYS A 1 346 ? 9.434 -0.932 -25.996 1.00 93.62 346 LYS A O 1
ATOM 2778 N N . MET A 1 347 ? 8.836 -1.029 -23.847 1.00 94.19 347 MET A N 1
ATOM 2779 C CA . MET A 1 347 ? 10.199 -0.883 -23.319 1.00 94.19 347 MET A CA 1
ATOM 2780 C C . MET A 1 347 ? 11.104 -2.042 -23.761 1.00 94.19 347 MET A C 1
ATOM 2782 O O . MET A 1 347 ? 12.251 -1.809 -24.150 1.00 94.19 347 MET A O 1
ATOM 2786 N N . SER A 1 348 ? 10.600 -3.281 -23.748 1.00 93.62 348 SER A N 1
ATOM 2787 C CA . SER A 1 348 ? 11.331 -4.452 -24.248 1.00 93.62 348 SER A CA 1
ATOM 2788 C C . SER A 1 348 ? 11.627 -4.328 -25.741 1.00 93.62 348 SER A C 1
ATOM 2790 O O . SER A 1 348 ? 12.772 -4.505 -26.148 1.00 93.62 348 SER A O 1
ATOM 2792 N N . GLU A 1 349 ? 10.635 -3.949 -26.549 1.00 93.88 349 GLU A N 1
ATOM 2793 C CA . GLU A 1 349 ? 10.786 -3.764 -27.996 1.00 93.88 349 GLU A CA 1
ATOM 2794 C C . GLU A 1 349 ? 11.837 -2.698 -28.335 1.00 93.88 349 GLU A C 1
ATOM 2796 O O . GLU A 1 349 ? 12.718 -2.924 -29.174 1.00 93.88 349 GLU A O 1
ATOM 2801 N N . VAL A 1 350 ? 11.792 -1.554 -27.644 1.00 92.06 350 VAL A N 1
ATOM 2802 C CA . VAL A 1 350 ? 12.780 -0.480 -27.798 1.00 92.06 350 VAL A CA 1
ATOM 2803 C C . VAL A 1 350 ? 14.171 -0.962 -27.387 1.00 92.06 350 VAL A C 1
ATOM 2805 O O . VAL A 1 350 ? 15.149 -0.727 -28.098 1.00 92.06 350 VAL A O 1
ATOM 2808 N N . THR A 1 351 ? 14.277 -1.687 -26.273 1.00 92.75 351 THR A N 1
ATOM 2809 C CA . THR A 1 351 ? 15.554 -2.226 -25.788 1.00 92.75 351 THR A CA 1
ATOM 2810 C C . THR A 1 351 ? 16.160 -3.220 -26.780 1.00 92.75 351 THR A C 1
ATOM 2812 O O . THR A 1 351 ? 17.353 -3.146 -27.087 1.00 92.75 351 THR A O 1
ATOM 2815 N N . ASP A 1 352 ? 15.348 -4.135 -27.306 1.00 91.06 352 ASP A N 1
ATOM 2816 C CA . ASP A 1 352 ? 15.779 -5.160 -28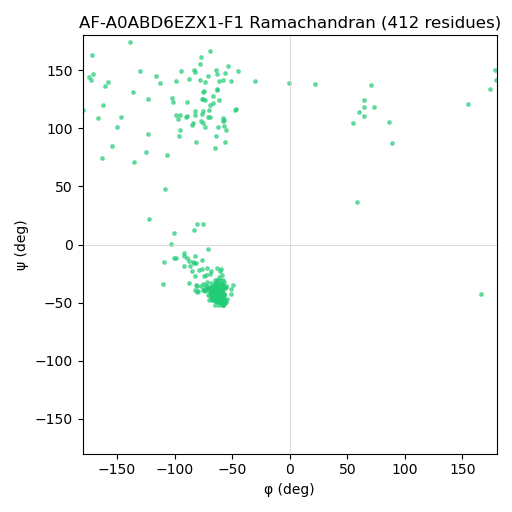.254 1.00 91.06 352 ASP A CA 1
ATOM 2817 C C . ASP A 1 352 ? 16.172 -4.554 -29.602 1.00 91.06 352 ASP A C 1
ATOM 2819 O O . ASP A 1 352 ? 17.172 -4.949 -30.204 1.00 91.06 352 ASP A O 1
ATOM 2823 N N . THR A 1 353 ? 15.437 -3.544 -30.061 1.00 90.19 353 THR A N 1
ATOM 2824 C CA . THR A 1 353 ? 15.755 -2.823 -31.298 1.00 90.19 353 THR A CA 1
ATOM 2825 C C . THR A 1 353 ? 17.041 -2.013 -31.153 1.00 90.19 353 THR A C 1
ATOM 2827 O O . THR A 1 353 ? 17.932 -2.133 -31.995 1.00 90.19 353 THR A O 1
ATOM 2830 N N . ALA A 1 354 ? 17.222 -1.286 -30.047 1.00 88.81 354 ALA A N 1
ATOM 2831 C CA . ALA A 1 354 ? 18.465 -0.571 -29.768 1.00 88.81 354 ALA A CA 1
ATOM 2832 C C . ALA A 1 354 ? 19.676 -1.518 -29.664 1.00 88.81 354 ALA A C 1
ATOM 2834 O O . ALA A 1 354 ? 20.780 -1.161 -30.087 1.00 88.81 354 ALA A O 1
ATOM 2835 N N . ARG A 1 355 ? 19.485 -2.728 -29.115 1.00 89.56 355 ARG A N 1
ATOM 2836 C CA . ARG A 1 355 ? 20.527 -3.764 -29.047 1.00 89.56 355 ARG A CA 1
ATOM 2837 C C . ARG A 1 355 ? 20.924 -4.247 -30.441 1.00 89.56 355 ARG A C 1
ATOM 2839 O O . ARG A 1 355 ? 22.104 -4.158 -30.773 1.00 89.56 355 ARG A O 1
ATOM 2846 N N . ARG A 1 356 ? 19.948 -4.646 -31.265 1.00 87.81 356 ARG A N 1
ATOM 2847 C CA . ARG A 1 356 ? 20.180 -5.083 -32.653 1.00 87.81 356 ARG A CA 1
ATOM 2848 C C . ARG A 1 356 ? 20.902 -4.014 -33.469 1.00 87.81 356 ARG A C 1
ATOM 2850 O O . ARG A 1 356 ? 21.931 -4.289 -34.069 1.00 87.81 356 ARG A O 1
ATOM 2857 N N . MET A 1 357 ? 20.446 -2.759 -33.407 1.00 85.69 357 MET A N 1
ATOM 2858 C CA . MET A 1 357 ? 21.102 -1.657 -34.123 1.00 85.69 357 MET A CA 1
ATOM 2859 C C . MET A 1 357 ? 22.566 -1.465 -33.705 1.00 85.69 357 MET A C 1
ATOM 2861 O O . MET A 1 357 ? 23.407 -1.141 -34.544 1.00 85.69 357 MET A O 1
ATOM 2865 N N . ARG A 1 358 ? 22.900 -1.662 -32.423 1.00 85.44 358 ARG A N 1
ATOM 2866 C CA . ARG A 1 358 ? 24.293 -1.603 -31.961 1.00 85.44 358 ARG A CA 1
ATOM 2867 C C . ARG A 1 358 ? 25.114 -2.785 -32.481 1.00 85.44 358 ARG A C 1
ATOM 2869 O O . ARG A 1 358 ? 26.262 -2.580 -32.870 1.00 85.44 358 ARG A O 1
ATOM 2876 N N . GLU A 1 359 ? 24.560 -3.991 -32.466 1.00 85.56 359 GLU A N 1
ATOM 2877 C CA . GLU A 1 359 ? 25.226 -5.194 -32.980 1.00 85.56 359 GLU A CA 1
ATOM 2878 C C . GLU A 1 359 ? 25.552 -5.035 -34.468 1.00 85.56 359 GLU A C 1
ATOM 2880 O O . GLU A 1 359 ? 26.721 -5.144 -34.847 1.00 85.56 359 GLU A O 1
ATOM 2885 N N . THR A 1 360 ? 24.578 -4.612 -35.280 1.00 82.69 360 THR A N 1
ATOM 2886 C CA . THR A 1 360 ? 24.786 -4.303 -36.701 1.00 82.69 360 THR A CA 1
ATOM 2887 C C . THR A 1 360 ? 25.861 -3.226 -36.891 1.00 82.69 360 THR A C 1
ATOM 2889 O O . THR A 1 360 ? 26.733 -3.348 -37.751 1.00 82.69 360 THR A O 1
ATOM 2892 N N . CYS A 1 361 ? 25.872 -2.184 -36.053 1.00 78.25 361 CYS A N 1
ATOM 2893 C CA . CYS A 1 361 ? 26.930 -1.174 -36.077 1.00 78.25 361 CYS A CA 1
ATOM 2894 C C . CYS A 1 361 ? 28.328 -1.761 -35.801 1.00 78.25 361 CYS A C 1
ATOM 2896 O O . CYS A 1 361 ? 29.294 -1.427 -36.489 1.00 78.25 361 CYS A O 1
ATOM 2898 N N . SER A 1 362 ? 28.450 -2.655 -34.821 1.00 80.00 362 SER A N 1
ATOM 2899 C CA . SER A 1 362 ? 29.721 -3.307 -34.496 1.00 80.00 362 SER A CA 1
ATOM 2900 C C . SER A 1 362 ? 30.238 -4.173 -35.650 1.00 80.00 362 SER A C 1
ATOM 2902 O O . SER A 1 362 ? 31.429 -4.126 -35.972 1.00 80.00 362 SER A O 1
ATOM 2904 N N . ILE A 1 363 ? 29.342 -4.907 -36.317 1.00 79.38 363 ILE A N 1
ATOM 2905 C CA . ILE A 1 363 ? 29.676 -5.723 -37.490 1.00 79.38 363 ILE A CA 1
ATOM 2906 C C . ILE A 1 363 ? 30.166 -4.827 -38.636 1.00 79.38 363 ILE A C 1
ATOM 2908 O O . ILE A 1 363 ? 31.229 -5.083 -39.207 1.00 79.38 363 ILE A O 1
ATOM 2912 N N . LEU A 1 364 ? 29.462 -3.726 -38.920 1.00 77.38 364 LEU A N 1
ATOM 2913 C CA . LEU A 1 364 ? 29.862 -2.773 -39.959 1.00 77.38 364 LEU A CA 1
ATOM 2914 C C . LEU A 1 364 ? 31.262 -2.194 -39.708 1.00 77.38 364 LEU A C 1
ATOM 2916 O O . LEU A 1 364 ? 32.086 -2.215 -40.620 1.00 77.38 364 LEU A O 1
ATOM 2920 N N . LEU A 1 365 ? 31.592 -1.783 -38.479 1.00 76.06 365 LEU A N 1
ATOM 2921 C CA . LEU A 1 365 ? 32.949 -1.320 -38.147 1.00 76.06 365 LEU A CA 1
ATOM 2922 C C . LEU A 1 365 ? 34.014 -2.383 -38.388 1.00 76.06 365 LEU A C 1
ATOM 2924 O O . LEU A 1 365 ? 35.091 -2.083 -38.904 1.00 76.06 365 LEU A O 1
ATOM 2928 N N . ARG A 1 366 ? 33.734 -3.630 -37.998 1.00 78.31 366 ARG A N 1
ATOM 2929 C CA . ARG A 1 366 ? 34.674 -4.736 -38.181 1.00 78.31 366 ARG A CA 1
ATOM 2930 C C . ARG A 1 366 ? 34.928 -4.992 -39.665 1.00 78.31 366 ARG A C 1
ATOM 2932 O O . ARG A 1 366 ? 36.083 -5.153 -40.061 1.00 78.31 366 ARG A O 1
ATOM 2939 N N . THR A 1 367 ? 33.873 -4.986 -40.481 1.00 74.88 367 THR A N 1
ATOM 2940 C CA . THR A 1 367 ? 33.991 -5.151 -41.937 1.00 74.88 367 THR A CA 1
ATOM 2941 C C . THR A 1 367 ? 34.720 -3.976 -42.589 1.00 74.88 367 THR A C 1
ATOM 2943 O O . THR A 1 367 ? 35.614 -4.193 -43.404 1.00 74.88 367 THR A O 1
ATOM 2946 N N . GLU A 1 368 ? 34.438 -2.735 -42.187 1.00 77.12 368 GLU A N 1
ATOM 2947 C CA . GLU A 1 368 ? 35.141 -1.554 -42.693 1.00 77.12 368 GLU A CA 1
ATOM 2948 C C . GLU A 1 368 ? 36.629 -1.564 -42.312 1.00 77.12 368 GLU A C 1
ATOM 2950 O O . GLU A 1 368 ? 37.487 -1.313 -43.160 1.00 77.12 368 GLU A O 1
ATOM 2955 N N . ALA A 1 369 ? 36.959 -1.900 -41.062 1.00 77.50 369 ALA A N 1
ATOM 2956 C CA . ALA A 1 369 ? 38.340 -2.031 -40.604 1.00 77.50 369 ALA A CA 1
ATOM 2957 C C . ALA A 1 369 ? 39.097 -3.123 -41.378 1.00 77.50 369 ALA A C 1
ATOM 2959 O O . ALA A 1 369 ? 40.253 -2.919 -41.752 1.00 77.50 369 ALA A O 1
ATOM 2960 N N . TYR A 1 370 ? 38.437 -4.248 -41.673 1.00 72.06 370 TYR A N 1
ATOM 2961 C CA . TYR A 1 370 ? 38.987 -5.312 -42.514 1.00 72.06 370 TYR A CA 1
ATOM 2962 C C . TYR A 1 370 ? 39.263 -4.818 -43.940 1.00 72.06 370 TYR A C 1
ATOM 2964 O O . TYR A 1 370 ? 40.380 -4.982 -44.433 1.00 72.06 370 TYR A O 1
ATOM 2972 N N . LEU A 1 371 ? 38.296 -4.143 -44.573 1.00 73.38 371 LEU A N 1
ATOM 2973 C CA . LEU A 1 371 ? 38.444 -3.579 -45.920 1.00 73.38 371 LEU A CA 1
ATOM 2974 C C . LEU A 1 371 ? 39.548 -2.513 -46.006 1.00 73.38 371 LEU A C 1
ATOM 2976 O O . LEU A 1 371 ? 40.242 -2.429 -47.018 1.00 73.38 371 LEU A O 1
ATOM 2980 N N . ARG A 1 372 ? 39.727 -1.699 -44.957 1.00 74.62 372 ARG A N 1
ATOM 2981 C CA . ARG A 1 372 ? 40.763 -0.650 -44.895 1.00 74.62 372 ARG A CA 1
ATOM 2982 C C . ARG A 1 372 ? 42.147 -1.181 -44.511 1.00 74.62 372 ARG A C 1
ATOM 2984 O O . ARG A 1 372 ? 43.136 -0.469 -44.691 1.00 74.62 372 ARG A O 1
ATOM 2991 N N . SER A 1 373 ? 42.239 -2.398 -43.975 1.00 73.38 373 SER A N 1
ATOM 2992 C CA . SER A 1 373 ? 43.518 -3.005 -43.616 1.00 73.38 373 SER A CA 1
ATOM 2993 C C . SER A 1 373 ? 44.302 -3.347 -44.889 1.00 73.38 373 SER A C 1
ATOM 2995 O O . SER A 1 373 ? 43.864 -4.112 -45.742 1.00 73.38 373 SER A O 1
ATOM 2997 N N . THR A 1 374 ? 45.490 -2.764 -45.041 1.00 56.78 374 THR A N 1
ATOM 2998 C CA . THR A 1 374 ? 46.384 -2.992 -46.193 1.00 56.78 374 THR A CA 1
ATOM 2999 C C . THR A 1 374 ? 47.021 -4.384 -46.203 1.00 56.78 374 THR A C 1
ATOM 3001 O O . THR A 1 374 ? 47.713 -4.750 -47.151 1.00 56.78 374 THR A O 1
ATOM 3004 N N . THR A 1 375 ? 46.769 -5.183 -45.168 1.00 55.25 375 THR A N 1
ATOM 3005 C CA . THR A 1 375 ? 47.110 -6.599 -45.084 1.00 55.25 375 THR A CA 1
ATOM 3006 C C . THR A 1 375 ? 45.831 -7.410 -45.228 1.00 55.25 375 THR A C 1
ATOM 3008 O O . THR A 1 375 ? 45.312 -7.922 -44.238 1.00 55.25 375 THR A O 1
ATOM 3011 N N . SER A 1 376 ? 45.307 -7.548 -46.448 1.00 48.75 376 SER A N 1
ATOM 3012 C CA . SER A 1 376 ? 44.364 -8.634 -46.707 1.00 48.75 376 SER A CA 1
ATOM 3013 C C . SER A 1 376 ? 45.086 -9.924 -46.339 1.00 48.75 376 SER A C 1
ATOM 3015 O O . SER A 1 376 ? 46.026 -10.328 -47.029 1.00 48.75 376 SER A O 1
ATOM 3017 N N . SER A 1 377 ? 44.716 -10.548 -45.221 1.00 49.94 377 SER A N 1
ATOM 3018 C CA . SER A 1 377 ? 45.129 -11.919 -44.981 1.00 49.94 377 SER A CA 1
ATOM 3019 C C . SER A 1 377 ? 44.494 -12.736 -46.101 1.00 49.94 377 SER A C 1
ATOM 3021 O O . SER A 1 377 ? 43.295 -13.007 -46.120 1.00 49.94 377 SER A O 1
ATOM 3023 N N . ILE A 1 378 ? 45.302 -13.064 -47.106 1.00 51.81 378 ILE A N 1
ATOM 3024 C CA . ILE A 1 378 ? 44.995 -14.115 -48.067 1.00 51.81 378 ILE A CA 1
ATOM 3025 C C . ILE A 1 378 ? 44.747 -15.362 -47.210 1.00 51.81 378 ILE A C 1
ATOM 3027 O O . ILE A 1 378 ? 45.697 -15.960 -46.710 1.00 51.81 378 ILE A O 1
ATOM 3031 N N . GLY A 1 379 ? 43.481 -15.688 -46.935 1.00 54.81 379 GLY A N 1
ATOM 3032 C CA . GLY A 1 379 ? 43.157 -16.844 -46.103 1.00 54.81 379 GLY A CA 1
ATOM 3033 C C . GLY A 1 379 ? 41.729 -16.948 -45.578 1.00 54.81 379 GLY A C 1
ATOM 3034 O O . GLY A 1 379 ? 41.186 -18.043 -45.636 1.00 54.81 379 GLY A O 1
ATOM 3035 N N . ASP A 1 380 ? 41.096 -15.868 -45.106 1.00 67.25 380 ASP A N 1
ATOM 3036 C CA . ASP A 1 380 ? 39.776 -15.979 -44.445 1.00 67.25 380 ASP A CA 1
ATOM 3037 C C . ASP A 1 380 ? 38.615 -15.420 -45.281 1.00 67.25 380 ASP A C 1
ATOM 3039 O O . ASP A 1 380 ? 37.778 -14.644 -44.820 1.00 67.25 380 ASP A O 1
ATOM 3043 N N . LEU A 1 381 ? 38.571 -15.820 -46.555 1.00 66.88 381 LEU A N 1
ATOM 3044 C CA . LEU A 1 381 ? 37.435 -15.533 -47.439 1.00 66.88 381 LEU A CA 1
ATOM 3045 C C . LEU A 1 381 ? 36.133 -16.161 -46.921 1.00 66.88 381 LEU A C 1
ATOM 3047 O O . LEU A 1 381 ? 35.061 -15.630 -47.185 1.00 66.88 381 LEU A O 1
ATOM 3051 N N . GLU A 1 382 ? 36.225 -17.263 -46.174 1.00 68.31 382 GLU A N 1
ATOM 3052 C CA . GLU A 1 382 ? 35.074 -17.934 -45.563 1.00 68.31 382 GLU A CA 1
ATOM 3053 C C . GLU A 1 382 ? 34.530 -17.178 -44.346 1.00 68.31 382 GLU A C 1
ATOM 3055 O O . GLU A 1 382 ? 33.316 -17.082 -44.187 1.00 68.31 382 GLU A O 1
ATOM 3060 N N . GLY A 1 383 ? 35.390 -16.594 -43.506 1.00 67.75 383 GLY A N 1
ATOM 3061 C CA . GLY A 1 383 ? 34.975 -15.690 -42.434 1.00 67.75 383 GLY A CA 1
ATOM 3062 C C . GLY A 1 383 ? 34.321 -14.425 -42.980 1.00 67.75 383 GLY A C 1
ATOM 3063 O O . GLY A 1 383 ? 33.235 -14.066 -42.539 1.00 67.75 383 GLY A O 1
ATOM 3064 N N . LEU A 1 384 ? 34.911 -13.816 -44.015 1.00 65.56 384 LEU A N 1
ATOM 3065 C CA . LEU A 1 384 ? 34.324 -12.642 -44.664 1.00 65.56 384 LEU A CA 1
ATOM 3066 C C . LEU A 1 384 ? 32.992 -12.966 -45.356 1.00 65.56 384 LEU A C 1
ATOM 3068 O O . LEU A 1 384 ? 32.056 -12.180 -45.266 1.00 65.56 384 LEU A O 1
ATOM 3072 N N . ARG A 1 385 ? 32.885 -14.127 -46.018 1.00 71.69 385 ARG A N 1
ATOM 3073 C CA . ARG A 1 385 ? 31.631 -14.615 -46.609 1.00 71.69 385 ARG A CA 1
ATOM 3074 C C . ARG A 1 385 ? 30.564 -14.813 -45.536 1.00 71.69 385 ARG A C 1
ATOM 3076 O O . ARG A 1 385 ? 29.443 -14.371 -45.733 1.00 71.69 385 ARG A O 1
ATOM 3083 N N . ARG A 1 386 ? 30.910 -15.419 -44.399 1.00 72.50 386 ARG A N 1
ATOM 3084 C CA . ARG A 1 386 ? 29.976 -15.655 -43.289 1.00 72.50 386 ARG A CA 1
ATOM 3085 C C . ARG A 1 386 ? 29.516 -14.353 -42.626 1.00 72.50 386 ARG A C 1
ATOM 3087 O O . ARG A 1 386 ? 28.338 -14.226 -42.298 1.00 72.50 386 ARG A O 1
ATOM 3094 N N . ASP A 1 387 ? 30.421 -13.388 -42.464 1.00 65.94 387 ASP A N 1
ATOM 3095 C CA . ASP A 1 387 ? 30.102 -12.054 -41.943 1.00 65.94 387 ASP A CA 1
ATOM 3096 C C . ASP A 1 387 ? 29.218 -11.275 -42.944 1.00 65.94 387 ASP A C 1
ATOM 3098 O O . ASP A 1 387 ? 28.263 -10.618 -42.538 1.00 65.94 387 ASP A O 1
ATOM 3102 N N . LEU A 1 388 ? 29.468 -11.407 -44.256 1.00 68.25 388 LEU A N 1
ATOM 3103 C CA . LEU A 1 388 ? 28.642 -10.816 -45.319 1.00 68.25 388 LEU A CA 1
ATOM 3104 C C . LEU A 1 388 ? 27.245 -11.454 -45.396 1.00 68.25 388 LEU A C 1
ATOM 3106 O O . LEU A 1 388 ? 26.255 -10.735 -45.466 1.00 68.25 388 LEU A O 1
ATOM 3110 N N . GLU A 1 389 ? 27.152 -12.784 -45.336 1.00 71.25 389 GLU A N 1
ATOM 3111 C CA . GLU A 1 389 ? 25.881 -13.521 -45.299 1.00 71.25 389 GLU A CA 1
ATOM 3112 C C . GLU A 1 389 ? 25.077 -13.174 -44.032 1.00 71.25 389 GLU A C 1
ATOM 3114 O O . GLU A 1 389 ? 23.861 -13.015 -44.101 1.00 71.25 389 GLU A O 1
ATOM 3119 N N . SER A 1 390 ? 25.742 -12.970 -42.888 1.00 64.81 390 SER A N 1
ATOM 3120 C CA . SER A 1 390 ? 25.086 -12.499 -41.655 1.00 64.81 390 SER A CA 1
ATOM 3121 C C . SER A 1 390 ? 24.548 -11.070 -41.805 1.00 64.81 390 SER A C 1
ATOM 3123 O O . SER A 1 390 ? 23.425 -10.792 -41.389 1.00 64.81 390 SER A O 1
ATOM 3125 N N . CYS A 1 391 ? 25.299 -10.183 -42.471 1.00 59.19 391 CYS A N 1
ATOM 3126 C CA . CYS A 1 391 ? 24.827 -8.843 -42.825 1.00 59.19 391 CYS A CA 1
ATOM 3127 C C . CYS A 1 391 ? 23.635 -8.878 -43.793 1.00 59.19 391 CYS A C 1
ATOM 3129 O O . CYS A 1 391 ? 22.694 -8.115 -43.605 1.00 59.19 391 CYS A O 1
ATOM 3131 N N . GLU A 1 392 ? 23.645 -9.738 -44.818 1.00 60.19 392 GLU A N 1
ATOM 3132 C CA . GLU A 1 392 ? 22.545 -9.850 -45.790 1.00 60.19 392 GLU A CA 1
ATOM 3133 C C . GLU A 1 392 ? 21.252 -10.372 -45.147 1.00 60.19 392 GLU A C 1
ATOM 3135 O O . GLU A 1 392 ? 20.171 -9.870 -45.455 1.00 60.19 392 GLU A O 1
ATOM 3140 N N . VAL A 1 393 ? 21.348 -11.324 -44.214 1.00 59.38 393 VAL A N 1
ATOM 3141 C CA . VAL A 1 393 ? 20.186 -11.836 -43.469 1.00 59.38 393 VAL A CA 1
ATOM 3142 C C . VAL A 1 393 ? 19.584 -10.762 -42.552 1.00 59.38 393 VAL A C 1
ATOM 3144 O O . VAL A 1 393 ? 18.361 -10.642 -42.484 1.00 59.38 393 VAL A O 1
ATOM 3147 N N . GLU A 1 394 ? 20.405 -9.937 -41.896 1.00 51.09 394 GLU A N 1
ATOM 3148 C CA . GLU A 1 394 ? 19.917 -8.816 -41.075 1.00 51.09 394 GLU A CA 1
ATOM 3149 C C . GLU A 1 394 ? 19.359 -7.658 -41.918 1.00 51.09 394 GLU A C 1
ATOM 3151 O O . GLU A 1 394 ? 18.342 -7.068 -41.551 1.00 51.09 394 GLU A O 1
ATOM 3156 N N . TYR A 1 395 ? 19.958 -7.363 -43.077 1.00 49.78 395 TYR A N 1
ATOM 3157 C CA . TYR A 1 395 ? 19.487 -6.309 -43.986 1.00 49.78 395 TYR A CA 1
ATOM 3158 C C . TYR A 1 395 ? 18.146 -6.655 -44.652 1.00 49.78 395 TYR A C 1
ATOM 3160 O O . TYR A 1 395 ? 17.406 -5.756 -45.034 1.00 49.78 395 TYR A O 1
ATOM 3168 N N . LEU A 1 396 ? 17.819 -7.946 -44.780 1.00 47.41 396 LEU A N 1
ATOM 3169 C CA . LEU A 1 396 ? 16.520 -8.424 -45.270 1.00 47.41 396 LEU A CA 1
ATOM 3170 C C . LEU A 1 396 ? 15.435 -8.474 -44.179 1.00 47.41 396 LEU A C 1
ATOM 3172 O O . LEU A 1 396 ? 14.256 -8.569 -44.508 1.00 47.41 396 LEU A O 1
ATOM 3176 N N . LEU A 1 397 ? 15.811 -8.412 -42.896 1.00 44.81 397 LEU A N 1
ATOM 3177 C CA . LEU A 1 397 ? 14.881 -8.351 -41.756 1.00 44.81 397 LEU A CA 1
ATOM 3178 C C . LEU A 1 397 ? 14.550 -6.914 -41.328 1.00 44.81 397 LEU A C 1
ATOM 3180 O O . LEU A 1 397 ? 13.548 -6.687 -40.651 1.00 44.81 397 LEU A O 1
ATOM 3184 N N . VAL A 1 398 ? 15.376 -5.947 -41.723 1.00 45.53 398 VAL A N 1
ATOM 3185 C CA . VAL A 1 398 ? 15.067 -4.520 -41.642 1.00 45.53 398 VAL A CA 1
ATOM 3186 C C . VAL A 1 398 ? 14.508 -4.118 -43.003 1.00 45.53 398 VAL A C 1
ATOM 3188 O O . VAL A 1 398 ? 15.282 -3.901 -43.927 1.00 45.53 398 VAL A O 1
ATOM 3191 N N . ASP A 1 399 ? 13.182 -4.044 -43.150 1.00 40.19 399 ASP A N 1
ATOM 3192 C CA . ASP A 1 399 ? 12.518 -3.509 -44.352 1.00 40.19 399 ASP A CA 1
ATOM 3193 C C . ASP A 1 399 ? 13.019 -2.076 -44.625 1.00 40.19 399 ASP A C 1
ATOM 3195 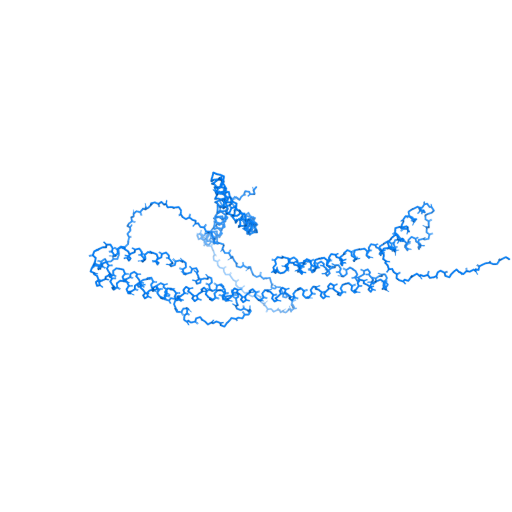O O . ASP A 1 399 ? 12.491 -1.081 -44.129 1.00 40.19 399 ASP A O 1
ATOM 3199 N N . CYS A 1 400 ? 14.108 -1.967 -45.382 1.00 37.59 400 CYS A N 1
ATOM 3200 C CA . CYS A 1 400 ? 14.766 -0.716 -45.711 1.00 37.59 400 CYS A CA 1
ATOM 3201 C C . CYS A 1 400 ? 14.293 -0.321 -47.121 1.00 37.59 400 CYS A C 1
ATOM 3203 O O . CYS A 1 400 ? 14.647 -0.997 -48.091 1.00 37.59 400 CYS A O 1
ATOM 3205 N N . PRO A 1 401 ? 13.498 0.753 -47.298 1.00 36.44 401 PRO A N 1
ATOM 3206 C CA . PRO A 1 401 ? 12.776 1.022 -48.548 1.00 36.44 401 PRO A CA 1
ATOM 3207 C C . PRO A 1 401 ? 13.650 1.552 -49.701 1.00 36.44 401 PRO A C 1
ATOM 3209 O O . PRO A 1 401 ? 13.130 2.094 -50.676 1.00 36.44 401 PRO A O 1
ATOM 3212 N N . TYR A 1 402 ? 14.973 1.396 -49.644 1.00 41.34 402 TYR A N 1
ATOM 3213 C CA . TYR A 1 402 ? 15.879 1.901 -50.671 1.00 41.34 402 TYR A CA 1
ATOM 3214 C C . TYR A 1 402 ? 16.764 0.791 -51.232 1.00 41.34 402 TYR A C 1
ATOM 3216 O O . TYR A 1 402 ? 17.951 0.686 -50.936 1.00 41.34 402 TYR A O 1
ATOM 3224 N N . THR A 1 403 ? 16.188 0.002 -52.139 1.00 36.78 403 THR A N 1
ATOM 3225 C CA . THR A 1 403 ? 16.954 -0.734 -53.148 1.00 36.78 403 THR A CA 1
ATOM 3226 C C . THR A 1 403 ? 17.793 0.252 -53.964 1.00 36.78 403 THR A C 1
ATOM 3228 O O . THR A 1 403 ? 17.285 0.932 -54.862 1.00 36.78 403 THR A O 1
ATOM 3231 N N . LEU A 1 404 ? 19.090 0.324 -53.662 1.00 37.09 404 LEU A N 1
ATOM 3232 C CA . LEU A 1 404 ? 20.099 0.933 -54.523 1.00 37.09 404 LEU A CA 1
ATOM 3233 C C . LEU A 1 404 ? 20.075 0.218 -55.880 1.00 37.09 404 LEU A C 1
ATOM 3235 O O . LEU A 1 404 ? 20.534 -0.912 -56.019 1.00 37.09 404 LEU A O 1
ATOM 3239 N N . HIS A 1 405 ? 19.525 0.889 -56.893 1.00 35.38 405 HIS A N 1
ATOM 3240 C CA . HIS A 1 405 ? 19.703 0.504 -58.287 1.00 35.38 405 HIS A CA 1
ATOM 3241 C C . HIS A 1 405 ? 21.201 0.498 -58.606 1.00 35.38 405 HIS A C 1
ATOM 3243 O O . HIS A 1 405 ? 21.841 1.548 -58.702 1.00 35.38 405 HIS A O 1
ATOM 3249 N N . SER A 1 406 ? 21.754 -0.696 -58.787 1.00 36.25 406 SER A N 1
ATOM 3250 C CA . SER A 1 406 ? 23.102 -0.922 -59.283 1.00 36.25 406 SER A CA 1
ATOM 3251 C C . SER A 1 406 ? 23.221 -0.407 -60.722 1.00 36.25 406 SER A C 1
ATOM 3253 O O . SER A 1 406 ? 22.937 -1.094 -61.700 1.00 36.25 406 SER A O 1
ATOM 3255 N N . ARG A 1 407 ? 23.674 0.842 -60.875 1.00 34.91 407 ARG A N 1
ATOM 3256 C CA . ARG A 1 407 ? 24.283 1.304 -62.127 1.00 34.91 407 ARG A CA 1
ATOM 3257 C C . ARG A 1 407 ? 25.671 0.680 -62.236 1.00 34.91 407 ARG A C 1
ATOM 3259 O O . ARG A 1 407 ? 26.622 1.160 -61.628 1.00 34.91 407 ARG A O 1
ATOM 3266 N N . THR A 1 408 ? 25.790 -0.368 -63.039 1.00 34.44 408 THR A N 1
ATOM 3267 C CA . THR A 1 408 ? 27.071 -0.847 -63.569 1.00 34.44 408 THR A CA 1
ATOM 3268 C C . THR A 1 408 ? 27.730 0.245 -64.424 1.00 34.44 408 THR A C 1
ATOM 3270 O O . THR A 1 408 ? 27.108 0.680 -65.399 1.00 34.44 408 THR A O 1
ATOM 3273 N N . PRO A 1 409 ? 28.976 0.672 -64.155 1.00 38.44 409 PRO A N 1
ATOM 3274 C CA . PRO A 1 409 ? 29.764 1.420 -65.121 1.00 38.44 409 PRO A CA 1
ATOM 3275 C C . PRO A 1 409 ? 30.576 0.435 -65.972 1.00 38.44 409 PRO A C 1
ATOM 3277 O O . PRO A 1 409 ? 31.522 -0.192 -65.502 1.00 38.44 409 PRO A O 1
ATOM 3280 N N . SER A 1 410 ? 30.200 0.300 -67.243 1.00 41.97 410 SER A N 1
ATOM 3281 C CA . SER A 1 410 ? 31.003 -0.370 -68.265 1.00 41.97 410 SER A CA 1
ATOM 3282 C C . SER A 1 410 ? 32.155 0.539 -68.694 1.00 41.97 410 SER A C 1
ATOM 3284 O O . SER A 1 410 ? 31.933 1.474 -69.461 1.00 41.97 410 SER A O 1
ATOM 3286 N N . LEU A 1 411 ? 33.381 0.270 -68.253 1.00 40.94 411 LEU A N 1
ATOM 3287 C CA . LEU A 1 411 ? 34.579 0.859 -68.853 1.00 40.94 411 LEU A CA 1
ATOM 3288 C C . LEU A 1 411 ? 35.758 -0.107 -68.708 1.00 40.94 411 LEU A C 1
ATOM 3290 O O . LEU A 1 411 ? 36.350 -0.168 -67.643 1.00 40.94 411 LEU A O 1
ATOM 3294 N N . PHE A 1 412 ? 36.091 -0.833 -69.778 1.00 32.12 412 PHE A N 1
ATOM 3295 C CA . PHE A 1 412 ? 37.452 -0.934 -70.327 1.00 32.12 412 PHE A CA 1
ATOM 3296 C C . PHE A 1 412 ? 37.365 -1.427 -71.789 1.00 32.12 412 PHE A C 1
ATOM 3298 O O . PHE A 1 412 ? 36.553 -2.312 -72.066 1.00 32.12 412 PHE A O 1
ATOM 3305 N N . PRO A 1 413 ? 38.133 -0.844 -72.732 1.00 48.69 413 PRO A N 1
ATOM 3306 C CA . PRO A 1 413 ? 38.042 -1.150 -74.156 1.00 48.69 413 PRO A CA 1
ATOM 3307 C C . PRO A 1 413 ? 39.053 -2.226 -74.583 1.00 48.69 413 PRO A C 1
ATOM 3309 O O . PRO A 1 413 ? 40.169 -2.272 -74.062 1.00 48.69 413 PRO A O 1
ATOM 3312 N N . VAL A 1 414 ? 38.681 -3.015 -75.594 1.00 39.53 414 VAL A N 1
ATOM 3313 C CA . VAL A 1 414 ? 39.595 -3.588 -76.600 1.00 39.53 414 VAL A CA 1
ATOM 3314 C C . VAL A 1 414 ? 39.001 -3.300 -77.967 1.00 39.53 414 VAL A C 1
ATOM 3316 O O . VAL A 1 414 ? 37.774 -3.515 -78.110 1.00 39.53 414 VAL A O 1
#

pLDDT: mean 73.26, std 22.81, range [25.59, 95.81]

Foldseek 3Di:
DPDQDDPVPQPDPVSLVVSVVVLVVLVVVLVVCVVVLVVLVVVLVVVLVVCCVPPVPVSVVSVVVNVVVLVVSLVSLVVSVVRVVSSVVVVVVVVVVVPPPDDDDDDDDDDDDDDDDDDDDDDDDDDDDDDDDDDDDDDDRDDDDDDDDDDDDDDDDDDDDPDDLLRVLLVLLVVLVVLCVVLLVCLVPPDLDDDPVCLVVLLVVLVVSVVSLVVSVVSLVVSVVSLVVVVVVPDDPVSNVVSVVSNVVSVVSSCSSVVSSVVSNVVSVVVVLVVLQVVLVVLLVVLVVLLVVLVVLLVCLVVDDLVVSLVSLVVNVVVLVVCVVSLVVCCPRPPDNPSSVVSVVSSVVSNVSSVLVVVLSVLVVVLVCQVPDPDNPPPPPVVVVVSVVVNVVVVVVPPDPDDDDDDDDDDDDD

Secondary structure (DSSP, 8-state):
------GGG--SHHHHHHHHHHHHHHHHHHHHHHHHHHHHHHHHHHHHHHHTTT-HHHHHHHHHHHHHHHHHHHHHHHHHHHHHHHHHHHHHHHHHHSSSS----------------------------PPP-PPP----------------------------HHHHHHHHHHHHHHHHHHHHHHHHH------TTTHHHHHHHHHHHHHHHHHHHHHHHHHHHHHHHHHHTT--HHHHHHHHHHHHHHHHHHHHHHHHHHHHHHHHHHHHHHHHHHHHHHHHHHHHHHHHHHHHHHHHHTTS-HHHHHHHHHHHHHHHHHHHHHHHHHHHH-S-HHHHHHHHHHHHHHHHHHHHHHHHHHHHHHHHHHHH-S---TT-HHHHHHHHHHHHHHHHHS--S-------------

Organism: NCBI:txid75299

Radius of gyration: 37.9 Å; Cα contacts (8 Å, |Δi|>4): 143; chains: 1; bounding box: 89×70×128 Å

InterPro domains:
  IPR002017 Spectrin repeat [PF00435] (10-87)

Sequence (414 aa):
MAEVRSVVDLEDESAVEEQVRKLQSLEHALESEHSELINISQLAVELVSRIEPSNGSDANVVRSQIDDITQRWDGLVSNIDEHTRALVKSEKTEGDHLQRSNSVDEKIEEQLVADEKLEKITDDDDAKHTETSPIRTQLSTVQYSKSEQMPSTSSSSKKIVDLSPLEQFINHVDDVMDGLSKLSEWTISFQSEWNADNVREMVRTCQTKLKEIKEKESRVKQLETELEQLKTANISDEDLSRANDYFEDFTHEWSRIVSKISDTLNSLSTYNRTLQEKDTNSIIAHLDDFLTSAANIMETCIQTPFEEREKRLKNLQAEILSHSKSLTFLEQNHSDKESVEQLKAKMSEVTDTARRMRETCSILLRTEAYLRSTTSSIGDLEGLRRDLESCEVEYLLVDCPYTLHSRTPSLFPV

Mean predicted aligned error: 21.34 Å

Nearest PDB structures (foldseek):
  5j1g-assembly1_A  TM=5.323E-01  e=2.201E-03  Homo sapiens
  3edu-assembly1_A  TM=5.574E-01  e=1.184E-02  Homo sapiens
  1s35-assembly1_A  TM=5.086E-01  e=2.951E-02  Homo sapiens
  7a8t-assembly1_A  TM=2.637E-01  e=2.009E-02  Homo sapiens
  8glv-assembly1_Me  TM=4.252E-01  e=5.813E-01  Chlamydomonas reinhardtii

Solvent-accessible surface area (backbone atoms only — not comparable to full-atom values): 25388 Å² total; per-residue (Å²): 132,88,83,81,75,60,78,88,76,52,88,45,72,72,49,48,53,54,49,50,54,50,50,53,52,51,50,52,51,51,62,66,48,47,63,56,55,52,51,51,54,52,53,48,54,54,48,30,69,68,32,42,87,80,39,53,68,60,25,50,51,55,51,52,52,51,53,54,50,53,52,51,50,53,50,52,53,52,49,52,53,47,52,53,52,49,50,58,48,49,58,58,53,54,67,62,59,72,78,74,76,88,81,90,86,85,89,85,86,84,90,84,86,85,87,84,88,91,85,81,90,82,89,83,90,81,94,78,87,78,82,80,82,88,82,88,81,84,83,82,83,87,79,84,83,78,90,78,83,86,83,91,78,88,86,81,93,67,89,81,70,92,62,52,76,66,55,51,49,52,51,51,53,48,56,51,47,62,72,38,44,69,54,50,53,44,62,72,68,63,72,90,87,73,49,92,86,49,41,67,57,50,50,52,52,44,51,52,51,51,49,55,50,59,68,44,47,63,57,52,56,48,51,56,51,49,52,52,48,49,71,71,63,78,63,55,70,70,57,51,51,52,51,47,55,55,49,49,57,50,50,51,54,51,49,51,43,54,48,53,50,50,55,50,46,52,51,47,52,53,52,52,49,54,50,52,52,52,54,49,52,53,51,50,53,52,49,52,53,49,52,54,50,50,50,52,50,56,67,52,38,74,78,45,58,68,77,59,31,56,52,50,50,53,51,51,51,53,51,53,59,62,48,48,58,58,50,55,51,42,69,74,72,44,87,65,59,65,65,48,51,51,51,50,50,52,52,49,52,51,52,54,50,51,48,51,57,49,51,55,49,52,51,51,52,53,52,50,53,55,71,69,38,91,70,71,68,90,79,54,65,65,59,52,47,51,55,47,52,54,49,53,58,52,55,71,71,45,90,64,97,70,81,77,78,82,77,80,83,91,82,84,89,133